Protein AF-A0AA47M9D2-F1 (afdb_monomer_lite)

Foldseek 3Di:
DADDDDQQDFQQRVLVSVCVVVVHDDDFKFKFWQDPVRDTHDTPQDRGDGCVVVVNDHPTDMDIDGGDHAPDQKAKEWEKEKAAQPDPPPPPPPDDDDDDDDDDFPWADQPLHPRIIITTLGIDIGGQQDFLQVVLVRSCVRPVCVVPDDPGSQQKWKFWDDPSYGFATDADRNGGNVNSPNHHVTYMYIYGHPDGDHQDPQWAKEWEWEDDAPQQDTDDTDIDTQRCVVPQALQSVLVVVCVVVVHDSVQKWKWWDPPVQLDTHTSDNDPPPPDPDDDPPDGDGCCDPPNNDHHHIYMYMYGNVRHVDPDNGHPVSVVSNVVVVVVVVCLVVVPDDDDDDDDDDDDDDDDDDDDDDDDDDDDDDDDDDDDDDDDDDDDDDDDDDDDDDDDDDDDDDDDDDDDDDDDDDDDDDDDDDDDDDDDDDDDDDDDPPPPPVPPPVFLVLQVVVAAKWKWDDKFQQLVLCVLVVHDPVVSVCVVVKTWIWGWDQDPQKIWIWTDTPLDTAIDIDGAPDWDWGQDPSRDTWIWHWHDPDSWTKIWTHDPNFIKIWIWDADPQKTWIWIDGPNDIMIIIIHGD

InterPro domains:
  IPR000463 Cytosolic fatty-acid binding [PR00178] (449-471)
  IPR000463 Cytosolic fatty-acid binding [PR00178] (508-524)
  IPR000463 Cytosolic fatty-acid binding [PR00178] (555-575)
  IPR000463 Cytosolic fatty-acid binding [PS00214] (451-468)
  IPR000566 Lipocalin/cytosolic fatty-acid binding domain [PF00061] (452-575)
  IPR012674 Calycin [G3DSA:2.40.128.20] (434-575)
  IPR012674 Calycin [SSF50814] (445-575)
  IPR031259 Intracellular lipid binding protein [PTHR11955] (445-575)
  IPR057763 Ubiquitin carboxyl-terminal hydrolase 40, ubiquitin-like domain [PF25822] (1-71)

Sequence (576 aa):
MDIIVEQTCTVKECLKAMLDAVGLEGDSWHLRILDWCYEVGEPLMDEDASLTELNISCGDSLVITPGQLPPKGYLNLSVWLLLGAGSDFASSTDGDFDHTNGGISEDMNAAGVPGATLRTLGKVEIPDEATLEDLKIQVLTLPALQCVCVPTPAFLRIWQLEGQRPTRILRGQQLTLRKLKVTSGTALCVQRLLSEEDLGLKEVLLRVQMAVPGEGRYFPSEELVWNAARDSSPGSLRSALAARYGLSPDALLLAKHQPDKHVWDAISSWSQQVSKRKKKKKTESLLGAPFHLKDGDTIGLKNLLVDSSRDFCTLDDLQGQQKLREEAEQRRKGAPSCEAAPERKASSSSKARKPEVALSINVGTFRYFFGPLKRLAAAGLHPPPPRVIWAGGRGLRRAVPGRLTQPATPACNNTLHPACNTTQQPAPSPPFILHLQRTNHVAIMVDAFCATWKLVDSQNFDEYMKELGVGFATRQVGNVTKPTIVISHEDERVVVKTQSTFKNTEVSGKLGEEFDETTADDRTVKSTFTMEGDNLVQVQKWDGKETKFVRELKDGKMVMTLTFGGVQAVRTYEKA

Secondary structure (DSSP, 8-state):
------TT-BHHHHHHHHHHHHT--SS-EEEEEE-TT--EEEE---TTSBTTTTT--TT-EEEEEESPPPPTTEEEEEEEEEE-TT-GGGGS--SS--SS-------EE-TTSTT-EEEEEEEEEEETTSBHHHHHHHHHTSHHHHTS---SGGGEEEEEEETTEEEEE---TTSBTTTTT--TT-EEEEEE-SS-----TTEEEEEEEEEETTTTEEPPPEEEEEETTT--SHHHHHHHHHHHHT--GGGEEEEEEEGGGTEEEE---------SS----PPP-TTSTTT---TT-EEEEEETTT--------HHHHHHHHHHHHHHHHHHH-S-----------------------------------------------------------------------------------------PPPPPPP---------HHHHHHHTT-SEEEEEEEESHHHHHHHHT--HHHHHHHHH--PEEEEEEETTEEEEEEE-SS--EEEEEEBT-EEEEE-TT--EEEEEEEEETTEEEEEEEETTEEEEEEEEEETTEEEEEEEETTEEEEEEEEE-

Radius of gyration: 35.92 Å; chains: 1; bounding box: 108×121×76 Å

Organism: Merluccius polli (NCBI:txid89951)

pLDDT: mean 74.04, std 24.34, range [25.39, 97.38]

Structure (mmCIF, N/CA/C/O backbone):
data_AF-A0AA47M9D2-F1
#
_entry.id   AF-A0AA47M9D2-F1
#
loop_
_atom_site.group_PDB
_atom_site.id
_atom_site.type_symbol
_atom_site.label_atom_id
_atom_site.label_alt_id
_atom_site.label_comp_id
_atom_site.label_asym_id
_atom_site.label_entity_id
_atom_site.label_seq_id
_atom_site.pdbx_PDB_ins_code
_atom_site.Cartn_x
_atom_site.Cartn_y
_atom_site.Cartn_z
_atom_site.occupancy
_atom_site.B_iso_or_equiv
_atom_site.auth_seq_id
_atom_site.auth_comp_id
_atom_site.auth_asym_id
_atom_site.auth_atom_id
_atom_site.pdbx_PDB_model_num
ATOM 1 N N . MET A 1 1 ? -27.794 -15.651 19.803 1.00 72.12 1 MET A N 1
ATOM 2 C CA . MET A 1 1 ? -28.254 -15.169 21.119 1.00 72.12 1 MET A CA 1
ATOM 3 C C . MET A 1 1 ? -28.412 -13.684 20.964 1.00 72.12 1 MET A C 1
ATOM 5 O O . MET A 1 1 ? -27.458 -13.024 20.572 1.00 72.12 1 MET A O 1
ATOM 9 N N . ASP A 1 2 ? -29.627 -13.204 21.173 1.00 80.56 2 ASP A N 1
ATOM 10 C CA . ASP A 1 2 ? -30.108 -12.058 20.420 1.00 80.56 2 ASP A CA 1
ATOM 11 C C . ASP A 1 2 ? -30.515 -10.994 21.442 1.00 80.56 2 ASP A C 1
ATOM 13 O O . ASP A 1 2 ? -31.523 -11.142 22.135 1.00 80.56 2 ASP A O 1
ATOM 17 N N . ILE A 1 3 ? -29.679 -9.966 21.596 1.00 83.50 3 ILE A N 1
ATOM 18 C CA . ILE A 1 3 ? -29.930 -8.845 22.506 1.00 83.50 3 ILE A CA 1
ATOM 19 C C . ILE A 1 3 ? -30.593 -7.684 21.762 1.00 83.50 3 ILE A C 1
ATOM 21 O O . ILE A 1 3 ? -30.334 -7.454 20.582 1.00 83.50 3 ILE A O 1
ATOM 25 N N . ILE A 1 4 ? -31.440 -6.934 22.466 1.00 85.19 4 ILE A N 1
ATOM 26 C CA . ILE A 1 4 ? -32.075 -5.719 21.950 1.00 85.19 4 ILE A CA 1
ATOM 27 C C . ILE A 1 4 ? -31.546 -4.542 22.767 1.00 85.19 4 ILE A C 1
ATOM 29 O O . ILE A 1 4 ? -31.777 -4.466 23.971 1.00 85.19 4 ILE A O 1
ATOM 33 N N . VAL A 1 5 ? -30.839 -3.638 22.095 1.00 87.12 5 VAL A N 1
ATOM 34 C CA . VAL A 1 5 ? -30.270 -2.403 22.647 1.00 87.12 5 VAL A CA 1
ATOM 35 C C . VAL A 1 5 ? -30.657 -1.223 21.757 1.00 87.12 5 VAL A C 1
ATOM 37 O O . VAL A 1 5 ? -30.942 -1.398 20.570 1.00 87.12 5 VAL A O 1
ATOM 40 N N . GLU A 1 6 ? -30.690 -0.016 22.317 1.00 86.19 6 GLU A N 1
ATOM 41 C CA . GLU A 1 6 ? -30.921 1.196 21.525 1.00 86.19 6 GLU A CA 1
ATOM 42 C C . GLU A 1 6 ? -29.716 1.497 20.621 1.00 86.19 6 GLU A C 1
ATOM 44 O O . GLU A 1 6 ? -28.574 1.218 20.973 1.00 86.19 6 GLU A O 1
ATOM 49 N N . GLN A 1 7 ? -29.938 2.110 19.456 1.00 80.31 7 GLN A N 1
ATOM 50 C CA . GLN A 1 7 ? -28.849 2.456 18.523 1.00 80.31 7 GLN A CA 1
ATOM 51 C C . GLN A 1 7 ? -27.894 3.528 19.094 1.00 80.31 7 GLN A C 1
ATOM 53 O O . GLN A 1 7 ? -26.732 3.622 18.697 1.00 80.31 7 GLN A O 1
ATOM 58 N N . THR A 1 8 ? -28.388 4.312 20.054 1.00 87.31 8 THR A N 1
ATOM 59 C CA . THR A 1 8 ? -27.668 5.310 20.859 1.00 87.31 8 THR A CA 1
ATOM 60 C C . THR A 1 8 ? -26.902 4.723 22.048 1.00 87.31 8 THR A C 1
ATOM 62 O O . THR A 1 8 ? -26.169 5.460 22.697 1.00 87.31 8 THR A O 1
ATOM 65 N N . CYS A 1 9 ? -27.056 3.426 22.335 1.00 90.69 9 CYS A N 1
ATOM 66 C CA . CYS A 1 9 ? -26.304 2.707 23.365 1.00 90.69 9 CYS A CA 1
ATOM 67 C C . CYS A 1 9 ? -24.794 2.783 23.082 1.00 90.69 9 CYS A C 1
ATOM 69 O O . CYS A 1 9 ? -24.375 2.654 21.926 1.00 90.69 9 CYS A O 1
ATOM 71 N N . THR A 1 10 ? -23.979 2.978 24.119 1.00 92.75 10 THR A N 1
ATOM 72 C CA . THR A 1 10 ? -22.513 2.927 24.002 1.00 92.75 10 THR A CA 1
ATOM 73 C C . THR A 1 10 ? -22.000 1.492 23.869 1.00 92.75 10 THR A C 1
ATOM 75 O O . THR A 1 10 ? -22.669 0.531 24.263 1.00 92.75 10 THR A O 1
ATOM 78 N N . VAL A 1 11 ? -20.775 1.316 23.362 1.00 89.62 11 VAL A N 1
ATOM 79 C CA . VAL A 1 11 ? -20.086 0.010 23.380 1.00 89.62 11 VAL A CA 1
ATOM 80 C C . VAL A 1 11 ? -20.012 -0.553 24.801 1.00 89.62 11 VAL A C 1
ATOM 82 O O . VAL A 1 11 ? -20.237 -1.748 24.986 1.00 89.62 11 VAL A O 1
ATOM 85 N N . LYS A 1 12 ? -19.759 0.293 25.807 1.00 89.56 12 LYS A N 1
ATOM 86 C CA . LYS A 1 12 ? -19.687 -0.091 27.224 1.00 89.56 12 LYS A CA 1
ATOM 87 C C . LYS A 1 12 ? -21.011 -0.643 27.760 1.00 89.56 12 LYS A C 1
ATOM 89 O O . LYS A 1 12 ? -21.033 -1.679 28.423 1.00 89.56 12 LYS A O 1
ATOM 94 N N . GLU A 1 13 ? -22.117 0.034 27.467 1.00 91.25 13 GLU A N 1
ATOM 95 C CA . GLU A 1 13 ? -23.463 -0.390 27.874 1.00 91.25 13 GLU A CA 1
ATOM 96 C C . GLU A 1 13 ? -23.907 -1.651 27.120 1.00 91.25 13 GLU A C 1
ATOM 98 O O . GLU A 1 13 ? -24.487 -2.554 27.724 1.00 91.25 13 GLU A O 1
ATOM 103 N N . CYS A 1 14 ? -23.566 -1.763 25.832 1.00 91.12 14 CYS A N 1
ATOM 104 C CA . CYS A 1 14 ? -23.810 -2.957 25.026 1.00 91.12 14 CYS A CA 1
ATOM 105 C C . CYS A 1 14 ? -23.018 -4.168 25.550 1.00 91.12 14 CYS A C 1
ATOM 107 O O . CYS A 1 14 ? -23.597 -5.232 25.775 1.00 91.12 14 CYS A O 1
ATOM 109 N N . LEU A 1 15 ? -21.721 -3.994 25.836 1.00 90.56 15 LEU A N 1
ATOM 110 C CA . LEU A 1 15 ? -20.869 -5.014 26.455 1.00 90.56 15 LEU A CA 1
ATOM 111 C C . LEU A 1 15 ? -21.468 -5.479 27.778 1.00 90.56 15 LEU A C 1
ATOM 113 O O . LEU A 1 15 ? -21.611 -6.682 27.990 1.00 90.56 15 LEU A O 1
ATOM 117 N N . LYS A 1 16 ? -21.871 -4.541 28.642 1.00 90.88 16 LYS A N 1
ATOM 118 C CA . LYS A 1 16 ? -22.514 -4.881 29.909 1.00 90.88 16 LYS A CA 1
ATOM 119 C C . LYS A 1 16 ? -23.804 -5.678 29.695 1.00 90.88 16 LYS A C 1
ATOM 121 O O . LYS A 1 16 ? -23.965 -6.716 30.323 1.00 90.88 16 LYS A O 1
ATOM 126 N N . ALA A 1 17 ? -24.682 -5.256 28.785 1.00 90.38 17 ALA A N 1
ATOM 127 C CA . ALA A 1 17 ? -25.913 -5.986 28.480 1.00 90.38 17 ALA A CA 1
ATOM 128 C C . ALA A 1 17 ? -25.646 -7.412 27.955 1.00 90.38 17 ALA A C 1
ATOM 130 O O . ALA A 1 17 ? -26.409 -8.330 28.256 1.00 90.38 17 ALA A O 1
ATOM 131 N N . MET A 1 18 ? -24.554 -7.625 27.210 1.00 91.38 18 MET A N 1
ATOM 132 C CA . MET A 1 18 ? -24.120 -8.960 26.783 1.00 91.38 18 MET A CA 1
ATOM 133 C C . MET A 1 18 ? -23.551 -9.793 27.945 1.00 91.38 18 MET A C 1
ATOM 135 O O . MET A 1 18 ? -23.890 -10.969 28.060 1.00 91.38 18 MET A O 1
ATOM 139 N N . LEU A 1 19 ? -22.729 -9.204 28.820 1.00 91.12 19 LEU A N 1
ATOM 140 C CA . LEU A 1 19 ? -22.168 -9.869 30.004 1.00 91.12 19 LEU A CA 1
ATOM 141 C C . LEU A 1 19 ? -23.264 -10.275 31.004 1.00 91.12 19 LEU A C 1
ATOM 143 O O . LEU A 1 19 ? -23.349 -11.451 31.365 1.00 91.12 19 LEU A O 1
ATOM 147 N N . ASP A 1 20 ? -24.152 -9.338 31.360 1.00 90.25 20 ASP A N 1
ATOM 148 C CA . ASP A 1 20 ? -25.303 -9.546 32.251 1.00 90.25 20 ASP A CA 1
ATOM 149 C C . ASP A 1 20 ? -26.220 -10.671 31.723 1.00 90.25 20 ASP A C 1
ATOM 151 O O . ASP A 1 20 ? -26.731 -11.481 32.498 1.00 90.25 20 ASP A O 1
ATOM 155 N N . ALA A 1 21 ? -26.417 -10.759 30.399 1.00 88.31 21 ALA A N 1
ATOM 156 C CA . ALA A 1 21 ? -27.282 -11.764 29.776 1.00 88.31 21 ALA A CA 1
ATOM 157 C C . ALA A 1 21 ? -26.636 -13.157 29.637 1.00 88.31 21 ALA A C 1
ATOM 159 O O . ALA A 1 21 ? -27.358 -14.155 29.603 1.00 88.31 21 ALA A O 1
ATOM 160 N N . VAL A 1 22 ? -25.303 -13.246 29.539 1.00 89.06 22 VAL A N 1
ATOM 161 C CA . VAL A 1 22 ? -24.558 -14.525 29.489 1.00 89.06 22 VAL A CA 1
ATOM 162 C C . VAL A 1 22 ? -24.184 -15.020 30.898 1.00 89.06 22 VAL A C 1
ATOM 164 O O . VAL A 1 22 ? -23.918 -16.207 31.077 1.00 89.06 22 VAL A O 1
ATOM 167 N N . GLY A 1 23 ? -24.210 -14.145 31.909 1.00 87.31 23 GLY A N 1
ATOM 168 C CA . GLY A 1 23 ? -23.803 -14.460 33.281 1.00 87.31 23 GLY A CA 1
ATOM 169 C C . GLY A 1 23 ? -22.285 -14.428 33.477 1.00 87.31 23 GLY A C 1
ATOM 170 O O . GLY A 1 23 ? -21.741 -15.257 34.205 1.00 87.31 23 GLY A O 1
ATOM 171 N N . LEU A 1 24 ? -21.596 -13.508 32.794 1.00 87.31 24 LEU A N 1
ATOM 172 C CA . LEU A 1 24 ? -20.153 -13.290 32.920 1.00 87.31 24 LEU A CA 1
ATOM 173 C C . LEU A 1 24 ? -19.874 -12.049 33.774 1.00 87.31 24 LEU A C 1
ATOM 175 O O . LEU A 1 24 ? -20.440 -10.987 33.535 1.00 87.31 24 LEU A O 1
ATOM 179 N N . GLU A 1 25 ? -18.965 -12.174 34.738 1.00 83.12 25 GLU A N 1
ATOM 180 C CA . GLU A 1 25 ? -18.575 -11.091 35.649 1.00 83.12 25 GLU A CA 1
ATOM 181 C C . GLU A 1 25 ? -17.152 -10.568 35.353 1.00 83.12 25 GLU A C 1
ATOM 183 O O . GLU A 1 25 ? -16.345 -11.232 34.692 1.00 83.12 25 GLU A O 1
ATOM 188 N N . GLY A 1 26 ? -16.834 -9.382 35.883 1.00 78.56 26 GLY A N 1
ATOM 189 C CA . GLY A 1 26 ? -15.488 -8.793 35.902 1.00 78.56 26 GLY A CA 1
ATOM 190 C C . GLY A 1 26 ? -15.169 -7.796 34.779 1.00 78.56 26 GLY A C 1
ATOM 191 O O . GLY A 1 26 ? -15.819 -7.752 33.740 1.00 78.56 26 GLY A O 1
ATOM 192 N N . ASP A 1 27 ? -14.109 -7.010 34.987 1.00 76.12 27 ASP A N 1
ATOM 193 C CA . ASP A 1 27 ? -13.750 -5.836 34.170 1.00 76.12 27 ASP A CA 1
ATOM 194 C C . ASP A 1 27 ? -12.665 -6.148 33.112 1.00 76.12 27 ASP A C 1
ATOM 196 O O . ASP A 1 27 ? -11.746 -5.361 32.876 1.00 76.12 27 ASP A O 1
ATOM 200 N N . SER A 1 28 ? -12.678 -7.358 32.545 1.00 83.69 28 SER A N 1
ATOM 201 C CA . SER A 1 28 ? -11.623 -7.877 31.650 1.00 83.69 28 SER A CA 1
ATOM 202 C C . SER A 1 28 ? -12.193 -8.518 30.385 1.00 83.69 28 SER A C 1
ATOM 204 O O . SER A 1 28 ? -11.782 -9.606 29.979 1.00 83.69 28 SER A O 1
ATOM 206 N N . TRP A 1 29 ? -13.140 -7.819 29.765 1.00 88.50 29 TRP A N 1
ATOM 207 C CA . TRP A 1 29 ? -13.820 -8.220 28.537 1.00 88.50 29 TRP A CA 1
ATOM 208 C C . TRP A 1 29 ? -13.879 -7.047 27.558 1.00 88.50 29 TRP A C 1
ATOM 210 O O . TRP A 1 29 ? -13.972 -5.896 27.976 1.00 88.50 29 TRP A O 1
ATOM 220 N N . HIS A 1 30 ? -13.887 -7.339 26.261 1.00 87.31 30 HIS A N 1
ATOM 221 C CA . HIS A 1 30 ? -14.140 -6.362 25.203 1.00 87.31 30 HIS A CA 1
ATOM 222 C C . HIS A 1 30 ? -15.016 -6.961 24.102 1.00 87.31 30 HIS A C 1
ATOM 224 O O . HIS A 1 30 ? -15.044 -8.177 23.901 1.00 87.31 30 HIS A O 1
ATOM 230 N N . LEU A 1 31 ? -15.721 -6.102 23.366 1.00 87.12 31 LEU A N 1
ATOM 231 C CA . LEU A 1 31 ? -16.478 -6.512 22.186 1.00 87.12 31 LEU A CA 1
ATOM 232 C C . LEU A 1 31 ? -15.608 -6.493 20.931 1.00 87.12 31 LEU A C 1
ATOM 234 O O . LEU A 1 31 ? -14.731 -5.642 20.764 1.00 87.12 31 LEU A O 1
ATOM 238 N N . ARG A 1 32 ? -15.905 -7.423 20.027 1.00 85.06 32 ARG A N 1
ATOM 239 C CA . ARG A 1 32 ? -15.396 -7.484 18.656 1.00 85.06 32 ARG A CA 1
ATOM 240 C C . ARG A 1 32 ? -16.556 -7.671 17.697 1.00 85.06 32 ARG A C 1
ATOM 242 O O . ARG A 1 32 ? -17.499 -8.394 18.021 1.00 85.06 32 ARG A O 1
ATOM 249 N N . ILE A 1 33 ? -16.468 -7.066 16.519 1.00 80.56 33 ILE A N 1
ATOM 250 C CA . ILE A 1 33 ? -17.374 -7.390 15.414 1.00 80.56 33 ILE A CA 1
ATOM 251 C C . ILE A 1 33 ? -16.935 -8.735 14.827 1.00 80.56 33 ILE A C 1
ATOM 253 O O . ILE A 1 33 ? -15.757 -8.925 14.520 1.00 80.56 33 ILE A O 1
ATOM 257 N N . LEU A 1 34 ? -17.876 -9.666 14.685 1.00 69.19 34 LEU A N 1
ATOM 258 C CA . LEU A 1 34 ? -17.718 -10.795 13.774 1.00 69.19 34 LEU A CA 1
ATOM 259 C C . LEU A 1 34 ? -17.965 -10.299 12.356 1.00 69.19 34 LEU A C 1
ATOM 261 O O . LEU A 1 34 ? -18.964 -9.623 12.099 1.00 69.19 34 LEU A O 1
ATOM 265 N N . ASP A 1 35 ? -17.085 -10.662 11.433 1.00 60.72 35 ASP A N 1
ATOM 266 C CA . ASP A 1 35 ? -17.366 -10.447 10.023 1.00 60.72 35 ASP A CA 1
ATOM 267 C C . ASP A 1 35 ? -18.449 -11.428 9.517 1.00 60.72 35 ASP A C 1
ATOM 269 O O . ASP A 1 35 ? -18.925 -12.325 10.219 1.00 60.72 35 ASP A O 1
ATOM 273 N N . TRP A 1 36 ? -18.853 -11.258 8.261 1.00 48.84 36 TRP A N 1
ATOM 274 C CA . TRP A 1 36 ? -19.853 -12.099 7.596 1.00 48.84 36 TRP A CA 1
ATOM 275 C C . TRP A 1 36 ? -19.416 -13.571 7.390 1.00 48.84 36 TRP A C 1
ATOM 277 O O . TRP A 1 36 ? -20.265 -14.404 7.067 1.00 48.84 36 TRP A O 1
ATOM 287 N N . CYS A 1 37 ? -18.131 -13.901 7.576 1.00 50.62 37 CYS A N 1
ATOM 288 C CA . CYS A 1 37 ? -17.592 -15.266 7.611 1.00 50.62 37 CYS A CA 1
ATOM 289 C C . CYS A 1 37 ? -17.595 -15.880 9.024 1.00 50.62 37 CYS A C 1
ATOM 291 O O . CYS A 1 37 ? -17.246 -17.053 9.164 1.00 50.62 37 CYS A O 1
ATOM 293 N N . TYR A 1 38 ? -17.998 -15.125 10.052 1.00 51.62 38 TYR A N 1
ATOM 294 C CA . TYR A 1 38 ? -17.800 -15.434 11.473 1.00 51.62 38 TYR A CA 1
ATOM 295 C C . TYR A 1 38 ? -16.320 -15.456 11.909 1.00 51.62 38 TYR A C 1
ATOM 297 O O . TYR A 1 38 ? -15.985 -16.080 12.920 1.00 51.62 38 TYR A O 1
ATOM 305 N N . GLU A 1 39 ? -15.432 -14.748 11.203 1.00 55.25 39 GLU A N 1
ATOM 306 C CA . GLU A 1 39 ? -14.087 -14.462 11.707 1.00 55.25 39 GLU A CA 1
ATOM 307 C C . GLU A 1 39 ? -14.119 -13.295 12.706 1.00 55.25 39 GLU A C 1
ATOM 309 O O . GLU A 1 39 ? -14.881 -12.332 12.581 1.00 55.25 39 GLU A O 1
ATOM 314 N N . VAL A 1 40 ? -13.297 -13.403 13.752 1.00 68.12 40 VAL A N 1
ATOM 315 C CA . VAL A 1 40 ? -13.263 -12.456 14.873 1.00 68.12 40 VAL A CA 1
ATOM 316 C C . VAL A 1 40 ? -12.431 -11.232 14.490 1.00 68.12 40 VAL A C 1
ATOM 318 O O . VAL A 1 40 ? -11.200 -11.284 14.494 1.00 68.12 40 VAL A O 1
ATOM 321 N N . GLY A 1 41 ? -13.111 -10.127 14.179 1.00 64.88 41 GLY A N 1
ATOM 322 C CA . GLY A 1 41 ? -12.503 -8.872 13.746 1.00 64.88 41 GLY A CA 1
ATOM 323 C C . GLY A 1 41 ? -11.785 -8.085 14.849 1.00 64.88 41 GLY A C 1
ATOM 324 O O . GLY A 1 41 ? -11.411 -8.600 15.912 1.00 64.88 41 GLY A O 1
ATOM 325 N N . GLU A 1 42 ? -11.566 -6.797 14.582 1.00 69.06 42 GLU A N 1
ATOM 326 C CA . GLU A 1 42 ? -10.875 -5.903 15.513 1.00 69.06 42 GLU A CA 1
ATOM 327 C C . GLU A 1 42 ? -11.717 -5.584 16.770 1.00 69.06 42 GLU A C 1
ATOM 329 O O . GLU A 1 42 ? -12.953 -5.612 16.726 1.00 69.06 42 GLU A O 1
ATOM 334 N N . PRO A 1 43 ? -11.068 -5.282 17.914 1.00 80.56 43 PRO A N 1
ATOM 335 C CA . PRO A 1 43 ? -11.747 -4.778 19.105 1.00 80.56 43 PRO A CA 1
ATOM 336 C C . PRO A 1 43 ? -12.452 -3.443 18.870 1.00 80.56 43 PRO A C 1
ATOM 338 O O . PRO A 1 43 ? -11.922 -2.548 18.213 1.00 80.56 43 PRO A O 1
ATOM 341 N N . LEU A 1 44 ? -13.611 -3.270 19.504 1.00 83.62 44 LEU A N 1
ATOM 342 C CA . LEU A 1 44 ? -14.275 -1.974 19.612 1.00 83.62 44 LEU A CA 1
ATOM 343 C C . LEU A 1 44 ? -13.528 -1.107 20.635 1.00 83.62 44 LEU A C 1
ATOM 345 O O . LEU A 1 44 ? -13.836 -1.118 21.822 1.00 83.62 44 LEU A O 1
ATOM 349 N N . MET A 1 45 ? -12.497 -0.405 20.157 1.00 77.88 45 MET A N 1
ATOM 350 C CA . MET A 1 45 ? -11.511 0.307 20.984 1.00 77.88 45 MET A CA 1
ATOM 351 C C . MET A 1 45 ? -12.069 1.493 21.791 1.00 77.88 45 MET A C 1
ATOM 353 O O . MET A 1 45 ? -11.466 1.856 22.798 1.00 77.88 45 MET A O 1
ATOM 357 N N . ASP A 1 46 ? -13.155 2.133 21.342 1.00 80.88 46 ASP A N 1
ATOM 358 C CA . ASP A 1 46 ? -13.764 3.262 22.054 1.00 80.88 46 ASP A CA 1
ATOM 359 C C . ASP A 1 46 ? -15.045 2.820 22.771 1.00 80.88 46 ASP A C 1
ATOM 361 O O . ASP A 1 46 ? -16.112 2.714 22.167 1.00 80.88 46 ASP A O 1
ATOM 365 N N . GLU A 1 47 ? -14.921 2.556 24.073 1.00 84.75 47 GLU A N 1
ATOM 366 C CA . GLU A 1 47 ? -16.032 2.138 24.931 1.00 84.75 47 GLU A CA 1
ATOM 367 C C . GLU A 1 47 ? -17.154 3.185 25.035 1.00 84.75 47 GLU A C 1
ATOM 369 O O . GLU A 1 47 ? -18.313 2.811 25.225 1.00 84.75 47 GLU A O 1
ATOM 374 N N . ASP A 1 48 ? -16.826 4.476 24.907 1.00 86.00 48 ASP A N 1
ATOM 375 C CA . ASP A 1 48 ? -17.780 5.582 25.077 1.00 86.00 48 ASP A CA 1
ATOM 376 C C . ASP A 1 48 ? -18.551 5.905 23.783 1.00 86.00 48 ASP A C 1
ATOM 378 O O . ASP A 1 48 ? -19.517 6.667 23.819 1.00 86.00 48 ASP A O 1
ATOM 382 N N . ALA A 1 49 ? -18.119 5.376 22.633 1.00 86.50 49 ALA A N 1
ATOM 383 C CA . ALA A 1 49 ? -18.767 5.625 21.349 1.00 86.50 49 ALA A CA 1
ATOM 384 C C . ALA A 1 49 ? -20.101 4.871 21.245 1.00 86.50 49 ALA A C 1
ATOM 386 O O . ALA A 1 49 ? -20.229 3.736 21.718 1.00 86.50 49 ALA A O 1
ATOM 387 N N . SER A 1 50 ? -21.096 5.476 20.591 1.00 89.38 50 SER A N 1
ATOM 388 C CA . SER A 1 50 ? -22.361 4.792 20.313 1.00 89.38 50 SER A CA 1
ATOM 389 C C . SER A 1 50 ? -22.205 3.733 19.220 1.00 89.38 50 SER A C 1
ATOM 391 O O . SER A 1 50 ? -21.392 3.867 18.299 1.00 89.38 50 SER A O 1
ATOM 393 N N . LEU A 1 51 ? -23.044 2.695 19.271 1.00 84.62 51 LEU A N 1
ATOM 394 C CA . LEU A 1 51 ? -23.102 1.666 18.225 1.00 84.62 51 LEU A CA 1
ATOM 395 C C . LEU A 1 51 ? -23.318 2.291 16.831 1.00 84.62 51 LEU A C 1
ATOM 397 O O . LEU A 1 51 ? -22.688 1.868 15.862 1.00 84.62 51 LEU A O 1
ATOM 401 N N . THR A 1 52 ? -24.128 3.355 16.742 1.00 84.38 52 THR A N 1
ATOM 402 C CA . THR A 1 52 ? -24.370 4.089 15.485 1.00 84.38 52 THR A CA 1
ATOM 403 C C . THR A 1 52 ? -23.112 4.768 14.934 1.00 84.38 52 THR A C 1
ATOM 405 O O . THR A 1 52 ? -22.868 4.704 13.730 1.00 84.38 52 THR A O 1
ATOM 408 N N . GLU A 1 53 ? -22.293 5.406 15.777 1.00 82.75 53 GLU A N 1
ATOM 409 C CA . GLU A 1 53 ? -21.057 6.086 15.343 1.00 82.75 53 GLU A CA 1
ATOM 410 C C . GLU A 1 53 ? -20.005 5.100 14.819 1.00 82.75 53 GLU A C 1
ATOM 412 O O . GLU A 1 53 ? -19.260 5.413 13.888 1.00 82.75 53 GLU A O 1
ATOM 417 N N . LEU A 1 54 ? -20.000 3.880 15.358 1.00 77.81 54 LEU A N 1
ATOM 418 C CA . LEU A 1 54 ? -19.174 2.768 14.887 1.00 77.81 54 LEU A CA 1
ATOM 419 C C . LEU A 1 54 ? -19.780 2.028 13.679 1.00 77.81 54 LEU A C 1
ATOM 421 O O . LEU A 1 54 ? -19.187 1.071 13.190 1.00 77.81 54 LEU A O 1
ATOM 425 N N . ASN A 1 55 ? -20.913 2.503 13.147 1.00 79.19 55 ASN A N 1
ATOM 426 C CA . ASN A 1 55 ? -21.681 1.912 12.040 1.00 79.19 55 ASN A CA 1
ATOM 427 C C . ASN A 1 55 ? -22.229 0.499 12.327 1.00 79.19 55 ASN A C 1
ATOM 429 O O . ASN A 1 55 ? -22.563 -0.227 11.391 1.00 79.19 55 ASN A O 1
ATOM 433 N N . ILE A 1 56 ? -22.357 0.120 13.601 1.00 80.56 56 ILE A N 1
ATOM 434 C CA . ILE A 1 56 ? -22.928 -1.161 14.028 1.00 80.56 56 ILE A CA 1
ATOM 435 C C . ILE A 1 56 ? -24.452 -1.081 13.914 1.00 80.56 56 ILE A C 1
ATOM 437 O O . ILE A 1 56 ? -25.094 -0.158 14.423 1.00 80.56 56 ILE A O 1
ATOM 441 N N . SER A 1 57 ? -25.034 -2.047 13.213 1.00 78.50 57 SER A N 1
ATOM 442 C CA . SER A 1 57 ? -26.412 -2.028 12.738 1.00 78.50 57 SER A CA 1
ATOM 443 C C . SER A 1 57 ? -27.214 -3.252 13.200 1.00 78.50 57 SER A C 1
ATOM 445 O O . SER A 1 57 ? -26.691 -4.222 13.750 1.00 78.50 57 SER A O 1
ATOM 447 N N . CYS A 1 58 ? -28.536 -3.206 13.012 1.00 74.56 58 CYS A N 1
ATOM 448 C CA . CYS A 1 58 ? -29.414 -4.299 13.423 1.00 74.56 58 CYS A CA 1
ATOM 449 C C . CYS A 1 58 ? -29.201 -5.533 12.528 1.00 74.56 58 CYS A C 1
ATOM 451 O O . CYS A 1 58 ? -29.621 -5.543 11.370 1.00 74.56 58 CYS A O 1
ATOM 453 N N . GLY A 1 59 ? -28.569 -6.565 13.092 1.00 75.75 59 GLY A N 1
ATOM 454 C CA . GLY A 1 59 ? -28.202 -7.808 12.409 1.00 75.75 59 GLY A CA 1
ATOM 455 C C . GLY A 1 59 ? -26.700 -8.106 12.432 1.00 75.75 59 GLY A C 1
ATOM 456 O O . GLY A 1 59 ? -26.320 -9.247 12.169 1.00 75.75 59 GLY A O 1
ATOM 457 N N . ASP A 1 60 ? -25.859 -7.130 12.788 1.00 81.06 60 ASP A N 1
ATOM 458 C CA . ASP A 1 60 ? -24.423 -7.356 12.952 1.00 81.06 60 ASP A CA 1
ATOM 459 C C . ASP A 1 60 ? -24.140 -8.226 14.185 1.00 81.06 60 ASP A C 1
ATOM 461 O O . ASP A 1 60 ? -24.795 -8.115 15.224 1.00 81.06 60 ASP A O 1
ATOM 465 N N . SER A 1 61 ? -23.168 -9.130 14.057 1.00 81.44 61 SER A N 1
ATOM 466 C CA . SER A 1 61 ? -22.830 -10.103 15.098 1.00 81.44 61 SER A CA 1
ATOM 467 C C . SER A 1 61 ? -21.639 -9.623 15.926 1.00 81.44 61 SER A C 1
ATOM 469 O O . SER A 1 61 ? -20.618 -9.212 15.380 1.00 81.44 61 SER A O 1
ATOM 471 N N . LEU A 1 62 ? -21.757 -9.693 17.254 1.00 86.12 62 LEU A N 1
ATOM 472 C CA . LEU A 1 62 ? -20.728 -9.256 18.201 1.00 86.12 62 LEU A CA 1
ATOM 473 C C . LEU A 1 62 ? -20.253 -10.433 19.062 1.00 86.12 62 LEU A C 1
ATOM 475 O O . LEU A 1 62 ? -21.053 -11.282 19.456 1.00 86.12 62 LEU A O 1
ATOM 479 N N . VAL A 1 63 ? -18.959 -10.465 19.386 1.00 87.25 63 VAL A N 1
ATOM 480 C CA . VAL A 1 63 ? -18.342 -11.470 20.268 1.00 87.25 63 VAL A CA 1
ATOM 481 C C . VAL A 1 63 ? -17.681 -10.809 21.469 1.00 87.25 63 VAL A C 1
ATOM 483 O O . VAL A 1 63 ? -16.853 -9.907 21.331 1.00 87.25 63 VAL A O 1
ATOM 486 N N . ILE A 1 64 ? -18.026 -11.315 22.654 1.00 88.12 64 ILE A N 1
ATOM 487 C CA . ILE A 1 64 ? -17.343 -11.013 23.912 1.00 88.12 64 ILE A CA 1
ATOM 488 C C . ILE A 1 64 ? -15.996 -11.745 23.898 1.00 88.12 64 ILE A C 1
ATOM 490 O O . ILE A 1 64 ? -15.952 -12.968 23.770 1.00 88.12 64 ILE A O 1
ATOM 494 N N . THR A 1 65 ? -14.899 -11.006 24.029 1.00 84.69 65 THR A N 1
ATOM 495 C CA . THR A 1 65 ? -13.530 -11.542 24.030 1.00 84.69 65 THR A CA 1
ATOM 496 C C . THR A 1 65 ? -12.842 -11.188 25.350 1.00 84.69 65 THR A C 1
ATOM 498 O O . THR A 1 65 ? -12.965 -10.044 25.791 1.00 84.69 65 THR A O 1
ATOM 501 N N . PRO A 1 66 ? -12.126 -12.118 26.010 1.00 84.38 66 PRO A N 1
ATOM 502 C CA . PRO A 1 66 ? -11.403 -11.813 27.242 1.00 84.38 66 PRO A CA 1
ATOM 503 C C . PRO A 1 66 ? -10.184 -10.913 26.991 1.00 84.38 66 PRO A C 1
ATOM 505 O O . PRO A 1 66 ? -9.555 -10.956 25.930 1.00 84.38 66 PRO A O 1
ATOM 508 N N . GLY A 1 67 ? -9.826 -10.134 28.009 1.00 79.06 67 GLY A N 1
ATOM 509 C CA . GLY A 1 67 ? -8.729 -9.166 28.006 1.00 79.06 67 GLY A CA 1
ATOM 510 C C . GLY A 1 67 ? -9.228 -7.721 28.037 1.00 79.06 67 GLY A C 1
ATOM 511 O O . GLY A 1 67 ? -10.286 -7.408 27.492 1.00 79.06 67 GLY A O 1
ATOM 512 N N . GLN A 1 68 ? -8.458 -6.842 28.677 1.00 78.06 68 GLN A N 1
ATOM 513 C CA . GLN A 1 68 ? -8.729 -5.404 28.717 1.00 78.06 68 GLN A CA 1
ATOM 514 C C . GLN A 1 68 ? -8.303 -4.716 27.413 1.00 78.06 68 GLN A C 1
ATOM 516 O O . GLN A 1 68 ? -7.378 -5.163 26.731 1.00 78.06 68 GLN A O 1
ATOM 521 N N . LEU A 1 69 ? -8.977 -3.614 27.083 1.00 76.50 69 LEU A N 1
ATOM 522 C CA . LEU A 1 69 ? -8.514 -2.663 26.074 1.00 76.50 69 LEU A CA 1
ATOM 523 C C . LEU A 1 69 ? -7.393 -1.787 26.668 1.00 76.50 69 LEU A C 1
ATOM 525 O O . LEU A 1 69 ? -7.413 -1.516 27.872 1.00 76.50 69 LEU A O 1
ATOM 529 N N . PRO A 1 70 ? -6.431 -1.305 25.857 1.00 73.94 70 PRO A N 1
ATOM 530 C CA . PRO A 1 70 ? -5.482 -0.296 26.315 1.00 73.94 70 PRO A CA 1
ATOM 531 C C . PRO A 1 70 ? -6.228 1.007 26.678 1.00 73.94 70 PRO A C 1
ATOM 533 O O . PRO A 1 70 ? -7.295 1.275 26.117 1.00 73.94 70 PRO A O 1
ATOM 536 N N . PRO A 1 71 ? -5.691 1.850 27.583 1.00 79.81 71 PRO A N 1
ATOM 537 C CA . PRO A 1 71 ? -6.380 3.062 28.030 1.00 79.81 71 PRO A CA 1
ATOM 538 C C . PRO A 1 71 ? -6.724 4.022 26.881 1.00 79.81 71 PRO A C 1
ATOM 540 O O . PRO A 1 71 ? -6.013 4.096 25.879 1.00 79.81 71 PRO A O 1
ATOM 543 N N . LYS A 1 72 ? -7.790 4.818 27.030 1.00 77.62 72 LYS A N 1
ATOM 544 C CA . LYS A 1 72 ? -8.235 5.758 25.987 1.00 77.62 72 LYS A CA 1
ATOM 545 C C . LYS A 1 72 ? -7.105 6.722 25.591 1.00 77.62 72 LYS A C 1
ATOM 547 O O . LYS A 1 72 ? -6.572 7.443 26.432 1.00 77.62 72 LYS A O 1
ATOM 552 N N . GLY A 1 73 ? -6.739 6.716 24.306 1.00 80.62 73 GLY A N 1
ATOM 553 C CA . GLY A 1 73 ? -5.565 7.429 23.781 1.00 80.62 73 GLY A CA 1
ATOM 554 C C . GLY A 1 73 ? -4.269 6.605 23.724 1.00 80.62 73 GLY A C 1
ATOM 555 O O . GLY A 1 73 ? -3.219 7.175 23.451 1.00 80.62 73 GLY A O 1
ATOM 556 N N . TYR A 1 74 ? -4.316 5.290 23.957 1.00 88.38 74 TYR A N 1
ATOM 557 C CA . TYR A 1 74 ? -3.203 4.359 23.741 1.00 88.38 74 TYR A CA 1
ATOM 558 C C . TYR A 1 74 ? -3.495 3.408 22.571 1.00 88.38 74 TYR A C 1
ATOM 560 O O . TYR A 1 74 ? -4.639 3.054 22.284 1.00 88.38 74 TYR A O 1
ATOM 568 N N . LEU A 1 75 ? -2.432 2.982 21.893 1.00 89.50 75 LEU A N 1
ATOM 569 C CA . LEU A 1 75 ? -2.431 2.015 20.800 1.00 89.50 75 LEU A CA 1
ATOM 570 C C . LEU A 1 75 ? -1.821 0.705 21.304 1.00 89.50 75 LEU A C 1
ATOM 572 O O . LEU A 1 75 ? -0.755 0.741 21.915 1.00 89.50 75 LEU A O 1
ATOM 576 N N . ASN A 1 76 ? -2.438 -0.440 20.998 1.00 88.44 76 ASN A N 1
ATOM 577 C CA . ASN A 1 76 ? -1.813 -1.753 21.170 1.00 88.44 76 ASN A CA 1
ATOM 578 C C . ASN A 1 76 ? -1.315 -2.236 19.795 1.00 88.44 76 ASN A C 1
ATOM 580 O O . ASN A 1 76 ? -2.102 -2.467 18.872 1.00 88.44 76 ASN A O 1
ATOM 584 N N . LEU A 1 77 ? 0.007 -2.305 19.642 1.00 91.38 77 LEU A N 1
ATOM 585 C CA . LEU A 1 77 ? 0.707 -2.529 18.376 1.00 91.38 77 LEU A CA 1
ATOM 586 C C . LEU A 1 77 ? 1.405 -3.889 18.401 1.00 91.38 77 LEU A C 1
ATOM 588 O O . LEU A 1 77 ? 2.140 -4.188 19.341 1.00 91.38 77 LEU A O 1
ATOM 592 N N . SER A 1 78 ? 1.209 -4.706 17.364 1.00 90.12 78 SER A N 1
ATOM 593 C CA . SER A 1 78 ? 1.873 -6.015 17.254 1.00 90.12 78 SER A CA 1
ATOM 594 C C . SER A 1 78 ? 3.200 -5.863 16.516 1.00 90.12 78 SER A C 1
ATOM 596 O O . SER A 1 78 ? 3.216 -5.395 15.375 1.00 90.12 78 SER A O 1
ATOM 598 N N . VAL A 1 79 ? 4.306 -6.235 17.161 1.00 92.75 79 VAL A N 1
ATOM 599 C CA . VAL A 1 79 ? 5.667 -5.928 16.700 1.00 92.75 79 VAL A CA 1
ATOM 600 C C . VAL A 1 79 ? 6.407 -7.202 16.288 1.00 92.75 79 VAL A C 1
ATOM 602 O O . VAL A 1 79 ? 6.434 -8.191 17.021 1.00 92.75 79 VAL A O 1
ATOM 605 N N . TRP A 1 80 ? 7.043 -7.147 15.120 1.00 92.19 80 TRP A N 1
ATOM 606 C CA . TRP A 1 80 ? 7.795 -8.232 14.487 1.00 92.19 80 TRP A CA 1
ATOM 607 C C . TRP A 1 80 ? 9.234 -7.790 14.177 1.00 92.19 80 TRP A C 1
ATOM 609 O O . TRP A 1 80 ? 9.486 -6.600 14.006 1.00 92.19 80 TRP A O 1
ATOM 619 N N . LEU A 1 81 ? 10.173 -8.726 14.045 1.00 90.25 81 LEU A N 1
ATOM 620 C CA . LEU A 1 81 ? 11.557 -8.505 13.608 1.00 90.25 81 LEU A CA 1
ATOM 621 C C . LEU A 1 81 ? 11.745 -9.026 12.182 1.00 90.25 81 LEU A C 1
ATOM 623 O O . LEU A 1 81 ? 11.461 -10.195 11.927 1.00 90.25 81 LEU A O 1
ATOM 627 N N . LEU A 1 82 ? 12.266 -8.190 11.280 1.00 88.12 82 LEU A N 1
ATOM 628 C CA . LEU A 1 82 ? 12.682 -8.601 9.939 1.00 88.12 82 LEU A CA 1
ATOM 629 C C . LEU A 1 82 ? 14.094 -9.189 9.995 1.00 88.12 82 LEU A C 1
ATOM 631 O O . LEU A 1 82 ? 15.078 -8.456 10.142 1.00 88.12 82 LEU A O 1
ATOM 635 N N . LEU A 1 83 ? 14.190 -10.503 9.834 1.00 82.88 83 LEU A N 1
ATOM 636 C CA . LEU A 1 83 ? 15.445 -11.221 9.639 1.00 82.88 83 LEU A CA 1
ATOM 637 C C . LEU A 1 83 ? 15.712 -11.348 8.135 1.00 82.88 83 LEU A C 1
ATOM 639 O O . LEU A 1 83 ? 14.819 -11.688 7.362 1.00 82.88 83 LEU A O 1
ATOM 643 N N . GLY A 1 84 ? 16.930 -11.022 7.704 1.00 69.38 84 GLY A N 1
ATOM 644 C CA . GLY A 1 84 ? 17.314 -11.041 6.291 1.00 69.38 84 GLY A CA 1
ATOM 645 C C . GLY A 1 84 ? 17.862 -12.397 5.846 1.00 69.38 84 GLY A C 1
ATOM 646 O O . GLY A 1 84 ? 18.427 -13.137 6.651 1.00 69.38 84 GLY A O 1
ATOM 647 N N . ALA A 1 85 ? 17.767 -12.685 4.546 1.00 51.44 85 ALA A N 1
ATOM 648 C CA . ALA A 1 85 ? 18.396 -13.856 3.941 1.00 51.44 85 ALA A CA 1
ATOM 649 C C . ALA A 1 85 ? 19.913 -13.855 4.218 1.00 51.44 85 ALA A C 1
ATOM 651 O O . ALA A 1 85 ? 20.646 -13.039 3.660 1.00 51.44 85 ALA A O 1
ATOM 652 N N . GLY A 1 86 ? 20.373 -14.755 5.091 1.00 48.22 86 GLY A N 1
ATOM 653 C CA . GLY A 1 86 ? 21.778 -14.833 5.503 1.00 48.22 86 GLY A CA 1
ATOM 654 C C . GLY A 1 86 ? 22.174 -13.957 6.698 1.00 48.22 86 GLY A C 1
ATOM 655 O O . GLY A 1 86 ? 23.352 -13.654 6.837 1.00 48.22 86 GLY A O 1
ATOM 656 N N . SER A 1 87 ? 21.251 -13.546 7.578 1.00 45.03 87 SER A N 1
ATOM 657 C CA . SER A 1 87 ? 21.654 -13.043 8.901 1.00 45.03 87 SER A CA 1
ATOM 658 C C . SER A 1 87 ? 22.133 -14.195 9.796 1.00 45.03 87 SER A C 1
ATOM 660 O O . SER A 1 87 ? 21.345 -15.096 10.082 1.00 45.03 87 SER A O 1
ATOM 662 N N . ASP A 1 88 ? 23.369 -14.128 10.303 1.00 38.94 88 ASP A N 1
ATOM 663 C CA . ASP A 1 88 ? 24.069 -15.204 11.045 1.00 38.94 88 ASP A CA 1
ATOM 664 C C . ASP A 1 88 ? 23.427 -15.642 12.383 1.00 38.94 88 ASP A C 1
ATOM 666 O O . ASP A 1 88 ? 23.953 -16.492 13.095 1.00 38.94 88 ASP A O 1
ATOM 670 N N . PHE A 1 89 ? 22.265 -15.091 12.742 1.00 43.25 89 PHE A N 1
ATOM 671 C CA . PHE A 1 89 ? 21.530 -15.408 13.972 1.00 43.25 89 PHE A CA 1
ATOM 672 C C . PHE A 1 89 ? 20.825 -16.780 13.949 1.00 43.25 89 PHE A C 1
ATOM 674 O O . PHE A 1 89 ? 20.212 -17.179 14.936 1.00 43.25 89 PHE A O 1
ATOM 681 N N . ALA A 1 90 ? 20.886 -17.504 12.829 1.00 39.97 90 ALA A N 1
ATOM 682 C CA . ALA A 1 90 ? 20.185 -18.773 12.624 1.00 39.97 90 ALA A CA 1
ATOM 683 C C . ALA A 1 90 ? 20.878 -20.006 13.249 1.00 39.97 90 ALA A C 1
ATOM 685 O O . ALA A 1 90 ? 20.382 -21.116 13.076 1.00 39.97 90 ALA A O 1
ATOM 686 N N . SER A 1 91 ? 22.021 -19.851 13.936 1.00 36.97 91 SER A N 1
ATOM 687 C CA . SER A 1 91 ? 22.829 -21.001 14.387 1.00 36.97 91 SER A CA 1
ATOM 688 C C . SER A 1 91 ? 23.563 -20.839 15.731 1.00 36.97 91 SER A C 1
ATOM 690 O O . SER A 1 91 ? 24.595 -21.483 15.921 1.00 36.97 91 SER A O 1
ATOM 692 N N . SER A 1 92 ? 23.103 -19.989 16.663 1.00 36.53 92 SER A N 1
ATOM 693 C CA . SER A 1 92 ? 23.807 -19.817 17.955 1.00 36.53 92 SER A CA 1
ATOM 694 C C . SER A 1 92 ? 22.963 -19.424 19.185 1.00 36.53 92 SER A C 1
ATOM 696 O O . SER A 1 92 ? 23.484 -18.758 20.077 1.00 36.53 92 SER A O 1
ATOM 698 N N . THR A 1 93 ? 21.697 -19.844 19.279 1.00 38.53 93 THR A N 1
ATOM 699 C CA . THR A 1 93 ? 20.932 -19.836 20.553 1.00 38.53 93 THR A CA 1
ATOM 700 C C . THR A 1 93 ? 20.071 -21.093 20.713 1.00 38.53 93 THR A C 1
ATOM 702 O O . THR A 1 93 ? 18.897 -21.009 21.060 1.00 38.53 93 THR A O 1
ATOM 705 N N . ASP A 1 94 ? 20.656 -22.263 20.455 1.00 37.88 94 ASP A N 1
ATOM 706 C CA . ASP A 1 94 ? 20.125 -23.536 20.956 1.00 37.88 94 ASP A CA 1
ATOM 707 C C . ASP A 1 94 ? 20.795 -23.775 22.321 1.00 37.88 94 ASP A C 1
ATOM 709 O O . ASP A 1 94 ? 21.887 -24.338 22.415 1.00 37.88 94 ASP A O 1
ATOM 713 N N . GLY A 1 95 ? 20.246 -23.133 23.360 1.00 36.16 95 GLY A N 1
ATOM 714 C CA . GLY A 1 95 ? 20.973 -22.879 24.606 1.00 36.16 95 GLY A CA 1
ATOM 715 C C . GLY A 1 95 ? 20.142 -22.223 25.709 1.00 36.16 95 GLY A C 1
ATOM 716 O O . GLY A 1 95 ? 20.222 -21.016 25.914 1.00 36.16 95 GLY A O 1
ATOM 717 N N . ASP A 1 96 ? 19.417 -23.066 26.444 1.00 36.34 96 ASP A N 1
ATOM 718 C CA . ASP A 1 96 ? 19.048 -22.876 27.856 1.00 36.34 96 ASP A CA 1
ATOM 719 C C . ASP A 1 96 ? 18.195 -21.634 28.209 1.00 36.34 96 ASP A C 1
ATOM 721 O O . ASP A 1 96 ? 18.548 -20.819 29.059 1.00 36.34 96 ASP A O 1
ATOM 725 N N . PHE A 1 97 ? 17.018 -21.521 27.577 1.00 33.84 97 PHE A N 1
ATOM 726 C CA . PHE A 1 97 ? 15.941 -20.612 28.009 1.00 33.84 97 PHE A CA 1
ATOM 727 C C . PHE A 1 97 ? 14.540 -21.260 27.984 1.00 33.84 97 PHE A C 1
ATOM 729 O O . PHE A 1 97 ? 13.543 -20.615 27.663 1.00 33.84 97 PHE A O 1
ATOM 736 N N . ASP A 1 98 ? 14.442 -22.533 28.378 1.00 35.03 98 ASP A N 1
ATOM 737 C CA . ASP A 1 98 ? 13.165 -23.115 28.812 1.00 35.03 98 ASP A CA 1
ATOM 738 C C . ASP A 1 98 ? 13.105 -23.139 30.342 1.00 35.03 98 ASP A C 1
ATOM 740 O O . ASP A 1 98 ? 13.732 -23.982 30.974 1.00 35.03 98 ASP A O 1
ATOM 744 N N . HIS A 1 99 ? 12.326 -22.219 30.917 1.00 36.12 99 HIS A N 1
ATOM 745 C CA . HIS A 1 99 ? 11.308 -22.561 31.913 1.00 36.12 99 HIS A CA 1
ATOM 746 C C . HIS A 1 99 ? 10.289 -21.417 32.053 1.00 36.12 99 HIS A C 1
ATOM 748 O O . HIS A 1 99 ? 10.634 -20.252 32.235 1.00 36.12 99 HIS A O 1
ATOM 754 N N . THR A 1 100 ? 9.000 -21.769 32.042 1.00 34.72 100 THR A N 1
ATOM 755 C CA . THR A 1 100 ? 7.851 -20.893 32.367 1.00 34.72 100 THR A CA 1
ATOM 756 C C . THR A 1 100 ? 7.574 -19.690 31.443 1.00 34.72 100 THR A C 1
ATOM 758 O O . THR A 1 100 ? 7.376 -18.577 31.918 1.00 34.72 100 THR A O 1
ATOM 761 N N . ASN A 1 101 ? 7.374 -19.925 30.141 1.00 31.55 101 ASN A N 1
ATOM 762 C CA . ASN A 1 101 ? 6.000 -19.931 29.597 1.00 31.55 101 ASN A CA 1
ATOM 763 C C . ASN A 1 101 ? 5.953 -20.551 28.186 1.00 31.55 101 ASN A C 1
ATOM 765 O O . ASN A 1 101 ? 6.804 -20.262 27.349 1.00 31.55 101 ASN A O 1
ATOM 769 N N . GLY A 1 102 ? 4.953 -21.389 27.905 1.00 32.12 102 GLY A N 1
ATOM 770 C CA . GLY A 1 102 ? 4.869 -22.140 26.648 1.00 32.12 102 GLY A CA 1
ATOM 771 C C . GLY A 1 102 ? 4.355 -21.302 25.476 1.00 32.12 102 GLY A C 1
ATOM 772 O O . GLY A 1 102 ? 3.147 -21.234 25.262 1.00 32.12 102 GLY A O 1
ATOM 773 N N . GLY A 1 103 ? 5.260 -20.706 24.698 1.00 29.45 103 GLY A N 1
ATOM 774 C CA . GLY A 1 103 ? 4.947 -20.026 23.438 1.00 29.45 103 GLY A CA 1
ATOM 775 C C . GLY A 1 103 ? 5.849 -20.514 22.307 1.00 29.45 103 GLY A C 1
ATOM 776 O O . GLY A 1 103 ? 7.054 -20.282 22.339 1.00 29.45 103 GLY A O 1
ATOM 777 N N . ILE A 1 104 ? 5.272 -21.175 21.300 1.00 36.19 104 ILE A N 1
ATOM 778 C CA . ILE A 1 104 ? 5.996 -21.545 20.077 1.00 36.19 104 ILE A CA 1
ATOM 779 C C . ILE A 1 104 ? 6.315 -20.251 19.319 1.00 36.19 104 ILE A C 1
ATOM 781 O O . ILE A 1 104 ? 5.414 -19.462 19.037 1.00 36.19 104 ILE A O 1
ATOM 785 N N . SER A 1 105 ? 7.584 -20.019 18.981 1.00 51.12 105 SER A N 1
ATOM 786 C CA . SER A 1 105 ? 7.978 -18.878 18.154 1.00 51.12 105 SER A CA 1
ATOM 787 C C . SER A 1 105 ? 7.555 -19.115 16.701 1.00 51.12 105 SER A C 1
ATOM 789 O O . SER A 1 105 ? 8.244 -19.811 15.953 1.00 51.12 105 SER A O 1
ATOM 791 N N . GLU A 1 106 ? 6.418 -18.546 16.307 1.00 55.47 106 GLU A N 1
ATOM 792 C CA . GLU A 1 106 ? 5.920 -18.572 14.928 1.00 55.47 106 GLU A CA 1
ATOM 793 C C . GLU A 1 106 ? 6.760 -17.665 14.007 1.00 55.47 106 GLU A C 1
ATOM 795 O O . GLU A 1 106 ? 6.355 -16.564 13.636 1.00 55.47 106 GLU A O 1
ATOM 800 N N . ASP A 1 107 ? 7.953 -18.135 13.634 1.00 65.94 107 ASP A N 1
ATOM 801 C CA . ASP A 1 107 ? 8.752 -17.536 12.563 1.00 65.94 107 ASP A CA 1
ATOM 802 C C . ASP A 1 107 ? 8.025 -17.722 11.216 1.00 65.94 107 ASP A C 1
ATOM 804 O O . ASP A 1 107 ? 7.903 -18.834 10.696 1.00 65.94 107 ASP A O 1
ATOM 808 N N . MET A 1 108 ? 7.543 -16.623 10.635 1.00 71.94 108 MET A N 1
ATOM 809 C CA . MET A 1 108 ? 6.832 -16.600 9.351 1.00 71.94 108 MET A CA 1
ATOM 810 C C . MET A 1 108 ? 7.738 -16.141 8.200 1.00 71.94 108 MET A C 1
ATOM 812 O O . MET A 1 108 ? 8.725 -15.441 8.407 1.00 71.94 108 MET A O 1
ATOM 816 N N . ASN A 1 109 ? 7.392 -16.471 6.952 1.00 75.38 109 ASN A N 1
ATOM 817 C CA . ASN A 1 109 ? 8.066 -15.900 5.778 1.00 75.38 109 ASN A CA 1
ATOM 818 C C . ASN A 1 109 ? 7.598 -14.455 5.529 1.00 75.38 109 ASN A C 1
ATOM 820 O O . ASN A 1 109 ? 6.395 -14.194 5.490 1.00 75.38 109 ASN A O 1
ATOM 824 N N . ALA A 1 110 ? 8.531 -13.529 5.296 1.00 71.62 110 ALA A N 1
ATOM 825 C CA . ALA A 1 110 ? 8.213 -12.144 4.953 1.00 71.62 110 ALA A CA 1
ATOM 826 C C . ALA A 1 110 ? 7.715 -12.057 3.500 1.00 71.62 110 ALA A C 1
ATOM 828 O O . ALA A 1 110 ? 8.483 -12.219 2.545 1.00 71.62 110 ALA A O 1
ATOM 829 N N . ALA A 1 111 ? 6.424 -11.788 3.305 1.00 64.44 111 ALA A N 1
ATOM 830 C CA . ALA A 1 111 ? 5.839 -11.748 1.971 1.00 64.44 111 ALA A CA 1
ATOM 831 C C . ALA A 1 111 ? 6.470 -10.619 1.133 1.00 64.44 111 ALA A C 1
ATOM 833 O O . ALA A 1 111 ? 6.587 -9.476 1.571 1.00 64.44 111 ALA A O 1
ATOM 834 N N . GLY A 1 112 ? 6.895 -10.934 -0.094 1.00 60.41 112 GLY A N 1
ATOM 835 C CA . GLY A 1 112 ? 7.505 -9.965 -1.012 1.00 60.41 112 GLY A CA 1
ATOM 836 C C . GLY A 1 112 ? 8.947 -9.536 -0.692 1.00 60.41 112 GLY A C 1
ATOM 837 O O . GLY A 1 112 ? 9.455 -8.657 -1.387 1.00 60.41 112 GLY A O 1
ATOM 838 N N . VAL A 1 113 ? 9.625 -10.136 0.297 1.00 66.12 113 VAL A N 1
ATOM 839 C CA . VAL A 1 113 ? 11.059 -9.909 0.566 1.00 66.12 113 VAL A CA 1
ATOM 840 C C . VAL A 1 113 ? 11.814 -11.246 0.454 1.00 66.12 113 VAL A C 1
ATOM 842 O O . VAL A 1 113 ? 11.680 -12.087 1.341 1.00 66.12 113 VAL A O 1
ATOM 845 N N . PRO A 1 114 ? 12.591 -11.487 -0.624 1.00 64.12 114 PRO A N 1
ATOM 846 C CA . PRO A 1 114 ? 13.202 -12.793 -0.882 1.00 64.12 114 PRO A CA 1
ATOM 847 C C . PRO A 1 114 ? 14.072 -13.315 0.270 1.00 64.12 114 PRO A C 1
ATOM 849 O O . PRO A 1 114 ? 15.046 -12.675 0.664 1.00 64.12 114 PRO A O 1
ATOM 852 N N . GLY A 1 115 ? 13.722 -14.497 0.786 1.00 66.88 115 GLY A N 1
ATOM 853 C CA . GLY A 1 115 ? 14.473 -15.209 1.827 1.00 66.88 115 GLY A CA 1
ATOM 854 C C . GLY A 1 115 ? 14.487 -14.549 3.212 1.00 66.88 115 GLY A C 1
ATOM 855 O O . GLY A 1 115 ? 15.289 -14.954 4.048 1.00 66.88 115 GLY A O 1
ATOM 856 N N . ALA A 1 116 ? 13.646 -13.542 3.457 1.00 78.38 116 ALA A N 1
ATOM 857 C CA . ALA A 1 116 ? 13.511 -12.910 4.766 1.00 78.38 116 ALA A CA 1
ATOM 858 C C . ALA A 1 116 ? 12.394 -13.559 5.601 1.00 78.38 116 ALA A C 1
ATOM 860 O O . ALA A 1 116 ? 11.381 -14.011 5.059 1.00 78.38 116 ALA A O 1
ATOM 861 N N . THR A 1 117 ? 12.551 -13.555 6.924 1.00 84.56 117 THR A N 1
ATOM 862 C CA . THR A 1 117 ? 11.552 -14.059 7.879 1.00 84.56 117 THR A CA 1
ATOM 863 C C . THR A 1 117 ? 11.116 -12.980 8.870 1.00 84.56 117 THR A C 1
ATOM 865 O O . THR A 1 117 ? 11.813 -11.990 9.102 1.00 84.56 117 THR A O 1
ATOM 868 N N . LEU A 1 118 ? 9.918 -13.162 9.421 1.00 85.31 118 LEU A N 1
ATOM 869 C CA . LEU A 1 118 ? 9.288 -12.328 10.435 1.00 85.31 118 LEU A CA 1
ATOM 870 C C . LEU A 1 118 ? 9.186 -13.128 11.730 1.00 85.31 118 LEU A C 1
ATOM 872 O O . LEU A 1 118 ? 8.459 -14.117 11.784 1.00 85.31 118 LEU A O 1
ATOM 876 N N . ARG A 1 119 ? 9.881 -12.675 12.774 1.00 87.00 119 ARG A N 1
ATOM 877 C CA . ARG A 1 119 ? 9.782 -13.235 14.130 1.00 87.00 119 ARG A CA 1
ATOM 878 C C . ARG A 1 119 ? 8.945 -12.323 15.016 1.00 87.00 119 ARG A C 1
ATOM 880 O O . ARG A 1 119 ? 9.202 -11.121 15.050 1.00 87.00 119 ARG A O 1
ATOM 887 N N . THR A 1 120 ? 7.983 -12.858 15.761 1.00 86.81 120 THR A N 1
ATOM 888 C CA . THR A 1 120 ? 7.217 -12.074 16.745 1.00 86.81 120 THR A CA 1
ATOM 889 C C . THR A 1 120 ? 8.143 -11.523 17.836 1.00 86.81 120 THR A C 1
ATOM 891 O O . THR A 1 120 ? 8.849 -12.287 18.490 1.00 86.81 120 THR A O 1
ATOM 894 N N . LEU A 1 121 ? 8.129 -10.205 18.060 1.00 85.31 121 LEU A N 1
ATOM 895 C CA . LEU A 1 121 ? 8.815 -9.551 19.187 1.00 85.31 121 LEU A CA 1
ATOM 896 C C . LEU A 1 121 ? 7.882 -9.301 20.379 1.00 85.31 121 LEU A C 1
ATOM 898 O O . LEU A 1 121 ? 8.353 -9.153 21.505 1.00 85.31 121 LEU A O 1
ATOM 902 N N . GLY A 1 122 ? 6.570 -9.251 20.135 1.00 86.19 122 GLY A N 1
ATOM 903 C CA . GLY A 1 122 ? 5.537 -9.102 21.157 1.00 86.19 122 GLY A CA 1
ATOM 904 C C . GLY A 1 122 ? 4.526 -8.013 20.808 1.00 86.19 122 GLY A C 1
ATOM 905 O O . GLY A 1 122 ? 4.245 -7.753 19.636 1.00 86.19 122 GLY A O 1
ATOM 906 N N . LYS A 1 123 ? 3.978 -7.373 21.842 1.00 87.88 123 LYS A N 1
ATOM 907 C CA . LYS A 1 123 ? 3.064 -6.232 21.726 1.00 87.88 123 LYS A CA 1
ATOM 908 C C . LYS A 1 123 ? 3.631 -5.022 22.459 1.00 87.88 123 LYS A C 1
ATOM 910 O O . LYS A 1 123 ? 4.309 -5.176 23.471 1.00 87.88 123 LYS A O 1
ATOM 915 N N . VAL A 1 124 ? 3.334 -3.834 21.947 1.00 91.00 124 VAL A N 1
ATOM 916 C CA . VAL A 1 124 ? 3.721 -2.542 22.526 1.00 91.00 124 VAL A CA 1
ATOM 917 C C . VAL A 1 124 ? 2.461 -1.721 22.775 1.00 91.00 124 VAL A C 1
ATOM 919 O O . VAL A 1 124 ? 1.664 -1.530 21.859 1.00 91.00 124 VAL A O 1
ATOM 922 N N . GLU A 1 125 ? 2.295 -1.236 24.006 1.00 91.56 125 GLU A N 1
ATOM 923 C CA . GLU A 1 125 ? 1.204 -0.339 24.399 1.00 91.56 125 GLU A CA 1
ATOM 924 C C . GLU A 1 125 ? 1.745 1.070 24.632 1.00 91.56 125 GLU A C 1
ATOM 926 O O . GLU A 1 125 ? 2.543 1.290 25.543 1.00 91.56 125 GLU A O 1
ATOM 931 N N . ILE A 1 126 ? 1.343 2.017 23.784 1.00 94.06 126 ILE A N 1
ATOM 932 C CA . ILE A 1 126 ? 1.962 3.347 23.687 1.00 94.06 126 ILE A CA 1
ATOM 933 C C . ILE A 1 126 ? 0.901 4.437 23.454 1.00 94.06 126 ILE A C 1
ATOM 935 O O . ILE A 1 126 ? -0.063 4.167 22.737 1.00 94.06 126 ILE A O 1
ATOM 939 N N . PRO A 1 127 ? 1.033 5.662 24.003 1.00 93.94 127 PRO A N 1
ATOM 940 C CA . PRO A 1 127 ? 0.122 6.762 23.680 1.00 93.94 127 PRO A CA 1
ATOM 941 C C . PRO A 1 127 ? 0.085 7.071 22.175 1.00 93.94 127 PRO A C 1
ATOM 943 O O . PRO A 1 127 ? 1.115 7.047 21.503 1.00 93.94 127 PRO A O 1
ATOM 946 N N . ASP A 1 128 ? -1.075 7.431 21.630 1.00 90.94 128 ASP A N 1
ATOM 947 C CA . ASP A 1 128 ? -1.221 7.726 20.198 1.00 90.94 128 ASP A CA 1
ATOM 948 C C . ASP A 1 128 ? -0.622 9.086 19.787 1.00 90.94 128 ASP A C 1
ATOM 950 O O . ASP A 1 128 ? -0.229 9.282 18.633 1.00 90.94 128 ASP A O 1
ATOM 954 N N . GLU A 1 129 ? -0.467 9.996 20.750 1.00 93.50 129 GLU A N 1
ATOM 955 C CA . GLU A 1 129 ? 0.316 11.230 20.614 1.00 93.50 129 GLU A CA 1
ATOM 956 C C . GLU A 1 129 ? 1.803 11.071 20.997 1.00 93.50 129 GLU A C 1
ATOM 958 O O . GLU A 1 129 ? 2.542 12.055 20.952 1.00 93.50 129 GLU A O 1
ATOM 963 N N . ALA A 1 130 ? 2.280 9.861 21.323 1.00 96.38 130 ALA A N 1
ATOM 964 C CA . ALA A 1 130 ? 3.719 9.593 21.411 1.00 96.38 130 ALA A CA 1
ATOM 965 C C . ALA A 1 130 ? 4.377 9.700 20.026 1.00 96.38 130 ALA A C 1
ATOM 967 O O . ALA A 1 130 ? 3.712 9.569 18.992 1.00 96.38 130 ALA A O 1
ATOM 968 N N . THR A 1 131 ? 5.683 9.947 19.987 1.00 97.19 131 THR A N 1
ATOM 969 C CA . THR A 1 131 ? 6.448 10.103 18.745 1.00 97.19 131 THR A CA 1
ATOM 970 C C . THR A 1 131 ? 6.926 8.767 18.165 1.00 97.19 131 THR A C 1
ATOM 972 O O . THR A 1 131 ? 6.889 7.717 18.809 1.00 97.19 131 THR A O 1
ATOM 975 N N . LEU A 1 132 ? 7.412 8.793 16.922 1.00 96.12 132 LEU A N 1
ATOM 976 C CA . LEU A 1 132 ? 8.108 7.651 16.326 1.00 96.12 132 LEU A CA 1
ATOM 977 C C . LEU A 1 132 ? 9.431 7.332 17.047 1.00 96.12 132 LEU A C 1
ATOM 979 O O . LEU A 1 132 ? 9.855 6.177 17.044 1.00 96.12 132 LEU A O 1
ATOM 983 N N . GLU A 1 133 ? 10.078 8.323 17.664 1.00 95.69 133 GLU A N 1
ATOM 984 C CA . GLU A 1 133 ? 11.246 8.102 18.522 1.00 95.69 133 GLU A CA 1
ATOM 985 C C . GLU A 1 133 ? 10.861 7.351 19.803 1.00 95.69 133 GLU A C 1
ATOM 987 O O . GLU A 1 133 ? 11.466 6.321 20.096 1.00 95.69 133 GLU A O 1
ATOM 992 N N . ASP A 1 134 ? 9.791 7.772 20.487 1.00 96.62 134 ASP A N 1
ATOM 993 C CA . ASP A 1 134 ? 9.253 7.075 21.667 1.00 96.62 134 ASP A CA 1
ATOM 994 C C . ASP A 1 134 ? 8.893 5.618 21.339 1.00 96.62 134 ASP A C 1
ATOM 996 O O . ASP A 1 134 ? 9.251 4.702 22.081 1.00 96.62 134 ASP A O 1
ATOM 1000 N N . LEU A 1 135 ? 8.258 5.377 20.183 1.00 95.94 135 LEU A N 1
ATOM 1001 C CA . LEU A 1 135 ? 7.952 4.024 19.713 1.00 95.94 135 LEU A CA 1
ATOM 1002 C C . LEU A 1 135 ? 9.217 3.190 19.485 1.00 95.94 135 LEU A C 1
ATOM 1004 O O . LEU A 1 135 ? 9.258 2.031 19.891 1.00 95.94 135 LEU A O 1
ATOM 1008 N N . LYS A 1 136 ? 10.262 3.751 18.866 1.00 94.50 136 LYS A N 1
ATOM 1009 C CA . LYS A 1 136 ? 11.550 3.056 18.702 1.00 94.50 136 LYS A CA 1
ATOM 1010 C C . LYS A 1 136 ? 12.200 2.745 20.056 1.00 94.50 136 LYS A C 1
ATOM 1012 O O . LYS A 1 136 ? 12.731 1.650 20.224 1.00 94.50 136 LYS A O 1
ATOM 1017 N N . ILE A 1 137 ? 12.143 3.672 21.014 1.00 93.25 137 ILE A N 1
ATOM 1018 C CA . ILE A 1 137 ? 12.668 3.485 22.376 1.00 93.25 137 ILE A CA 1
ATOM 1019 C C . ILE A 1 137 ? 11.902 2.371 23.102 1.00 93.25 137 ILE A C 1
ATOM 1021 O O . ILE A 1 137 ? 12.525 1.485 23.680 1.00 93.25 137 ILE A O 1
ATOM 1025 N N . GLN A 1 138 ? 10.569 2.357 23.033 1.00 92.94 138 GLN A N 1
ATOM 1026 C CA . GLN A 1 138 ? 9.756 1.321 23.677 1.00 92.94 138 GLN A CA 1
ATOM 1027 C C . GLN A 1 138 ? 9.871 -0.042 22.978 1.00 92.94 138 GLN A C 1
ATOM 1029 O O . GLN A 1 138 ? 9.841 -1.076 23.635 1.00 92.94 138 GLN A O 1
ATOM 1034 N N . VAL A 1 139 ? 10.078 -0.070 21.660 1.00 92.44 139 VAL A N 1
ATOM 1035 C CA . VAL A 1 139 ? 10.441 -1.296 20.934 1.00 92.44 139 VAL A CA 1
ATOM 1036 C C . VAL A 1 139 ? 11.766 -1.865 21.458 1.00 92.44 139 VAL A C 1
ATOM 1038 O O . VAL A 1 139 ? 11.849 -3.068 21.689 1.00 92.44 139 VAL A O 1
ATOM 1041 N N . LEU A 1 140 ? 12.778 -1.029 21.723 1.00 89.69 140 LEU A N 1
ATOM 1042 C CA . LEU A 1 140 ? 14.077 -1.472 22.256 1.00 89.69 140 LEU A CA 1
ATOM 1043 C C . LEU A 1 140 ? 14.018 -2.075 23.673 1.00 89.69 140 LEU A C 1
ATOM 1045 O O . LEU A 1 140 ? 14.969 -2.751 24.061 1.00 89.69 140 LEU A O 1
ATOM 1049 N N . THR A 1 141 ? 12.943 -1.880 24.447 1.00 88.56 141 THR A N 1
ATOM 1050 C CA . THR A 1 141 ? 12.807 -2.522 25.771 1.00 88.56 141 THR A CA 1
ATOM 1051 C C . THR A 1 141 ? 12.240 -3.945 25.706 1.00 88.56 141 THR A C 1
ATOM 1053 O O . THR A 1 141 ? 12.359 -4.685 26.688 1.00 88.56 141 THR A O 1
ATOM 1056 N N . LEU A 1 142 ? 11.675 -4.365 24.562 1.00 87.81 142 LEU A N 1
ATOM 1057 C CA . LEU A 1 142 ? 11.118 -5.708 24.372 1.00 87.81 142 LEU A CA 1
ATOM 1058 C C . LEU A 1 142 ? 12.192 -6.792 24.613 1.00 87.81 142 LEU A C 1
ATOM 1060 O O . LEU A 1 142 ? 13.244 -6.741 23.971 1.00 87.81 142 LEU A O 1
ATOM 1064 N N . PRO A 1 143 ? 11.940 -7.816 25.458 1.00 80.50 143 PRO A N 1
ATOM 1065 C CA . PRO A 1 143 ? 12.931 -8.849 25.781 1.00 80.50 143 PRO A CA 1
ATOM 1066 C C . PRO A 1 143 ? 13.558 -9.528 24.558 1.00 80.50 143 PRO A C 1
ATOM 1068 O O . PRO A 1 143 ? 14.771 -9.714 24.508 1.00 80.50 143 PRO A O 1
ATOM 1071 N N . ALA A 1 144 ? 12.761 -9.805 23.522 1.00 75.56 144 ALA A N 1
ATOM 1072 C CA . ALA A 1 144 ? 13.224 -10.434 22.285 1.00 75.56 144 ALA A CA 1
ATOM 1073 C C . ALA A 1 144 ? 14.193 -9.566 21.445 1.00 75.56 144 ALA A C 1
ATOM 1075 O O . ALA A 1 144 ? 14.857 -10.094 20.553 1.00 75.56 144 ALA A O 1
ATOM 1076 N N . LEU A 1 145 ? 14.317 -8.260 21.727 1.00 74.56 145 LEU A N 1
ATOM 1077 C CA . LEU A 1 145 ? 15.346 -7.390 21.142 1.00 74.56 145 LEU A CA 1
ATOM 1078 C C . LEU A 1 145 ? 16.590 -7.218 22.024 1.00 74.56 145 LEU A C 1
ATOM 1080 O O . LEU A 1 145 ? 17.600 -6.741 21.519 1.00 74.56 145 LEU A O 1
ATOM 1084 N N . GLN A 1 146 ? 16.590 -7.656 23.287 1.00 67.62 146 GLN A N 1
ATOM 1085 C CA . GLN A 1 146 ? 17.762 -7.516 24.170 1.00 67.62 146 GLN A CA 1
ATOM 1086 C C . GLN A 1 146 ? 18.957 -8.366 23.697 1.00 67.62 146 GLN A C 1
ATOM 1088 O O . GLN A 1 146 ? 20.110 -7.989 23.897 1.00 67.62 146 GLN A O 1
ATOM 1093 N N . CYS A 1 147 ? 18.695 -9.474 22.995 1.00 59.12 147 CYS A N 1
ATOM 1094 C CA . CYS A 1 147 ? 19.716 -10.284 22.320 1.00 59.12 147 CYS A CA 1
ATOM 1095 C C . CYS A 1 147 ? 20.257 -9.641 21.027 1.00 59.12 147 CYS A C 1
ATOM 1097 O O . CYS A 1 147 ? 21.237 -10.122 20.458 1.00 59.12 147 CYS A O 1
ATOM 1099 N N . VAL A 1 148 ? 19.620 -8.579 20.526 1.00 66.50 148 VAL A N 1
ATOM 1100 C CA . VAL A 1 148 ? 19.956 -7.935 19.256 1.00 66.50 148 VAL A CA 1
ATOM 1101 C C . VAL A 1 148 ? 20.734 -6.655 19.549 1.00 66.50 148 VAL A C 1
ATOM 1103 O O . VAL A 1 148 ? 20.181 -5.674 20.033 1.00 66.50 148 VAL A O 1
ATOM 1106 N N . CYS A 1 149 ? 22.031 -6.629 19.229 1.00 66.44 149 CYS A N 1
ATOM 1107 C CA . CYS A 1 149 ? 22.861 -5.445 19.458 1.00 66.44 149 CYS A CA 1
ATOM 1108 C C . CYS A 1 149 ? 22.399 -4.261 18.584 1.00 66.44 149 CYS A C 1
ATOM 1110 O O . CYS A 1 149 ? 22.749 -4.176 17.401 1.00 66.44 149 CYS A O 1
ATOM 1112 N N . VAL A 1 150 ? 21.627 -3.355 19.189 1.00 77.88 150 VAL A N 1
ATOM 1113 C CA . VAL A 1 150 ? 21.128 -2.101 18.611 1.00 77.88 150 VAL A CA 1
ATOM 1114 C C . VAL A 1 150 ? 21.403 -0.972 19.616 1.00 77.88 150 VAL A C 1
ATOM 1116 O O . VAL A 1 150 ? 20.738 -0.914 20.647 1.00 77.88 150 VAL A O 1
ATOM 1119 N N . PRO A 1 151 ? 22.396 -0.093 19.380 1.00 77.31 151 PRO A N 1
ATOM 1120 C CA . PRO A 1 151 ? 22.859 0.839 20.412 1.00 77.31 151 PRO A CA 1
ATOM 1121 C C . PRO A 1 151 ? 22.012 2.116 20.534 1.00 77.31 151 PRO A C 1
ATOM 1123 O O . PRO A 1 151 ? 22.026 2.741 21.590 1.00 77.31 151 PRO A O 1
ATOM 1126 N N . THR A 1 152 ? 21.285 2.519 19.483 1.00 88.25 152 THR A N 1
ATOM 1127 C CA . THR A 1 152 ? 20.405 3.704 19.492 1.00 88.25 152 THR A CA 1
ATOM 1128 C C . THR A 1 152 ? 19.128 3.454 18.670 1.00 88.25 152 THR A C 1
ATOM 1130 O O . THR A 1 152 ? 19.142 2.626 17.749 1.00 88.25 152 THR A O 1
ATOM 1133 N N . PRO A 1 153 ? 18.032 4.202 18.917 1.00 90.25 153 PRO A N 1
ATOM 1134 C CA . PRO A 1 153 ? 16.833 4.211 18.069 1.00 90.25 153 PRO A CA 1
ATOM 1135 C C . PRO A 1 153 ? 17.096 4.465 16.574 1.00 90.25 153 PRO A C 1
ATOM 1137 O O . PRO A 1 153 ? 16.293 4.061 15.728 1.00 90.25 153 PRO A O 1
ATOM 1140 N N . ALA A 1 154 ? 18.204 5.117 16.213 1.00 91.06 154 ALA A N 1
ATOM 1141 C CA . ALA A 1 154 ? 18.541 5.423 14.824 1.00 91.06 154 ALA A CA 1
ATOM 1142 C C . ALA A 1 154 ? 19.027 4.194 14.027 1.00 91.06 154 ALA A C 1
ATOM 1144 O O . ALA A 1 154 ? 18.944 4.207 12.802 1.00 91.06 154 ALA A O 1
ATOM 1145 N N . PHE A 1 155 ? 19.437 3.105 14.690 1.00 91.88 155 PHE A N 1
ATOM 1146 C CA . PHE A 1 155 ? 19.726 1.810 14.049 1.00 91.88 155 PHE A CA 1
ATOM 1147 C C . PHE A 1 155 ? 18.466 0.952 13.793 1.00 91.88 155 PHE A C 1
ATOM 1149 O O . PHE A 1 155 ? 18.581 -0.164 13.278 1.00 91.88 155 PHE A O 1
ATOM 1156 N N . LEU A 1 156 ? 17.264 1.436 14.141 1.00 92.00 156 LEU A N 1
ATOM 1157 C CA . LEU A 1 156 ? 15.991 0.782 13.817 1.00 92.00 156 LEU A CA 1
ATOM 1158 C C . LEU A 1 156 ? 15.244 1.505 12.695 1.00 92.00 156 LEU A C 1
ATOM 1160 O O . LEU A 1 156 ? 14.936 2.695 12.799 1.00 92.00 156 LEU A O 1
ATOM 1164 N N . ARG A 1 157 ? 14.826 0.749 11.679 1.00 93.88 157 ARG A N 1
ATOM 1165 C CA . ARG A 1 157 ? 13.827 1.169 10.688 1.00 93.88 157 ARG A CA 1
ATOM 1166 C C . ARG A 1 157 ? 12.513 0.444 10.975 1.00 93.88 157 ARG A C 1
ATOM 1168 O O . ARG A 1 157 ? 12.491 -0.784 11.002 1.00 93.88 157 ARG A O 1
ATOM 1175 N N . ILE A 1 158 ? 11.424 1.186 11.190 1.00 95.31 158 ILE A N 1
ATOM 1176 C CA . ILE A 1 158 ? 10.094 0.600 11.426 1.00 95.31 158 ILE A CA 1
ATOM 1177 C C . ILE A 1 158 ? 9.273 0.653 10.136 1.00 95.31 158 ILE A C 1
ATOM 1179 O O . ILE A 1 158 ? 9.041 1.721 9.567 1.00 95.31 158 ILE A O 1
ATOM 1183 N N . TRP A 1 159 ? 8.817 -0.515 9.704 1.00 95.50 159 TRP A N 1
ATOM 1184 C CA . TRP A 1 159 ? 7.880 -0.727 8.612 1.00 95.50 159 TRP A CA 1
ATOM 1185 C C . TRP A 1 159 ? 6.468 -0.964 9.150 1.00 95.50 159 TRP A C 1
ATOM 1187 O O . TRP A 1 159 ? 6.285 -1.590 10.192 1.00 95.50 159 TRP A O 1
ATOM 1197 N N . GLN A 1 160 ? 5.468 -0.536 8.391 1.00 94.56 160 GLN A N 1
ATOM 1198 C CA . GLN A 1 160 ? 4.100 -1.033 8.494 1.00 94.56 160 GLN A CA 1
ATOM 1199 C C . GLN A 1 160 ? 3.967 -2.314 7.651 1.00 94.56 160 GLN A C 1
ATOM 1201 O O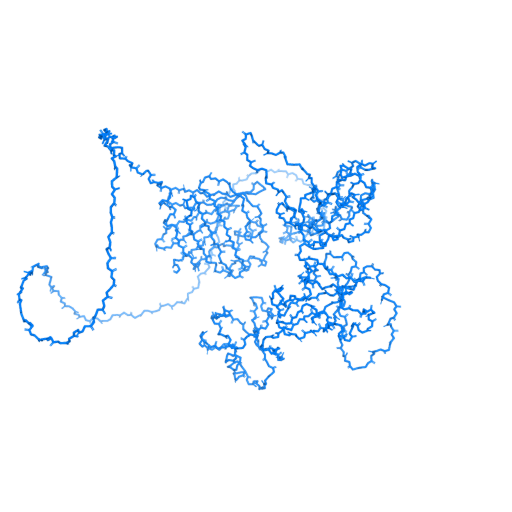 . GLN A 1 160 ? 4.514 -2.382 6.543 1.00 94.56 160 GLN A O 1
ATOM 1206 N N . LEU A 1 161 ? 3.277 -3.323 8.191 1.00 90.06 161 LEU A N 1
ATOM 1207 C CA . LEU A 1 161 ? 2.953 -4.569 7.495 1.00 90.06 161 LEU A CA 1
ATOM 1208 C C . LEU A 1 161 ? 1.517 -4.535 6.955 1.00 90.06 161 LEU A C 1
ATOM 1210 O O . LEU A 1 161 ? 0.588 -4.156 7.666 1.00 90.06 161 LEU A O 1
ATOM 1214 N N . GLU A 1 162 ? 1.329 -5.029 5.735 1.00 85.38 162 GLU A N 1
ATOM 1215 C CA . GLU A 1 162 ? 0.027 -5.390 5.161 1.00 85.38 162 GLU A CA 1
ATOM 1216 C C . GLU A 1 162 ? 0.128 -6.853 4.704 1.00 85.38 162 GLU A C 1
ATOM 1218 O O . GLU A 1 162 ? 0.977 -7.173 3.875 1.00 85.38 162 GLU A O 1
ATOM 1223 N N . GLY A 1 163 ? -0.669 -7.772 5.265 1.00 76.81 163 GLY A N 1
ATOM 1224 C CA . GLY A 1 163 ? -0.638 -9.194 4.871 1.00 76.81 163 GLY A CA 1
ATOM 1225 C C . GLY A 1 163 ? 0.749 -9.855 4.973 1.00 76.81 163 GLY A C 1
ATOM 1226 O O . GLY A 1 163 ? 1.182 -10.521 4.037 1.00 76.81 163 GLY A O 1
ATOM 1227 N N . GLN A 1 164 ? 1.473 -9.615 6.075 1.00 80.50 164 GLN A N 1
ATOM 1228 C CA . GLN A 1 164 ? 2.870 -10.039 6.298 1.00 80.50 164 GLN A CA 1
ATOM 1229 C C . GLN A 1 164 ? 3.905 -9.516 5.276 1.00 80.50 164 GLN A C 1
ATOM 1231 O O . GLN A 1 164 ? 5.036 -10.005 5.221 1.00 80.50 164 GLN A O 1
ATOM 1236 N N . ARG A 1 165 ? 3.569 -8.478 4.496 1.00 83.81 165 ARG A N 1
ATOM 1237 C CA . ARG A 1 165 ? 4.491 -7.760 3.602 1.00 83.81 165 ARG A CA 1
ATOM 1238 C C . ARG A 1 165 ? 4.827 -6.373 4.155 1.00 83.81 165 ARG A C 1
ATOM 1240 O O . ARG A 1 165 ? 3.904 -5.610 4.431 1.00 83.81 165 ARG A O 1
ATOM 1247 N N . PRO A 1 166 ? 6.111 -5.988 4.263 1.00 90.31 166 PRO A N 1
ATOM 1248 C CA . PRO A 1 166 ? 6.495 -4.599 4.514 1.00 90.31 166 PRO A CA 1
ATOM 1249 C C . PRO A 1 166 ? 6.095 -3.703 3.331 1.00 90.31 166 PRO A C 1
ATOM 1251 O O . PRO A 1 166 ? 6.520 -3.949 2.200 1.00 90.31 166 PRO A O 1
ATOM 1254 N N . THR A 1 167 ? 5.281 -2.669 3.567 1.00 88.50 167 THR A N 1
ATOM 1255 C CA . THR A 1 167 ? 4.732 -1.809 2.490 1.00 88.50 167 THR A CA 1
ATOM 1256 C C . THR A 1 167 ? 5.107 -0.335 2.580 1.00 88.50 167 THR A C 1
ATOM 1258 O O . THR A 1 167 ? 5.055 0.368 1.566 1.00 88.50 167 THR A O 1
ATOM 1261 N N . ARG A 1 168 ? 5.447 0.149 3.778 1.00 92.12 168 ARG A N 1
ATOM 1262 C CA . ARG A 1 168 ? 5.644 1.572 4.078 1.00 92.12 168 ARG A CA 1
ATOM 1263 C C . ARG A 1 168 ? 6.600 1.741 5.253 1.00 92.12 168 ARG A C 1
ATOM 1265 O O . ARG A 1 168 ? 6.384 1.131 6.295 1.00 92.12 168 ARG A O 1
ATOM 1272 N N . ILE A 1 169 ? 7.596 2.616 5.129 1.00 95.25 169 ILE A N 1
ATOM 1273 C CA . ILE A 1 169 ? 8.488 2.969 6.247 1.00 95.25 169 ILE A CA 1
ATOM 1274 C C . ILE A 1 169 ? 7.904 4.158 7.025 1.00 95.25 169 ILE A C 1
ATOM 1276 O O . ILE A 1 169 ? 7.530 5.179 6.431 1.00 95.25 169 ILE A O 1
ATOM 1280 N N . LEU A 1 170 ? 7.852 4.052 8.354 1.00 95.25 170 LEU A N 1
ATOM 1281 C CA . LEU A 1 170 ? 7.518 5.165 9.245 1.00 95.25 170 LEU A CA 1
ATOM 1282 C C . LEU A 1 170 ? 8.713 6.130 9.337 1.00 95.25 170 LEU A C 1
ATOM 1284 O O . LEU A 1 170 ? 9.854 5.701 9.491 1.00 95.25 170 LEU A O 1
ATOM 1288 N N . ARG A 1 171 ? 8.462 7.440 9.215 1.00 93.88 171 ARG A N 1
ATOM 1289 C CA . ARG A 1 171 ? 9.498 8.481 9.069 1.00 93.88 171 ARG A CA 1
ATOM 1290 C C . ARG A 1 171 ? 9.184 9.736 9.867 1.00 93.88 171 ARG A C 1
ATOM 1292 O O . ARG A 1 171 ? 8.018 10.028 10.109 1.00 93.88 171 ARG A O 1
ATOM 1299 N N . GLY A 1 172 ? 10.219 10.529 10.141 1.00 92.75 172 GLY A N 1
ATOM 1300 C CA . GLY A 1 172 ? 10.119 11.764 10.912 1.00 92.75 172 GLY A CA 1
ATOM 1301 C C . GLY A 1 172 ? 9.990 11.442 12.392 1.00 92.75 172 GLY A C 1
ATOM 1302 O O . GLY A 1 172 ? 8.886 11.291 12.899 1.00 92.75 172 GLY A O 1
ATOM 1303 N N . GLN A 1 173 ? 11.131 11.335 13.070 1.00 92.44 173 GLN A N 1
ATOM 1304 C CA . GLN A 1 173 ? 11.225 10.842 14.449 1.00 92.44 173 GLN A CA 1
ATOM 1305 C C . GLN A 1 173 ? 10.314 11.615 15.422 1.00 92.44 173 GLN A C 1
ATOM 1307 O O . GLN A 1 173 ? 9.636 11.002 16.234 1.00 92.44 173 GLN A O 1
ATOM 1312 N N . GLN A 1 174 ? 10.185 12.933 15.227 1.00 94.56 174 GLN A N 1
ATOM 1313 C CA . GLN A 1 174 ? 9.353 13.850 16.024 1.00 94.56 174 GLN A CA 1
ATOM 1314 C C . GLN A 1 174 ? 7.866 13.925 15.596 1.00 94.56 174 GLN A C 1
ATOM 1316 O O . GLN A 1 174 ? 7.134 14.817 16.033 1.00 94.56 174 GLN A O 1
ATOM 1321 N N . LEU A 1 175 ? 7.392 13.056 14.694 1.00 95.56 175 LEU A N 1
ATOM 1322 C CA . LEU A 1 175 ? 5.970 12.978 14.334 1.00 95.56 175 LEU A CA 1
ATOM 1323 C C . LEU A 1 175 ? 5.237 12.001 15.255 1.00 95.56 175 LEU A C 1
ATOM 1325 O O . LEU A 1 175 ? 5.728 10.907 15.519 1.00 95.56 175 LEU A O 1
ATOM 1329 N N . THR A 1 176 ? 4.041 12.393 15.706 1.00 96.75 176 THR A N 1
ATOM 1330 C CA . THR A 1 176 ? 3.213 11.544 16.571 1.00 96.75 176 THR A CA 1
ATOM 1331 C C . THR A 1 176 ? 2.601 10.378 15.797 1.00 96.75 176 THR A C 1
ATOM 1333 O O . THR A 1 176 ? 2.330 10.501 14.597 1.00 96.75 176 THR A O 1
ATOM 1336 N N . LEU A 1 177 ? 2.369 9.241 16.456 1.00 95.44 177 LEU A N 1
ATOM 1337 C CA . LEU A 1 177 ? 1.830 8.032 15.819 1.00 95.44 177 LEU A CA 1
ATOM 1338 C C . LEU A 1 177 ? 0.473 8.295 15.142 1.00 95.44 177 LEU A C 1
ATOM 1340 O O . LEU A 1 177 ? 0.265 7.885 13.994 1.00 95.44 177 LEU A O 1
ATOM 1344 N N . ARG A 1 178 ? -0.376 9.118 15.770 1.00 91.94 178 ARG A N 1
ATOM 1345 C CA . ARG A 1 178 ? -1.606 9.681 15.194 1.00 91.94 178 ARG A CA 1
ATOM 1346 C C . ARG A 1 178 ? -1.356 10.430 13.875 1.00 91.94 178 ARG A C 1
ATOM 1348 O O . ARG A 1 178 ? -2.038 10.170 12.883 1.00 91.94 178 ARG A O 1
ATOM 1355 N N . LYS A 1 179 ? -0.347 11.312 13.799 1.00 93.94 179 LYS A N 1
ATOM 1356 C CA . LYS A 1 179 ? 0.038 12.016 12.548 1.00 93.94 179 LYS A CA 1
ATOM 1357 C C . LYS A 1 179 ? 0.588 11.062 11.485 1.00 93.94 179 LYS A C 1
ATOM 1359 O O . LYS A 1 179 ? 0.403 11.303 10.292 1.00 93.94 179 LYS A O 1
ATOM 1364 N N . LEU A 1 180 ? 1.231 9.974 11.904 1.00 93.25 180 LEU A N 1
ATOM 1365 C CA . LEU A 1 180 ? 1.704 8.905 11.024 1.00 93.25 180 LEU A CA 1
ATOM 1366 C C . LEU A 1 180 ? 0.595 7.933 10.591 1.00 93.25 180 LEU A C 1
ATOM 1368 O O . LEU A 1 180 ? 0.861 7.080 9.740 1.00 93.25 180 LEU A O 1
ATOM 1372 N N . LYS A 1 181 ? -0.638 8.089 11.091 1.00 92.88 181 LYS A N 1
ATOM 1373 C CA . LYS A 1 181 ? -1.775 7.183 10.856 1.00 92.88 181 LYS A CA 1
ATOM 1374 C C . LYS A 1 181 ? -1.482 5.737 11.276 1.00 92.88 181 LYS A C 1
ATOM 1376 O O . LYS A 1 181 ? -1.864 4.803 10.577 1.00 92.88 181 LYS A O 1
ATOM 1381 N N . VAL A 1 182 ? -0.764 5.565 12.382 1.00 92.44 182 VAL A N 1
ATOM 1382 C CA . VAL A 1 182 ? -0.645 4.272 13.065 1.00 92.44 182 VAL A CA 1
ATOM 1383 C C . VAL A 1 182 ? -1.837 4.147 14.014 1.00 92.44 182 VAL A C 1
ATOM 1385 O O . VAL A 1 182 ? -2.138 5.088 14.747 1.00 92.44 182 VAL A O 1
ATOM 1388 N N . THR A 1 183 ? -2.525 3.009 13.985 1.00 87.19 183 THR A N 1
ATOM 1389 C CA . THR A 1 183 ? -3.700 2.713 14.822 1.00 87.19 183 THR A CA 1
ATOM 1390 C C . THR A 1 183 ? -3.460 1.464 15.665 1.00 87.19 183 THR A C 1
ATOM 1392 O O . THR A 1 183 ? -2.591 0.653 15.342 1.00 87.19 183 THR A O 1
ATOM 1395 N N . SER A 1 184 ? -4.250 1.271 16.725 1.00 82.19 184 SER A N 1
ATOM 1396 C CA . SER A 1 184 ? -4.299 -0.015 17.434 1.00 82.19 184 SER A CA 1
ATOM 1397 C C . SER A 1 184 ? -4.606 -1.140 16.436 1.00 82.19 184 SER A C 1
ATOM 1399 O O . SER A 1 184 ? -5.273 -0.891 15.432 1.00 82.19 184 SER A O 1
ATOM 1401 N N . GLY A 1 185 ? -4.059 -2.335 16.653 1.00 77.62 185 GLY A N 1
ATOM 1402 C CA . GLY A 1 185 ? -4.146 -3.444 15.691 1.00 77.62 185 GLY A CA 1
ATOM 1403 C C . GLY A 1 185 ? -3.126 -3.387 14.543 1.00 77.62 185 GLY A C 1
ATOM 1404 O O . GLY A 1 185 ? -2.820 -4.428 13.965 1.00 77.62 185 GLY A O 1
ATOM 1405 N N . THR A 1 186 ? -2.504 -2.229 14.258 1.00 86.62 186 THR A N 1
ATOM 1406 C CA . THR A 1 186 ? -1.472 -2.128 13.208 1.00 86.62 186 THR A CA 1
ATOM 1407 C C . THR A 1 186 ? -0.306 -3.080 13.497 1.00 86.62 186 THR A C 1
ATOM 1409 O O . THR A 1 186 ? 0.372 -2.967 14.523 1.00 86.62 186 THR A O 1
ATOM 1412 N N . ALA A 1 187 ? -0.034 -3.986 12.556 1.00 90.62 187 ALA A N 1
ATOM 1413 C CA . ALA A 1 187 ? 1.161 -4.818 12.566 1.00 90.62 187 ALA A CA 1
ATOM 1414 C C . ALA A 1 187 ? 2.375 -4.009 12.077 1.00 90.62 187 ALA A C 1
ATOM 1416 O O . ALA A 1 187 ? 2.366 -3.423 10.989 1.00 90.62 187 ALA A O 1
ATOM 1417 N N . LEU A 1 188 ? 3.430 -3.977 12.889 1.00 95.06 188 LEU A N 1
ATOM 1418 C CA . LEU A 1 188 ? 4.669 -3.251 12.625 1.00 95.06 188 LEU A CA 1
ATOM 1419 C C . LEU A 1 188 ? 5.856 -4.208 12.586 1.00 95.06 188 LEU A C 1
ATOM 1421 O O . LEU A 1 188 ? 5.942 -5.141 13.381 1.00 95.06 188 LEU A O 1
ATOM 1425 N N . CYS A 1 189 ? 6.806 -3.947 11.695 1.00 93.12 189 CYS A N 1
ATOM 1426 C CA . CYS A 1 189 ? 8.021 -4.736 11.575 1.00 93.12 189 CYS A CA 1
ATOM 1427 C C . CYS A 1 189 ? 9.275 -3.877 11.737 1.00 93.12 189 CYS A C 1
ATOM 1429 O O . CYS A 1 189 ? 9.420 -2.822 11.124 1.00 93.12 189 CYS A O 1
ATOM 1431 N N . VAL A 1 190 ? 10.194 -4.351 12.564 1.00 92.88 190 VAL A N 1
ATOM 1432 C CA . VAL A 1 190 ? 11.450 -3.707 12.918 1.00 92.88 190 VAL A CA 1
ATOM 1433 C C . VAL A 1 190 ? 12.558 -4.320 12.070 1.00 92.88 190 VAL A C 1
ATOM 1435 O O . VAL A 1 190 ? 12.797 -5.522 12.130 1.00 92.88 190 VAL A O 1
ATOM 1438 N N . GLN A 1 191 ? 13.263 -3.503 11.295 1.00 91.62 191 GLN A N 1
ATOM 1439 C CA . GLN A 1 191 ? 14.480 -3.893 10.587 1.00 91.62 191 GLN A CA 1
ATOM 1440 C C . GLN A 1 191 ? 15.682 -3.272 11.307 1.00 91.62 191 GLN A C 1
ATOM 1442 O O . GLN A 1 191 ? 15.759 -2.048 11.446 1.00 91.62 191 GLN A O 1
ATOM 1447 N N . ARG A 1 192 ? 16.633 -4.108 11.742 1.00 89.31 192 ARG A N 1
ATOM 1448 C CA . ARG A 1 192 ? 17.936 -3.637 12.233 1.00 89.31 192 ARG A CA 1
ATOM 1449 C C . ARG A 1 192 ? 18.783 -3.146 11.061 1.00 89.31 192 ARG A C 1
ATOM 1451 O O . ARG A 1 192 ? 18.901 -3.838 10.050 1.00 89.31 192 ARG A O 1
ATOM 1458 N N . LEU A 1 193 ? 19.411 -1.990 11.230 1.00 88.88 193 LEU A N 1
ATOM 1459 C CA . LEU A 1 193 ? 20.348 -1.402 10.279 1.00 88.88 193 LEU A CA 1
ATOM 1460 C C . LEU A 1 193 ? 21.806 -1.621 10.714 1.00 88.88 193 LEU A C 1
ATOM 1462 O O . LEU A 1 193 ? 22.091 -1.910 11.875 1.00 88.88 193 LEU A O 1
ATOM 1466 N N . LEU A 1 194 ? 22.737 -1.471 9.768 1.00 86.88 194 LEU A N 1
ATOM 1467 C CA . LEU A 1 194 ? 24.186 -1.527 10.021 1.00 86.88 194 LEU A CA 1
ATOM 1468 C C . LEU A 1 194 ? 24.784 -0.155 10.390 1.00 86.88 194 LEU A C 1
ATOM 1470 O O . LEU A 1 194 ? 25.923 -0.075 10.841 1.00 86.88 194 LEU A O 1
ATOM 1474 N N . SER A 1 195 ? 24.015 0.917 10.203 1.00 89.06 195 SER A N 1
ATOM 1475 C CA . SER A 1 195 ? 24.353 2.308 10.510 1.00 89.06 195 SER A CA 1
ATOM 1476 C C . SER A 1 195 ? 23.098 3.051 10.969 1.00 89.06 195 SER A C 1
ATOM 1478 O O . SER A 1 195 ? 21.984 2.582 10.740 1.00 89.06 195 SER A O 1
ATOM 1480 N N . GLU A 1 196 ? 23.271 4.228 11.566 1.00 91.56 196 GLU A N 1
ATOM 1481 C CA . GLU A 1 196 ? 22.155 5.128 11.871 1.00 91.56 196 GLU A CA 1
ATOM 1482 C C . GLU A 1 196 ? 21.475 5.650 10.592 1.00 91.56 196 GLU A C 1
ATOM 1484 O O . GLU A 1 196 ? 22.135 5.877 9.574 1.00 91.56 196 GLU A O 1
ATOM 1489 N N . GLU A 1 197 ? 20.154 5.841 10.644 1.00 91.75 197 GLU A N 1
ATOM 1490 C CA . GLU A 1 197 ? 19.334 6.331 9.531 1.00 91.75 197 GLU A CA 1
ATOM 1491 C C . GLU A 1 197 ? 18.217 7.273 10.018 1.00 91.75 197 GLU A C 1
ATOM 1493 O O . GLU A 1 197 ? 17.455 6.946 10.931 1.00 91.75 197 GLU A O 1
ATOM 1498 N N . ASP A 1 198 ? 18.067 8.416 9.341 1.00 89.44 198 ASP A N 1
ATOM 1499 C CA . ASP A 1 198 ? 16.900 9.302 9.439 1.00 89.44 198 ASP A CA 1
ATOM 1500 C C . ASP A 1 198 ? 16.395 9.633 8.025 1.00 89.44 198 ASP A C 1
ATOM 1502 O O . ASP A 1 198 ? 16.897 10.540 7.361 1.00 89.44 198 ASP A O 1
ATOM 1506 N N . LEU A 1 199 ? 15.436 8.848 7.518 1.00 91.12 199 LEU A N 1
ATOM 1507 C CA . LEU A 1 199 ? 14.885 9.050 6.174 1.00 91.12 199 LEU A CA 1
ATOM 1508 C C . LEU A 1 199 ? 13.956 10.267 6.130 1.00 91.12 199 LEU A C 1
ATOM 1510 O O . LEU A 1 199 ? 12.926 10.311 6.816 1.00 91.12 199 LEU A O 1
ATOM 1514 N N . GLY A 1 200 ? 14.244 11.211 5.233 1.00 89.00 200 GLY A N 1
ATOM 1515 C CA . GLY A 1 200 ? 13.392 12.372 5.014 1.00 89.00 200 GLY A CA 1
ATOM 1516 C C . GLY A 1 200 ? 11.991 11.987 4.523 1.00 89.00 200 GLY A C 1
ATOM 1517 O O . GLY A 1 200 ? 11.816 11.061 3.732 1.00 89.00 200 GLY A O 1
ATOM 1518 N N . LEU A 1 201 ? 10.971 12.758 4.922 1.00 87.12 201 LEU A N 1
ATOM 1519 C CA . LEU A 1 201 ? 9.534 12.516 4.651 1.00 87.12 201 LEU A CA 1
ATOM 1520 C C . LEU A 1 201 ? 9.123 12.392 3.163 1.00 87.12 201 LEU A C 1
ATOM 1522 O O . LEU A 1 201 ? 7.949 12.187 2.862 1.00 87.12 201 LEU A O 1
ATOM 1526 N N . LYS A 1 202 ? 10.057 12.580 2.227 1.00 86.94 202 LYS A N 1
ATOM 1527 C CA . LYS A 1 202 ? 9.865 12.522 0.768 1.00 86.94 202 LYS A CA 1
ATOM 1528 C C . LYS A 1 202 ? 10.966 11.715 0.057 1.00 86.94 202 LYS A C 1
ATOM 1530 O O . LYS A 1 202 ? 11.149 11.849 -1.153 1.00 86.94 202 LYS A O 1
ATOM 1535 N N . GLU A 1 203 ? 11.732 10.929 0.806 1.00 92.25 203 GLU A N 1
ATOM 1536 C CA . GLU A 1 203 ? 12.781 10.053 0.286 1.00 92.25 203 GLU A CA 1
ATOM 1537 C C . GLU A 1 203 ? 12.268 8.618 0.272 1.00 92.25 203 GLU A C 1
ATOM 1539 O O . GLU A 1 203 ? 11.844 8.112 1.307 1.00 92.25 203 GLU A O 1
ATOM 1544 N N . VAL A 1 204 ? 12.275 7.975 -0.894 1.00 93.81 204 VAL A N 1
ATOM 1545 C CA . VAL A 1 204 ? 11.723 6.628 -1.098 1.00 93.81 204 VAL A CA 1
ATOM 1546 C C . VAL A 1 204 ? 12.850 5.608 -1.013 1.00 93.81 204 VAL A C 1
ATOM 1548 O O . VAL A 1 204 ? 13.895 5.812 -1.636 1.00 93.81 204 VAL A O 1
ATOM 1551 N N . LEU A 1 205 ? 12.648 4.521 -0.266 1.00 95.00 205 LEU A N 1
ATOM 1552 C CA . LEU A 1 205 ? 13.617 3.428 -0.200 1.00 95.00 205 LEU A CA 1
ATOM 1553 C C . LEU A 1 205 ? 13.284 2.376 -1.263 1.00 95.00 205 LEU A C 1
ATOM 1555 O O . LEU A 1 205 ? 12.330 1.615 -1.116 1.00 95.00 205 LEU A O 1
ATOM 1559 N N . LEU A 1 206 ? 14.087 2.315 -2.318 1.00 95.38 206 LEU A N 1
ATOM 1560 C CA . LEU A 1 206 ? 13.952 1.343 -3.402 1.00 95.38 206 LEU A CA 1
ATOM 1561 C C . LEU A 1 206 ? 14.947 0.194 -3.208 1.00 95.38 206 LEU A C 1
ATOM 1563 O O . LEU A 1 206 ? 16.079 0.413 -2.769 1.00 95.38 206 LEU A O 1
ATOM 1567 N N . ARG A 1 207 ? 14.554 -1.026 -3.581 1.00 94.38 207 ARG A N 1
ATOM 1568 C CA . ARG A 1 207 ? 15.496 -2.135 -3.789 1.00 94.38 207 ARG A CA 1
ATOM 1569 C C . ARG A 1 207 ? 15.999 -2.072 -5.226 1.00 94.38 207 ARG A C 1
ATOM 1571 O O . ARG A 1 207 ? 15.233 -1.768 -6.135 1.00 94.38 207 ARG A O 1
ATOM 1578 N N . VAL A 1 208 ? 17.281 -2.321 -5.447 1.00 96.12 208 VAL A N 1
ATOM 1579 C CA . VAL A 1 208 ? 17.933 -2.140 -6.749 1.00 96.12 208 VAL A CA 1
ATOM 1580 C C . VAL A 1 208 ? 18.709 -3.395 -7.110 1.00 96.12 208 VAL A C 1
ATOM 1582 O O . VAL A 1 208 ? 19.456 -3.920 -6.290 1.00 96.12 208 VAL A O 1
ATOM 1585 N N . GLN A 1 209 ? 18.529 -3.878 -8.336 1.00 95.00 209 GLN A N 1
ATOM 1586 C CA . GLN A 1 209 ? 19.150 -5.103 -8.831 1.00 95.00 209 GLN A CA 1
ATOM 1587 C C . GLN A 1 209 ? 19.773 -4.872 -10.208 1.00 95.00 209 GLN A C 1
ATOM 1589 O O . GLN A 1 209 ? 19.081 -4.529 -11.165 1.00 95.00 209 GLN A O 1
ATOM 1594 N N . MET A 1 210 ? 21.080 -5.100 -10.334 1.00 94.38 210 MET A N 1
ATOM 1595 C CA . MET A 1 210 ? 21.758 -5.108 -11.633 1.00 94.38 210 MET A CA 1
ATOM 1596 C C . MET A 1 210 ? 21.582 -6.477 -12.303 1.00 94.38 210 MET A C 1
ATOM 1598 O O . MET A 1 210 ? 21.775 -7.507 -11.655 1.00 94.38 210 MET A O 1
ATOM 1602 N N . ALA A 1 211 ? 21.207 -6.508 -13.581 1.00 94.06 211 ALA A N 1
ATOM 1603 C CA . ALA A 1 211 ? 21.135 -7.751 -14.346 1.00 94.06 211 ALA A CA 1
ATOM 1604 C C . ALA A 1 211 ? 22.537 -8.319 -14.608 1.00 94.06 211 ALA A C 1
ATOM 1606 O O . ALA A 1 211 ? 23.478 -7.571 -14.889 1.00 94.06 211 ALA A O 1
ATOM 1607 N N . VAL A 1 212 ? 22.663 -9.644 -14.584 1.00 91.69 212 VAL A N 1
ATOM 1608 C CA . VAL A 1 212 ? 23.866 -10.345 -15.042 1.00 91.69 212 VAL A CA 1
ATOM 1609 C C . VAL A 1 212 ? 23.813 -10.423 -16.580 1.00 91.69 212 VAL A C 1
ATOM 1611 O O . VAL A 1 212 ? 22.850 -10.990 -17.110 1.00 91.69 212 VAL A O 1
ATOM 1614 N N . PRO A 1 213 ? 24.781 -9.840 -17.321 1.00 89.50 213 PRO A N 1
ATOM 1615 C CA . PRO A 1 213 ? 24.700 -9.719 -18.780 1.00 89.50 213 PRO A CA 1
ATOM 1616 C C . PRO A 1 213 ? 24.496 -11.063 -19.489 1.00 89.50 213 PRO A C 1
ATOM 1618 O O . PRO A 1 213 ? 25.303 -11.975 -19.347 1.00 89.50 213 PRO A O 1
ATOM 1621 N N . GLY A 1 214 ? 23.414 -11.180 -20.263 1.00 84.12 214 GLY A N 1
ATOM 1622 C CA . GLY A 1 214 ? 23.100 -12.377 -21.054 1.00 84.12 214 GLY A CA 1
ATOM 1623 C C . GLY A 1 214 ? 22.581 -13.600 -20.279 1.00 84.12 214 GLY A C 1
ATOM 1624 O O . GLY A 1 214 ? 22.159 -14.558 -20.918 1.00 84.12 214 GLY A O 1
ATOM 1625 N N . GLU A 1 215 ? 22.556 -13.586 -18.941 1.00 85.88 215 GLU A N 1
ATOM 1626 C CA . GLU A 1 215 ? 22.226 -14.776 -18.130 1.00 85.88 215 GLU A CA 1
ATOM 1627 C C . GLU A 1 215 ? 20.766 -14.849 -17.636 1.00 85.88 215 GLU A C 1
ATOM 1629 O O . GLU A 1 215 ? 20.383 -15.837 -17.015 1.00 85.88 215 GLU A O 1
ATOM 1634 N N . GLY A 1 216 ? 19.936 -13.825 -17.875 1.00 86.44 216 GLY A N 1
ATOM 1635 C CA . GLY A 1 216 ? 18.515 -13.848 -17.477 1.00 86.44 216 GLY A CA 1
ATOM 1636 C C . GLY A 1 216 ? 18.279 -13.900 -15.959 1.00 86.44 216 GLY A C 1
ATOM 1637 O O . GLY A 1 216 ? 17.268 -14.430 -15.501 1.00 86.44 216 GLY A O 1
ATOM 1638 N N . ARG A 1 217 ? 19.224 -13.374 -15.171 1.00 91.44 217 ARG A N 1
ATOM 1639 C CA . ARG A 1 217 ? 19.167 -13.286 -13.703 1.00 91.44 217 ARG A CA 1
ATOM 1640 C C . ARG A 1 217 ? 19.767 -11.972 -13.203 1.00 91.44 217 ARG A C 1
ATOM 1642 O O . ARG A 1 217 ? 20.389 -11.235 -13.968 1.00 91.44 217 ARG A O 1
ATOM 1649 N N . TYR A 1 218 ? 19.617 -11.707 -11.910 1.00 92.88 218 TYR A N 1
ATOM 1650 C CA . TYR A 1 218 ? 20.092 -10.491 -11.251 1.00 92.88 218 TYR A CA 1
ATOM 1651 C C . TYR A 1 218 ? 21.140 -10.785 -10.173 1.00 92.88 218 TYR A C 1
ATOM 1653 O O . TYR A 1 218 ? 21.174 -11.873 -9.596 1.00 92.88 218 TYR A O 1
ATOM 1661 N N . PHE A 1 219 ? 21.984 -9.793 -9.892 1.00 91.50 219 PHE A N 1
ATOM 1662 C CA . PHE A 1 219 ? 22.790 -9.744 -8.672 1.00 91.50 219 PHE A CA 1
ATOM 1663 C C . PHE A 1 219 ? 21.893 -9.514 -7.428 1.00 91.50 219 PHE A C 1
ATOM 1665 O O . PHE A 1 219 ? 20.740 -9.086 -7.576 1.00 91.50 219 PHE A O 1
ATOM 1672 N N . PRO A 1 220 ? 22.387 -9.787 -6.201 1.00 88.81 220 PRO A N 1
ATOM 1673 C CA . PRO A 1 220 ? 21.661 -9.498 -4.961 1.00 88.81 220 PRO A CA 1
ATOM 1674 C C . PRO A 1 220 ? 21.166 -8.046 -4.880 1.00 88.81 220 PRO A C 1
ATOM 1676 O O . PRO A 1 220 ? 21.789 -7.137 -5.425 1.00 88.81 220 PRO A O 1
ATOM 1679 N N . SER A 1 221 ? 20.033 -7.823 -4.208 1.00 90.00 221 SER A N 1
ATOM 1680 C CA . SER A 1 221 ? 19.403 -6.501 -4.152 1.00 90.00 221 SER A CA 1
ATOM 1681 C C . SER A 1 221 ? 20.099 -5.552 -3.175 1.00 90.00 221 SER A C 1
ATOM 1683 O O . SER A 1 221 ? 20.181 -5.844 -1.982 1.00 90.00 221 SER A O 1
ATOM 1685 N N . GLU A 1 222 ? 20.489 -4.376 -3.654 1.00 90.75 222 GLU A N 1
ATOM 1686 C CA . GLU A 1 222 ? 21.007 -3.269 -2.847 1.00 90.75 222 GLU A CA 1
ATOM 1687 C C . GLU A 1 222 ? 19.882 -2.297 -2.455 1.00 90.75 222 GLU A C 1
ATOM 1689 O O . GLU A 1 222 ? 18.897 -2.153 -3.179 1.00 90.75 222 GLU A O 1
ATOM 1694 N N . GLU A 1 223 ? 20.020 -1.573 -1.340 1.00 92.19 223 GLU A N 1
ATOM 1695 C CA . GLU A 1 223 ? 19.063 -0.522 -0.961 1.00 92.19 223 GLU A CA 1
ATOM 1696 C C . GLU A 1 223 ? 19.493 0.863 -1.495 1.00 92.19 223 GLU A C 1
ATOM 1698 O O . GLU A 1 223 ? 20.668 1.253 -1.445 1.00 92.19 223 GLU A O 1
ATOM 1703 N N . LEU A 1 224 ? 18.536 1.624 -2.032 1.00 93.94 224 LEU A N 1
ATOM 1704 C CA . LEU A 1 224 ? 18.702 2.988 -2.536 1.00 93.94 224 LEU A CA 1
ATOM 1705 C C . LEU A 1 224 ? 17.690 3.921 -1.872 1.00 93.94 224 LEU A C 1
ATOM 1707 O O . LEU A 1 224 ? 16.493 3.828 -2.129 1.00 93.94 224 LEU A O 1
ATOM 1711 N N . VAL A 1 225 ? 18.185 4.896 -1.113 1.00 94.00 225 VAL A N 1
ATOM 1712 C CA . VAL A 1 225 ? 17.398 6.072 -0.727 1.00 94.00 225 VAL A CA 1
ATOM 1713 C C . VAL A 1 225 ? 17.379 7.045 -1.909 1.00 94.00 225 VAL A C 1
ATOM 1715 O O . VAL A 1 225 ? 18.419 7.583 -2.295 1.00 94.00 225 VAL A O 1
ATOM 1718 N N . TRP A 1 226 ? 16.208 7.269 -2.508 1.00 94.25 226 TRP A N 1
ATOM 1719 C CA . TRP A 1 226 ? 16.022 8.213 -3.613 1.00 94.25 226 TRP A CA 1
ATOM 1720 C C . TRP A 1 226 ? 15.178 9.416 -3.177 1.00 94.25 226 TRP A C 1
ATOM 1722 O O . TRP A 1 226 ? 14.001 9.298 -2.829 1.00 94.25 226 TRP A O 1
ATOM 1732 N N . ASN A 1 227 ? 15.779 10.609 -3.220 1.00 90.38 227 ASN A N 1
ATOM 1733 C CA . ASN A 1 227 ? 15.129 11.858 -2.827 1.00 90.38 227 ASN A CA 1
ATOM 1734 C C . ASN A 1 227 ? 14.224 12.404 -3.950 1.00 90.38 227 ASN A C 1
ATOM 1736 O O . ASN A 1 227 ? 14.564 13.347 -4.672 1.00 90.38 227 ASN A O 1
ATOM 1740 N N . ALA A 1 228 ? 13.032 11.816 -4.060 1.00 87.00 228 ALA A N 1
ATOM 1741 C CA . ALA A 1 228 ? 11.992 12.205 -5.010 1.00 87.00 228 ALA A CA 1
ATOM 1742 C C . ALA A 1 228 ? 11.412 13.619 -4.759 1.00 87.00 228 ALA A C 1
ATOM 1744 O O . ALA A 1 228 ? 10.652 14.130 -5.584 1.00 87.00 228 ALA A O 1
ATOM 1745 N N . ALA A 1 229 ? 11.778 14.279 -3.650 1.00 84.94 229 ALA A N 1
ATOM 1746 C CA . ALA A 1 229 ? 11.408 15.667 -3.365 1.00 84.94 229 ALA A CA 1
ATOM 1747 C C . ALA A 1 229 ? 12.105 16.682 -4.282 1.00 84.94 229 ALA A C 1
ATOM 1749 O O . ALA A 1 229 ? 11.538 17.742 -4.544 1.00 84.94 229 ALA A O 1
ATOM 1750 N N . ARG A 1 230 ? 13.337 16.379 -4.721 1.00 83.19 230 ARG A N 1
ATOM 1751 C CA . ARG A 1 230 ? 14.141 17.249 -5.597 1.00 83.19 230 ARG A CA 1
ATOM 1752 C C . ARG A 1 230 ? 13.648 17.175 -7.038 1.00 83.19 230 ARG A C 1
ATOM 1754 O O . ARG A 1 230 ? 13.328 18.194 -7.639 1.00 83.19 230 ARG A O 1
ATOM 1761 N N . ASP A 1 231 ? 13.564 15.957 -7.558 1.00 87.62 231 ASP A N 1
ATOM 1762 C CA . ASP A 1 231 ? 12.878 15.623 -8.801 1.00 87.62 231 ASP A CA 1
ATOM 1763 C C . ASP A 1 231 ? 12.434 14.156 -8.732 1.00 87.62 231 ASP A C 1
ATOM 1765 O O . ASP A 1 231 ? 13.225 13.277 -8.387 1.00 87.62 231 ASP A O 1
ATOM 1769 N N . SER A 1 232 ? 11.173 13.902 -9.077 1.00 90.75 232 SER A N 1
ATOM 1770 C CA . SER A 1 232 ? 10.554 12.571 -9.104 1.00 90.75 232 SER A CA 1
ATOM 1771 C C . SER A 1 232 ? 10.472 11.977 -10.519 1.00 90.75 232 SER A C 1
ATOM 1773 O O . SER A 1 232 ? 9.756 10.997 -10.737 1.00 90.75 232 SER A O 1
ATOM 1775 N N . SER A 1 233 ? 11.173 12.562 -11.495 1.00 91.50 233 SER A N 1
ATOM 1776 C CA . SER A 1 233 ? 11.171 12.096 -12.882 1.00 91.50 233 SER A CA 1
ATOM 1777 C C . SER A 1 233 ? 11.939 10.780 -13.108 1.00 91.50 233 SER A C 1
ATOM 1779 O O . SER A 1 233 ? 12.868 10.459 -12.357 1.00 91.50 233 SER A O 1
ATOM 1781 N N . PRO A 1 234 ? 11.643 10.053 -14.210 1.00 92.56 234 PRO A N 1
ATOM 1782 C CA . PRO A 1 234 ? 12.484 8.959 -14.708 1.00 92.56 234 PRO A CA 1
ATOM 1783 C C . PRO A 1 234 ? 13.966 9.335 -14.869 1.00 92.56 234 PRO A C 1
ATOM 1785 O O . PRO A 1 234 ? 14.842 8.498 -14.665 1.00 92.56 234 PRO A O 1
ATOM 1788 N N . GLY A 1 235 ? 14.250 10.593 -15.233 1.00 92.12 235 GLY A N 1
ATOM 1789 C CA . GLY A 1 235 ? 15.608 11.105 -15.425 1.00 92.12 235 GLY A CA 1
ATOM 1790 C C . GLY A 1 235 ? 16.376 11.270 -14.114 1.00 92.12 235 GLY A C 1
ATOM 1791 O O . GLY A 1 235 ? 17.551 10.916 -14.058 1.00 92.12 235 GLY A O 1
ATOM 1792 N N . SER A 1 236 ? 15.712 11.739 -13.055 1.00 93.19 236 SER A N 1
ATOM 1793 C CA . SER A 1 236 ? 16.282 11.853 -11.703 1.00 93.19 236 SER A CA 1
ATOM 1794 C C . SER A 1 236 ? 16.721 10.495 -11.155 1.00 93.19 236 SER A C 1
ATOM 1796 O O . SER A 1 236 ? 17.896 10.321 -10.824 1.00 93.19 236 SER A O 1
ATOM 1798 N N . LEU A 1 237 ? 15.816 9.507 -11.144 1.00 94.75 237 LEU A N 1
ATOM 1799 C CA . LEU A 1 237 ? 16.132 8.158 -10.663 1.00 94.75 237 LEU A CA 1
ATOM 1800 C C . LEU A 1 237 ? 17.269 7.530 -11.483 1.00 94.75 237 LEU A C 1
ATOM 1802 O O . LEU A 1 237 ? 18.244 7.039 -10.913 1.00 94.75 237 LEU A O 1
ATOM 1806 N N . ARG A 1 238 ? 17.201 7.614 -12.820 1.00 94.62 238 ARG A N 1
ATOM 1807 C CA . ARG A 1 238 ? 18.249 7.076 -13.700 1.00 94.62 238 ARG A CA 1
ATOM 1808 C C . ARG A 1 238 ? 19.600 7.763 -13.499 1.00 94.62 238 ARG A C 1
ATOM 1810 O O . ARG A 1 238 ? 20.617 7.083 -13.545 1.00 94.62 238 ARG A O 1
ATOM 1817 N N . SER A 1 239 ? 19.625 9.069 -13.232 1.00 93.62 239 SER A N 1
ATOM 1818 C CA . SER A 1 239 ? 20.869 9.816 -12.983 1.00 93.62 239 SER A CA 1
ATOM 1819 C C . SER A 1 239 ? 21.499 9.459 -11.634 1.00 93.62 239 SER A C 1
ATOM 1821 O O . SER A 1 239 ? 22.714 9.297 -11.557 1.00 93.62 239 SER A O 1
ATOM 1823 N N . ALA A 1 240 ? 20.689 9.276 -10.585 1.00 94.44 240 ALA A N 1
ATOM 1824 C CA . ALA A 1 240 ? 21.162 8.815 -9.277 1.00 94.44 240 ALA A CA 1
ATOM 1825 C C . ALA A 1 240 ? 21.759 7.396 -9.348 1.00 94.44 240 ALA A C 1
ATOM 1827 O O . ALA A 1 240 ? 22.821 7.132 -8.785 1.00 94.44 240 ALA A O 1
ATOM 1828 N N . LEU A 1 241 ? 21.110 6.498 -10.095 1.00 95.50 241 LEU A N 1
ATOM 1829 C CA . LEU A 1 241 ? 21.586 5.134 -10.343 1.00 95.50 241 LEU A CA 1
ATOM 1830 C C . LEU A 1 241 ? 22.848 5.102 -11.217 1.00 95.50 241 LEU A C 1
ATOM 1832 O O . LEU A 1 241 ? 23.797 4.393 -10.896 1.00 95.50 241 LEU A O 1
ATOM 1836 N N . ALA A 1 242 ? 22.891 5.903 -12.283 1.00 94.62 242 ALA A N 1
ATOM 1837 C CA . ALA A 1 242 ? 24.065 6.050 -13.139 1.00 94.62 242 ALA A CA 1
ATOM 1838 C C . ALA A 1 242 ? 25.291 6.511 -12.337 1.00 94.62 242 ALA A C 1
ATOM 1840 O O . ALA A 1 242 ? 26.352 5.897 -12.431 1.00 94.62 242 ALA A O 1
ATOM 1841 N N . ALA A 1 243 ? 25.118 7.517 -11.471 1.00 94.88 243 ALA A N 1
ATOM 1842 C CA . ALA A 1 243 ? 26.164 7.986 -10.569 1.00 94.88 243 ALA A CA 1
ATOM 1843 C C . ALA A 1 243 ? 26.614 6.908 -9.563 1.00 94.88 243 ALA A C 1
ATOM 1845 O O . ALA A 1 243 ? 27.813 6.775 -9.334 1.00 94.88 243 ALA A O 1
ATOM 1846 N N . ARG A 1 244 ? 25.688 6.107 -9.003 1.00 94.56 244 ARG A N 1
ATOM 1847 C CA . ARG A 1 244 ? 26.023 4.997 -8.086 1.00 94.56 244 ARG A CA 1
ATOM 1848 C C . ARG A 1 244 ? 26.888 3.923 -8.756 1.00 94.56 244 ARG A C 1
ATOM 1850 O O . ARG A 1 244 ? 27.857 3.484 -8.149 1.00 94.56 244 ARG A O 1
ATOM 1857 N N . TYR A 1 245 ? 26.553 3.505 -9.978 1.00 93.25 245 TYR A N 1
ATOM 1858 C CA . TYR A 1 245 ? 27.259 2.416 -10.676 1.00 93.25 245 TYR A CA 1
ATOM 1859 C C . TYR A 1 245 ? 28.383 2.888 -11.618 1.00 93.25 245 TYR A C 1
ATOM 1861 O O . TYR A 1 245 ? 28.955 2.070 -12.334 1.00 93.25 245 TYR A O 1
ATOM 1869 N N . GLY A 1 246 ? 28.712 4.186 -11.641 1.00 93.31 246 GLY A N 1
ATOM 1870 C CA . GLY A 1 246 ? 29.776 4.736 -12.494 1.00 93.31 246 GLY A CA 1
ATOM 1871 C C . GLY A 1 246 ? 29.466 4.705 -13.998 1.00 93.31 246 GLY A C 1
ATOM 1872 O O . GLY A 1 246 ? 30.380 4.612 -14.816 1.00 93.31 246 GLY A O 1
ATOM 1873 N N . LEU A 1 247 ? 28.185 4.755 -14.372 1.00 93.94 247 LEU A N 1
ATOM 1874 C CA . LEU A 1 247 ? 27.698 4.640 -15.751 1.00 93.94 247 LEU A CA 1
ATOM 1875 C C . LEU A 1 247 ? 27.169 5.978 -16.292 1.00 93.94 247 LEU A C 1
ATOM 1877 O O . LEU A 1 247 ? 26.897 6.916 -15.546 1.00 93.94 247 LEU A O 1
ATOM 1881 N N . SER A 1 248 ? 26.964 6.054 -17.610 1.00 91.56 248 SER A N 1
ATOM 1882 C CA . SER A 1 248 ? 26.166 7.128 -18.216 1.00 91.56 248 SER A CA 1
ATOM 1883 C C . SER A 1 248 ? 24.667 6.882 -17.975 1.00 91.56 248 SER A C 1
ATOM 1885 O O . SER A 1 248 ? 24.229 5.736 -18.108 1.00 91.56 248 SER A O 1
ATOM 1887 N N . PRO A 1 249 ? 23.841 7.916 -17.712 1.00 92.38 249 PRO A N 1
ATOM 1888 C CA . PRO A 1 249 ? 22.386 7.768 -17.664 1.00 92.38 249 PRO A CA 1
ATOM 1889 C C . PRO A 1 249 ? 21.796 7.163 -18.944 1.00 92.38 249 PRO A C 1
ATOM 1891 O O . PRO A 1 249 ? 20.861 6.376 -18.862 1.00 92.38 249 PRO A O 1
ATOM 1894 N N . ASP A 1 250 ? 22.360 7.460 -20.117 1.00 90.25 250 ASP A N 1
ATOM 1895 C CA . ASP A 1 250 ? 21.878 6.911 -21.395 1.00 90.25 250 ASP A CA 1
ATOM 1896 C C . ASP A 1 250 ? 22.307 5.450 -21.631 1.00 90.25 250 ASP A C 1
ATOM 1898 O O . ASP A 1 250 ? 21.769 4.780 -22.511 1.00 90.25 250 ASP A O 1
ATOM 1902 N N . ALA A 1 251 ? 23.238 4.932 -20.822 1.00 90.31 251 ALA A N 1
ATOM 1903 C CA . ALA A 1 251 ? 23.652 3.531 -20.835 1.00 90.31 251 ALA A CA 1
ATOM 1904 C C . ALA A 1 251 ? 22.782 2.627 -19.939 1.00 90.31 251 ALA A C 1
ATOM 1906 O O . ALA A 1 251 ? 23.004 1.419 -19.913 1.00 90.31 251 ALA A O 1
ATOM 1907 N N . LEU A 1 252 ? 21.803 3.175 -19.206 1.00 92.56 252 LEU A N 1
ATOM 1908 C CA . LEU A 1 252 ? 20.960 2.412 -18.282 1.00 92.56 252 LEU A CA 1
ATOM 1909 C C . LEU A 1 252 ? 19.511 2.275 -18.763 1.00 92.56 252 LEU A C 1
ATOM 1911 O O . LEU A 1 252 ? 18.785 3.261 -18.903 1.00 92.56 252 LEU A O 1
ATOM 1915 N N . LEU A 1 253 ? 19.046 1.031 -18.899 1.00 93.62 253 LEU A N 1
ATOM 1916 C CA . LEU A 1 253 ? 17.614 0.725 -18.853 1.00 93.62 253 LEU A CA 1
ATOM 1917 C C . LEU A 1 253 ? 17.203 0.395 -17.416 1.00 93.62 253 LEU A C 1
ATOM 1919 O O . LEU A 1 253 ? 17.934 -0.278 -16.693 1.00 93.62 253 LEU A O 1
ATOM 1923 N N . LEU A 1 254 ? 16.014 0.858 -17.034 1.00 95.44 254 LEU A N 1
ATOM 1924 C CA . LEU A 1 254 ? 15.375 0.628 -15.737 1.00 95.44 254 LEU A CA 1
ATOM 1925 C C . LEU A 1 254 ? 14.039 -0.089 -15.966 1.00 95.44 254 LEU A C 1
ATOM 1927 O O . LEU A 1 254 ? 13.340 0.238 -16.929 1.00 95.44 254 LEU A O 1
ATOM 1931 N N . ALA A 1 255 ? 13.632 -0.962 -15.049 1.00 96.00 255 ALA A N 1
ATOM 1932 C CA . ALA A 1 255 ? 12.262 -1.467 -14.958 1.00 96.00 255 ALA A CA 1
ATOM 1933 C C . ALA A 1 255 ? 11.820 -1.636 -13.496 1.00 96.00 255 ALA A C 1
ATOM 1935 O O . ALA A 1 255 ? 12.650 -1.939 -12.642 1.00 96.00 255 ALA A O 1
ATOM 1936 N N . LYS A 1 256 ? 10.525 -1.466 -13.203 1.00 96.00 256 LYS A N 1
ATOM 1937 C CA . LYS A 1 256 ? 9.924 -1.825 -11.905 1.00 96.00 256 LYS A CA 1
ATOM 1938 C C . LYS A 1 256 ? 9.473 -3.286 -11.939 1.00 96.00 256 LYS A C 1
ATOM 1940 O O . LYS A 1 256 ? 8.804 -3.676 -12.890 1.00 96.00 256 LYS A O 1
ATOM 1945 N N . HIS A 1 257 ? 9.771 -4.068 -10.905 1.00 95.06 257 HIS A N 1
ATOM 1946 C CA . HIS A 1 257 ? 9.192 -5.407 -10.736 1.00 95.06 257 HIS A CA 1
ATOM 1947 C C . HIS A 1 257 ? 7.783 -5.331 -10.138 1.00 95.06 257 HIS A C 1
ATOM 1949 O O . HIS A 1 257 ? 7.551 -4.613 -9.163 1.00 95.06 257 HIS A O 1
ATOM 1955 N N . GLN A 1 258 ? 6.855 -6.115 -10.681 1.00 92.00 258 GLN A N 1
ATOM 1956 C CA . GLN A 1 258 ? 5.592 -6.477 -10.040 1.00 92.00 258 GLN A CA 1
ATOM 1957 C C . GLN A 1 258 ? 5.687 -7.954 -9.617 1.00 92.00 258 GLN A C 1
ATOM 1959 O O . GLN A 1 258 ? 5.285 -8.820 -10.401 1.00 92.00 258 GLN A O 1
ATOM 1964 N N . PRO A 1 259 ? 6.219 -8.274 -8.417 1.00 87.62 259 PRO A N 1
ATOM 1965 C CA . PRO A 1 259 ? 6.472 -9.661 -8.011 1.00 87.62 259 PRO A CA 1
ATOM 1966 C C . PRO A 1 259 ? 5.190 -10.496 -7.995 1.00 87.62 259 PRO A C 1
ATOM 1968 O O . PRO A 1 259 ? 5.184 -11.622 -8.472 1.00 87.62 259 PRO A O 1
ATOM 1971 N N . ASP A 1 260 ? 4.075 -9.892 -7.582 1.00 87.12 260 ASP A N 1
ATOM 1972 C CA . ASP A 1 260 ? 2.737 -10.496 -7.521 1.00 87.12 260 ASP A CA 1
ATOM 1973 C C . ASP A 1 260 ? 2.169 -10.919 -8.894 1.00 87.12 260 ASP A C 1
ATOM 1975 O O . ASP A 1 260 ? 1.145 -11.596 -8.970 1.00 87.12 260 ASP A O 1
ATOM 1979 N N . LYS A 1 261 ? 2.811 -10.495 -9.993 1.00 89.94 261 LYS A N 1
ATOM 1980 C CA . LYS A 1 261 ? 2.459 -10.856 -11.377 1.00 89.94 261 LYS A CA 1
ATOM 1981 C C . LYS A 1 261 ? 3.624 -11.453 -12.165 1.00 89.94 261 LYS A C 1
ATOM 1983 O O . LYS A 1 261 ? 3.408 -11.871 -13.300 1.00 89.94 261 LYS A O 1
ATOM 1988 N N . HIS A 1 262 ? 4.835 -11.463 -11.603 1.00 91.31 262 HIS A N 1
ATOM 1989 C CA . HIS A 1 262 ? 6.073 -11.842 -12.289 1.00 91.31 262 HIS A CA 1
ATOM 1990 C C . HIS A 1 262 ? 6.325 -11.056 -13.597 1.00 91.31 262 HIS A C 1
ATOM 1992 O O . HIS A 1 262 ? 6.631 -11.626 -14.647 1.00 91.31 262 HIS A O 1
ATOM 1998 N N . VAL A 1 263 ? 6.137 -9.730 -13.555 1.00 93.69 263 VAL A N 1
ATOM 1999 C CA . VAL A 1 263 ? 6.251 -8.818 -14.715 1.00 93.69 263 VAL A CA 1
ATOM 2000 C C . VAL A 1 263 ? 7.161 -7.630 -14.392 1.00 93.69 263 VAL A C 1
ATOM 2002 O O . VAL A 1 263 ? 7.226 -7.182 -13.249 1.00 93.69 263 VAL A O 1
ATOM 2005 N N . TRP A 1 264 ? 7.837 -7.098 -15.414 1.00 94.88 264 TRP A N 1
ATOM 2006 C CA . TRP A 1 264 ? 8.728 -5.940 -15.321 1.00 94.88 264 TRP A CA 1
ATOM 2007 C C . TRP A 1 264 ? 8.231 -4.761 -16.178 1.00 94.88 264 TRP A C 1
ATOM 2009 O O . TRP A 1 264 ? 8.209 -4.843 -17.407 1.00 94.88 264 TRP A O 1
ATOM 2019 N N . ASP A 1 265 ? 7.880 -3.636 -15.549 1.00 93.69 265 ASP A N 1
ATOM 2020 C CA . ASP A 1 265 ? 7.445 -2.413 -16.236 1.00 93.69 265 ASP A CA 1
ATOM 2021 C C . ASP A 1 265 ? 8.648 -1.540 -16.620 1.00 93.69 265 ASP A C 1
ATOM 2023 O O . ASP A 1 265 ? 9.269 -0.909 -15.762 1.00 93.69 265 ASP A O 1
ATOM 2027 N N . ALA A 1 266 ? 8.975 -1.452 -17.911 1.00 93.69 266 ALA A N 1
ATOM 2028 C CA . ALA A 1 266 ? 10.123 -0.677 -18.385 1.00 93.69 266 ALA A CA 1
ATOM 2029 C C . ALA A 1 266 ? 9.964 0.844 -18.148 1.00 93.69 266 ALA A C 1
ATOM 2031 O O . ALA A 1 266 ? 9.138 1.518 -18.775 1.00 93.69 266 ALA A O 1
ATOM 2032 N N . ILE A 1 267 ? 10.831 1.419 -17.309 1.00 91.31 267 ILE A N 1
ATOM 2033 C CA . ILE A 1 267 ? 10.888 2.853 -16.979 1.00 91.31 267 ILE A CA 1
ATOM 2034 C C . ILE A 1 267 ? 11.653 3.598 -18.088 1.00 91.31 267 ILE A C 1
ATOM 2036 O O . ILE A 1 267 ? 12.786 4.078 -17.936 1.00 91.31 267 ILE A O 1
ATOM 2040 N N . SER A 1 268 ? 11.016 3.678 -19.257 1.00 79.31 268 SER A N 1
ATOM 2041 C CA . SER A 1 268 ? 11.485 4.499 -20.373 1.00 79.31 268 SER A CA 1
ATOM 2042 C C . SER A 1 268 ? 11.338 5.997 -20.063 1.00 79.31 268 SER A C 1
ATOM 2044 O O . SER A 1 268 ? 10.517 6.408 -19.249 1.00 79.31 268 SER A O 1
ATOM 2046 N N . SER A 1 269 ? 12.130 6.838 -20.730 1.00 61.00 269 SER A N 1
ATOM 2047 C CA . SER A 1 269 ? 12.041 8.309 -20.641 1.00 61.00 269 SER A CA 1
ATOM 2048 C C . SER A 1 269 ? 11.316 8.928 -21.850 1.00 61.00 269 SER A C 1
ATOM 2050 O O . SER A 1 269 ? 11.593 10.065 -22.239 1.00 61.00 269 SER A O 1
ATOM 2052 N N . TRP A 1 270 ? 10.440 8.162 -22.511 1.00 41.59 270 TRP A N 1
ATOM 2053 C CA . TRP A 1 270 ? 9.952 8.466 -23.859 1.00 41.59 270 TRP A CA 1
ATOM 2054 C C . TRP A 1 270 ? 8.618 9.232 -23.890 1.00 41.59 270 TRP A C 1
ATOM 2056 O O . TRP A 1 270 ? 7.562 8.704 -24.237 1.00 41.59 270 TRP A O 1
ATOM 2066 N N . SER A 1 271 ? 8.682 10.534 -23.613 1.00 42.47 271 SER A N 1
ATOM 2067 C CA . SER A 1 271 ? 7.542 11.453 -23.757 1.00 42.47 271 SER A CA 1
ATOM 2068 C C . SER A 1 271 ? 7.320 11.914 -25.215 1.00 42.47 271 SER A C 1
ATOM 2070 O O . SER A 1 271 ? 7.451 13.102 -25.524 1.00 42.47 271 SER A O 1
ATOM 2072 N N . GLN A 1 272 ? 6.947 10.996 -26.123 1.00 39.38 272 GLN A N 1
ATOM 2073 C CA . GLN A 1 272 ? 6.464 11.332 -27.481 1.00 39.38 272 GLN A CA 1
ATOM 2074 C C . GLN A 1 272 ? 5.111 10.696 -27.862 1.00 39.38 272 GLN A C 1
ATOM 2076 O O . GLN A 1 272 ? 5.017 9.875 -28.770 1.00 39.38 272 GLN A O 1
ATOM 2081 N N . GLN A 1 273 ? 4.029 11.206 -27.271 1.00 33.72 273 GLN A N 1
ATOM 2082 C CA . GLN A 1 273 ? 2.749 11.364 -27.982 1.00 33.72 273 GLN A CA 1
ATOM 2083 C C . GLN A 1 273 ? 2.214 12.798 -27.836 1.00 33.72 273 GLN A C 1
ATOM 2085 O O . GLN A 1 273 ? 1.076 13.050 -27.443 1.00 33.72 273 GLN A O 1
ATOM 2090 N N . VAL A 1 274 ? 3.050 13.779 -28.194 1.00 33.47 274 VAL A N 1
ATOM 2091 C CA . VAL A 1 274 ? 2.573 15.147 -28.440 1.00 33.47 274 VAL A CA 1
ATOM 2092 C C . VAL A 1 274 ? 1.917 15.184 -29.822 1.00 33.47 274 VAL A C 1
ATOM 2094 O O . VAL A 1 274 ? 2.547 15.508 -30.830 1.00 33.47 274 VAL A O 1
ATOM 2097 N N . SER A 1 275 ? 0.624 14.858 -29.865 1.00 34.88 275 SER A N 1
ATOM 2098 C CA . SER A 1 275 ? -0.246 15.256 -30.976 1.00 34.88 275 SER A CA 1
ATOM 2099 C C . SER A 1 275 ? -0.111 16.769 -31.212 1.00 34.88 275 SER A C 1
ATOM 2101 O O . SER A 1 275 ? 0.115 17.526 -30.268 1.00 34.88 275 SER A O 1
ATOM 2103 N N . LYS A 1 276 ? -0.188 17.229 -32.472 1.00 37.34 276 LYS A N 1
ATOM 2104 C CA . LYS A 1 276 ? 0.211 18.594 -32.891 1.00 37.34 276 LYS A CA 1
ATOM 2105 C C . LYS A 1 276 ? -0.718 19.719 -32.379 1.00 37.34 276 LYS A C 1
ATOM 2107 O O . LYS A 1 276 ? -1.371 20.410 -33.156 1.00 37.34 276 LYS A O 1
ATOM 2112 N N . ARG A 1 277 ? -0.733 19.952 -31.066 1.00 37.22 277 ARG A N 1
ATOM 2113 C CA . ARG A 1 277 ? -1.280 21.120 -30.357 1.00 37.22 277 ARG A CA 1
ATOM 2114 C C . ARG A 1 277 ? -0.415 21.381 -29.119 1.00 37.22 277 ARG A C 1
ATOM 2116 O O . ARG A 1 277 ? -0.014 20.443 -28.439 1.00 37.22 277 ARG A O 1
ATOM 2123 N N . LYS A 1 278 ? -0.134 22.654 -28.808 1.00 41.00 278 LYS A N 1
ATOM 2124 C CA . LYS A 1 278 ? 0.642 23.068 -27.619 1.00 41.00 278 LYS A CA 1
ATOM 2125 C C . LYS A 1 278 ? -0.081 22.667 -26.319 1.00 41.00 278 LYS A C 1
ATOM 2127 O O . LYS A 1 278 ? -0.819 23.467 -25.752 1.00 41.00 278 LYS A O 1
ATOM 2132 N N . LYS A 1 279 ? 0.148 21.447 -25.829 1.00 41.75 279 LYS A N 1
ATOM 2133 C CA . LYS A 1 279 ? -0.255 20.997 -24.487 1.00 41.75 279 LYS A CA 1
ATOM 2134 C C . LYS A 1 279 ? 0.974 21.050 -23.575 1.00 41.75 279 LYS A C 1
ATOM 2136 O O . LYS A 1 279 ? 2.036 20.554 -23.938 1.00 41.75 279 LYS A O 1
ATOM 2141 N N . LYS A 1 280 ? 0.846 21.717 -22.423 1.00 40.44 280 LYS A N 1
ATOM 2142 C CA . LYS A 1 280 ? 1.933 21.932 -21.448 1.00 40.44 280 LYS A CA 1
ATOM 2143 C C . LYS A 1 280 ? 2.536 20.574 -21.058 1.00 40.44 280 LYS A C 1
ATOM 2145 O O . LYS A 1 280 ? 1.788 19.710 -20.607 1.00 40.44 280 LYS A O 1
ATOM 2150 N N . LYS A 1 281 ? 3.849 20.373 -21.259 1.00 42.88 281 LYS A N 1
ATOM 2151 C CA . LYS A 1 281 ? 4.526 19.099 -20.951 1.00 42.88 281 LYS A CA 1
ATOM 2152 C C . LYS A 1 281 ? 4.354 18.813 -19.456 1.00 42.88 281 LYS A C 1
ATOM 2154 O O . LYS A 1 281 ? 4.913 19.531 -18.631 1.00 42.88 281 LYS A O 1
ATOM 2159 N N . LYS A 1 282 ? 3.521 17.825 -19.114 1.00 49.75 282 LYS A N 1
ATOM 2160 C CA . LYS A 1 282 ? 3.314 17.388 -17.729 1.00 49.75 282 LYS A CA 1
ATOM 2161 C C . LYS A 1 282 ? 4.592 16.678 -17.288 1.00 49.75 282 LYS A C 1
ATOM 2163 O O . LYS A 1 282 ? 5.063 15.802 -18.006 1.00 49.75 282 LYS A O 1
ATOM 2168 N N . THR A 1 283 ? 5.154 17.063 -16.146 1.00 56.31 283 THR A N 1
ATOM 2169 C CA . THR A 1 283 ? 6.280 16.333 -15.558 1.00 56.31 283 THR A CA 1
ATOM 2170 C C . THR A 1 283 ? 5.795 14.937 -15.179 1.00 56.31 283 THR A C 1
ATOM 2172 O O . THR A 1 283 ? 4.886 14.795 -14.361 1.00 56.31 283 THR A O 1
ATOM 2175 N N . GLU A 1 284 ? 6.357 13.918 -15.820 1.00 74.12 284 GLU A N 1
ATOM 2176 C CA . GLU A 1 284 ? 6.119 12.515 -15.488 1.00 74.12 284 GLU A CA 1
ATOM 2177 C C . GLU A 1 284 ? 6.796 12.236 -14.143 1.00 74.12 284 GLU A C 1
ATOM 2179 O O . GLU A 1 284 ? 8.004 12.415 -14.016 1.00 74.12 284 GLU A O 1
ATOM 2184 N N . SER A 1 285 ? 6.011 11.860 -13.132 1.00 89.25 285 SER A N 1
ATOM 2185 C CA . SER A 1 285 ? 6.488 11.565 -11.779 1.00 89.25 285 SER A CA 1
ATOM 2186 C C . SER A 1 285 ? 6.319 10.078 -11.508 1.00 89.25 285 SER A C 1
ATOM 2188 O O . SER A 1 285 ? 5.206 9.561 -11.612 1.00 89.25 285 SER A O 1
ATOM 2190 N N . LEU A 1 286 ? 7.406 9.397 -11.144 1.00 91.44 286 LEU A N 1
ATOM 2191 C CA . LEU A 1 286 ? 7.399 7.956 -10.880 1.00 91.44 286 LEU A CA 1
ATOM 2192 C C . LEU A 1 286 ? 6.550 7.567 -9.662 1.00 91.44 286 LEU A C 1
ATOM 2194 O O . LEU A 1 286 ? 6.141 6.416 -9.563 1.00 91.44 286 LEU A O 1
ATOM 2198 N N . LEU A 1 287 ? 6.272 8.509 -8.753 1.00 90.31 287 LEU A N 1
ATOM 2199 C CA . LEU A 1 287 ? 5.428 8.286 -7.571 1.00 90.31 287 LEU A CA 1
ATOM 2200 C C . LEU A 1 287 ? 3.936 8.140 -7.923 1.00 90.31 287 LEU A C 1
ATOM 2202 O O . LEU A 1 287 ? 3.148 7.683 -7.101 1.00 90.31 287 LEU A O 1
ATOM 2206 N N . GLY A 1 288 ? 3.534 8.550 -9.130 1.00 86.94 288 GLY A N 1
ATOM 2207 C CA . GLY A 1 288 ? 2.170 8.416 -9.635 1.00 86.94 288 GLY A CA 1
ATOM 2208 C C . GLY A 1 288 ? 2.069 7.442 -10.807 1.00 86.94 288 GLY A C 1
ATOM 2209 O O . GLY A 1 288 ? 3.010 6.716 -11.135 1.00 86.94 288 GLY A O 1
ATOM 2210 N N . ALA A 1 289 ? 0.913 7.452 -11.469 1.00 82.31 289 ALA A N 1
ATOM 2211 C CA . ALA A 1 289 ? 0.665 6.614 -12.633 1.00 82.31 289 ALA A CA 1
ATOM 2212 C C . ALA A 1 289 ? 1.674 6.883 -13.778 1.00 82.31 289 ALA A C 1
ATOM 2214 O O . ALA A 1 289 ? 1.941 8.049 -14.088 1.00 82.31 289 ALA A O 1
ATOM 2215 N N . PRO A 1 290 ? 2.191 5.829 -14.445 1.00 87.25 290 PRO A N 1
ATOM 2216 C CA . PRO A 1 290 ? 1.785 4.427 -14.288 1.00 87.25 290 PRO A CA 1
ATOM 2217 C C . PRO A 1 290 ? 2.485 3.672 -13.140 1.00 87.25 290 PRO A C 1
ATOM 2219 O O . PRO A 1 290 ? 1.897 2.744 -12.593 1.00 87.25 290 PRO A O 1
ATOM 2222 N N . PHE A 1 291 ? 3.708 4.056 -12.759 1.00 89.69 291 PHE A N 1
ATOM 2223 C CA . PHE A 1 291 ? 4.609 3.194 -11.976 1.00 89.69 291 PHE A CA 1
ATOM 2224 C C . PHE A 1 291 ? 4.316 3.126 -10.471 1.00 89.69 291 PHE A C 1
ATOM 2226 O O . PHE A 1 291 ? 4.583 2.090 -9.858 1.00 89.69 291 PHE A O 1
ATOM 2233 N N . HIS A 1 292 ? 3.779 4.197 -9.877 1.00 91.94 292 HIS A N 1
ATOM 2234 C CA . HIS A 1 292 ? 3.443 4.288 -8.450 1.00 91.94 292 HIS A CA 1
ATOM 2235 C C . HIS A 1 292 ? 4.575 3.785 -7.529 1.00 91.94 292 HIS A C 1
ATOM 2237 O O . HIS A 1 292 ? 4.392 2.820 -6.783 1.00 91.94 292 HIS A O 1
ATOM 2243 N N . LEU A 1 293 ? 5.769 4.381 -7.637 1.00 93.31 293 LEU A N 1
ATOM 2244 C CA . LEU A 1 293 ? 6.919 3.995 -6.815 1.00 93.31 293 LEU A CA 1
ATOM 2245 C C . LEU A 1 293 ? 6.704 4.311 -5.332 1.00 93.31 293 LEU A C 1
ATOM 2247 O O . LEU A 1 293 ? 6.418 5.454 -4.965 1.00 93.31 293 LEU A O 1
ATOM 2251 N N . LYS A 1 294 ? 6.901 3.288 -4.500 1.00 93.06 294 LYS A N 1
ATOM 2252 C CA . LYS A 1 294 ? 6.804 3.302 -3.038 1.00 93.06 294 LYS A CA 1
ATOM 2253 C C . LYS A 1 294 ? 7.975 2.547 -2.396 1.00 93.06 294 LYS A C 1
ATOM 2255 O O . LYS A 1 294 ? 8.846 2.018 -3.084 1.00 93.06 294 LYS A O 1
ATOM 2260 N N . ASP A 1 295 ? 7.995 2.508 -1.067 1.00 94.31 295 ASP A N 1
ATOM 2261 C CA . ASP A 1 295 ? 9.039 1.815 -0.312 1.00 94.31 295 ASP A CA 1
ATOM 2262 C C . ASP A 1 295 ? 9.048 0.306 -0.579 1.00 94.31 295 ASP A C 1
ATOM 2264 O O . ASP A 1 295 ? 7.999 -0.331 -0.675 1.00 94.31 295 ASP A O 1
ATOM 2268 N N . GLY A 1 296 ? 10.247 -0.265 -0.681 1.00 91.31 296 GLY A N 1
ATOM 2269 C CA . GLY A 1 296 ? 10.460 -1.689 -0.933 1.00 91.31 296 GLY A CA 1
ATOM 2270 C C . GLY A 1 296 ? 10.264 -2.124 -2.390 1.00 91.31 296 GLY A C 1
ATOM 2271 O O . GLY A 1 296 ? 10.600 -3.265 -2.710 1.00 91.31 296 GLY A O 1
ATOM 2272 N N . ASP A 1 297 ? 9.784 -1.247 -3.283 1.00 94.00 297 ASP A N 1
ATOM 2273 C CA . ASP A 1 297 ? 9.691 -1.546 -4.718 1.00 94.00 297 ASP A CA 1
ATOM 2274 C C . ASP A 1 297 ? 11.071 -1.892 -5.297 1.00 94.00 297 ASP A C 1
ATOM 2276 O O . ASP A 1 297 ? 12.071 -1.227 -5.012 1.00 94.00 297 ASP A O 1
ATOM 2280 N N . THR A 1 298 ? 11.113 -2.918 -6.150 1.00 95.19 298 THR A N 1
ATOM 2281 C CA . THR A 1 298 ? 12.349 -3.391 -6.786 1.00 95.19 298 THR A CA 1
ATOM 2282 C C . THR A 1 298 ? 12.525 -2.784 -8.177 1.00 95.19 298 THR A C 1
ATOM 2284 O O . THR A 1 298 ? 11.636 -2.877 -9.026 1.00 95.19 298 THR A O 1
ATOM 2287 N N . ILE A 1 299 ? 13.690 -2.177 -8.409 1.00 97.00 299 ILE A N 1
ATOM 2288 C CA . ILE A 1 299 ? 14.132 -1.608 -9.683 1.00 97.00 299 ILE A CA 1
ATOM 2289 C C . ILE A 1 299 ? 15.233 -2.487 -10.278 1.00 97.00 299 ILE A C 1
ATOM 2291 O O . ILE A 1 299 ? 16.344 -2.564 -9.751 1.00 97.00 299 ILE A O 1
ATOM 2295 N N . GLY A 1 300 ? 14.935 -3.107 -11.414 1.00 96.19 300 GLY A N 1
ATOM 2296 C CA . GLY A 1 300 ? 15.898 -3.840 -12.224 1.00 96.19 300 GLY A CA 1
ATOM 2297 C C . GLY A 1 300 ? 16.654 -2.878 -13.132 1.00 96.19 300 GLY A C 1
ATOM 2298 O O . GLY A 1 300 ? 16.056 -1.962 -13.704 1.00 96.19 300 GLY A O 1
ATOM 2299 N N . LEU A 1 301 ? 17.959 -3.091 -13.287 1.00 95.94 301 LEU A N 1
ATOM 2300 C CA . LEU A 1 301 ? 18.844 -2.302 -14.144 1.00 95.94 301 LEU A CA 1
ATOM 2301 C C . LEU A 1 301 ? 19.501 -3.170 -15.211 1.00 95.94 301 LEU A C 1
ATOM 2303 O O . LEU A 1 301 ? 19.890 -4.308 -14.944 1.00 95.94 301 LEU A O 1
ATOM 2307 N N . LYS A 1 302 ? 19.715 -2.589 -16.392 1.00 94.44 302 LYS A N 1
ATOM 2308 C CA . LYS A 1 302 ? 20.578 -3.152 -17.433 1.00 94.44 302 LYS A CA 1
ATOM 2309 C C . LYS A 1 302 ? 21.552 -2.121 -17.975 1.00 94.44 302 LYS A C 1
ATOM 2311 O O . LYS A 1 302 ? 21.146 -1.014 -18.326 1.00 94.44 302 LYS A O 1
ATOM 2316 N N . ASN A 1 303 ? 22.815 -2.524 -18.087 1.00 93.19 303 ASN A N 1
ATOM 2317 C CA . ASN A 1 303 ? 23.884 -1.738 -18.689 1.00 93.19 303 ASN A CA 1
ATOM 2318 C C . ASN A 1 303 ? 24.000 -2.046 -20.194 1.00 93.19 303 ASN A C 1
ATOM 2320 O O . ASN A 1 303 ? 24.539 -3.080 -20.590 1.00 93.19 303 ASN A O 1
ATOM 2324 N N . LEU A 1 304 ? 23.543 -1.108 -21.023 1.00 90.31 304 LEU A N 1
ATOM 2325 C CA . LEU A 1 304 ? 23.534 -1.187 -22.489 1.00 90.31 304 LEU A CA 1
ATOM 2326 C C . LEU A 1 304 ? 24.927 -1.266 -23.132 1.00 90.31 304 LEU A C 1
ATOM 2328 O O . LEU A 1 304 ? 25.025 -1.562 -24.321 1.00 90.31 304 LEU A O 1
ATOM 2332 N N . LEU A 1 305 ? 25.999 -1.011 -22.374 1.00 88.94 305 LEU A N 1
ATOM 2333 C CA . LEU A 1 305 ? 27.378 -1.178 -22.846 1.00 88.94 305 LEU A CA 1
ATOM 2334 C C . LEU A 1 305 ? 27.816 -2.653 -22.893 1.00 88.94 305 LEU A C 1
ATOM 2336 O O . LEU A 1 305 ? 28.827 -2.953 -23.522 1.00 88.94 305 LEU A O 1
ATOM 2340 N N . VAL A 1 306 ? 27.086 -3.557 -22.222 1.00 89.25 306 VAL A N 1
ATOM 2341 C CA . VAL A 1 306 ? 27.423 -4.992 -22.117 1.00 89.25 306 VAL A CA 1
ATOM 2342 C C . VAL A 1 306 ? 26.253 -5.936 -22.418 1.00 89.25 306 VAL A C 1
ATOM 2344 O O . VAL A 1 306 ? 26.496 -7.047 -22.875 1.00 89.25 306 VAL A O 1
ATOM 2347 N N . ASP A 1 307 ? 25.000 -5.511 -22.222 1.00 84.62 307 ASP A N 1
ATOM 2348 C CA . ASP A 1 307 ? 23.804 -6.261 -22.628 1.00 84.62 307 ASP A CA 1
ATOM 2349 C C . ASP A 1 307 ? 22.829 -5.354 -23.393 1.00 84.62 307 ASP A C 1
ATOM 2351 O O . ASP A 1 307 ? 22.311 -4.376 -22.855 1.00 84.62 307 ASP A O 1
ATOM 2355 N N . SER A 1 308 ? 22.556 -5.690 -24.656 1.00 84.50 308 SER A N 1
ATOM 2356 C CA . SER A 1 308 ? 21.586 -4.981 -25.502 1.00 84.50 308 SER A CA 1
ATOM 2357 C C . SER A 1 308 ? 20.152 -5.517 -25.372 1.00 84.50 308 SER A C 1
ATOM 2359 O O . SER A 1 308 ? 19.220 -4.908 -25.914 1.00 84.50 308 SER A O 1
ATOM 2361 N N . SER A 1 309 ? 19.946 -6.625 -24.649 1.00 87.25 309 SER A N 1
ATOM 2362 C CA . SER A 1 309 ? 18.629 -7.211 -24.406 1.00 87.25 309 SER A CA 1
ATOM 2363 C C . SER A 1 309 ? 17.760 -6.291 -23.556 1.00 87.25 309 SER A C 1
ATOM 2365 O O . SER A 1 309 ? 18.102 -5.930 -22.431 1.00 87.25 309 SER A O 1
ATOM 2367 N N . ARG A 1 310 ? 16.572 -5.970 -24.073 1.00 88.81 310 ARG A N 1
ATOM 2368 C CA . ARG A 1 310 ? 15.566 -5.149 -23.382 1.00 88.81 310 ARG A CA 1
ATOM 2369 C C . ARG A 1 310 ? 14.615 -5.953 -22.496 1.00 88.81 310 ARG A C 1
ATOM 2371 O O . ARG A 1 310 ? 13.743 -5.347 -21.883 1.00 88.81 310 ARG A O 1
ATOM 2378 N N . ASP A 1 311 ? 14.753 -7.276 -22.457 1.00 89.88 311 ASP A N 1
ATOM 2379 C CA . ASP A 1 311 ? 13.923 -8.137 -21.616 1.00 89.88 311 ASP A CA 1
ATOM 2380 C C . ASP A 1 311 ? 14.507 -8.234 -20.201 1.00 89.88 311 ASP A C 1
ATOM 2382 O O . ASP A 1 311 ? 15.698 -8.500 -20.035 1.00 89.88 311 ASP A O 1
ATOM 2386 N N . PHE A 1 312 ? 13.667 -7.986 -19.200 1.00 93.69 312 PHE A N 1
ATOM 2387 C CA . PHE A 1 312 ? 14.001 -8.029 -17.775 1.00 93.69 312 PHE A CA 1
ATOM 2388 C C . PHE A 1 312 ? 13.526 -9.332 -17.106 1.00 93.69 312 PHE A C 1
ATOM 2390 O O . PHE A 1 312 ? 13.877 -9.581 -15.958 1.00 93.69 312 PHE A O 1
ATOM 2397 N N . CYS A 1 313 ? 12.741 -10.168 -17.795 1.00 92.12 313 CYS A N 1
ATOM 2398 C CA . CYS A 1 313 ? 12.182 -11.385 -17.210 1.00 92.12 313 CYS A CA 1
ATOM 2399 C C . CYS A 1 313 ? 13.276 -12.393 -16.831 1.00 92.12 313 CYS A C 1
ATOM 2401 O O . CYS A 1 313 ? 14.173 -12.691 -17.623 1.00 92.12 313 CYS A O 1
ATOM 2403 N N . THR A 1 314 ? 13.160 -12.964 -15.633 1.00 91.88 314 THR A N 1
ATOM 2404 C CA . THR A 1 314 ? 13.989 -14.087 -15.181 1.00 91.88 314 THR A CA 1
ATOM 2405 C C . THR A 1 314 ? 13.339 -15.440 -15.483 1.00 91.88 314 THR A C 1
ATOM 2407 O O . THR A 1 314 ? 12.151 -15.522 -15.801 1.00 91.88 314 THR A O 1
ATOM 2410 N N . LEU A 1 315 ? 14.094 -16.536 -15.339 1.00 90.06 315 LEU A N 1
ATOM 2411 C CA . LEU A 1 315 ? 13.520 -17.891 -15.384 1.00 90.06 315 LEU A CA 1
ATOM 2412 C C . LEU A 1 315 ? 12.452 -18.105 -14.296 1.00 90.06 315 LEU A C 1
ATOM 2414 O O . LEU A 1 315 ? 11.450 -18.771 -14.554 1.00 90.06 315 LEU A O 1
ATOM 2418 N N . ASP A 1 316 ? 12.636 -17.512 -13.116 1.00 88.81 316 ASP A N 1
ATOM 2419 C CA . ASP A 1 316 ? 11.676 -17.598 -12.014 1.00 88.81 316 ASP A CA 1
ATOM 2420 C C . ASP A 1 316 ? 10.414 -16.773 -12.306 1.00 88.81 316 ASP A C 1
ATOM 2422 O O . ASP A 1 316 ? 9.305 -17.218 -12.005 1.00 88.81 316 ASP A O 1
ATOM 2426 N N . ASP A 1 317 ? 10.550 -15.623 -12.980 1.00 92.62 317 ASP A N 1
ATOM 2427 C CA . ASP A 1 317 ? 9.400 -14.864 -13.482 1.00 92.62 317 ASP A CA 1
ATOM 2428 C C . ASP A 1 317 ? 8.608 -15.666 -14.521 1.00 92.62 317 ASP A C 1
ATOM 2430 O O . ASP A 1 317 ? 7.382 -15.727 -14.455 1.00 92.62 317 ASP A O 1
ATOM 2434 N N . LEU A 1 318 ? 9.286 -16.323 -15.467 1.00 92.00 318 LEU A N 1
ATOM 2435 C CA . LEU A 1 318 ? 8.626 -17.148 -16.484 1.00 92.00 318 LEU A CA 1
ATOM 2436 C C . LEU A 1 318 ? 7.890 -18.343 -15.857 1.00 92.00 318 LEU A C 1
ATOM 2438 O O . LEU A 1 318 ? 6.753 -18.624 -16.239 1.00 92.00 318 LEU A O 1
ATOM 2442 N N . GLN A 1 319 ? 8.484 -18.998 -14.853 1.00 91.56 319 GLN A N 1
ATOM 2443 C CA . GLN A 1 319 ? 7.812 -20.043 -14.071 1.00 91.56 319 GLN A CA 1
ATOM 2444 C C . GLN A 1 319 ? 6.621 -19.500 -13.273 1.00 91.56 319 GLN A C 1
ATOM 2446 O O . GLN A 1 319 ? 5.577 -20.150 -13.218 1.00 91.56 319 GLN A O 1
ATOM 2451 N N . GLY A 1 320 ? 6.746 -18.320 -12.665 1.00 90.19 320 GLY A N 1
ATOM 2452 C CA . GLY A 1 320 ? 5.661 -17.663 -11.937 1.00 90.19 320 GLY A CA 1
ATOM 2453 C C . GLY A 1 320 ? 4.495 -17.280 -12.849 1.00 90.19 320 GLY A C 1
ATOM 2454 O O . GLY A 1 320 ? 3.346 -17.617 -12.567 1.00 90.19 320 GLY A O 1
ATOM 2455 N N . GLN A 1 321 ? 4.780 -16.685 -14.011 1.00 91.94 321 GLN A N 1
ATOM 2456 C CA . GLN A 1 321 ? 3.781 -16.436 -15.053 1.00 91.94 321 GLN A CA 1
ATOM 2457 C C . GLN A 1 321 ? 3.127 -17.732 -15.549 1.00 91.94 321 GLN A C 1
ATOM 2459 O O . GLN A 1 321 ? 1.925 -17.733 -15.815 1.00 91.94 321 GLN A O 1
ATOM 2464 N N . GLN A 1 322 ? 3.884 -18.825 -15.695 1.00 90.81 322 GLN A N 1
ATOM 2465 C CA . GLN A 1 322 ? 3.325 -20.120 -16.082 1.00 90.81 322 GLN A CA 1
ATOM 2466 C C . GLN A 1 322 ? 2.391 -20.666 -14.996 1.00 90.81 322 GLN A C 1
ATOM 2468 O O . GLN A 1 322 ? 1.254 -20.998 -15.318 1.00 90.81 322 GLN A O 1
ATOM 2473 N N . LYS A 1 323 ? 2.800 -20.664 -13.721 1.00 91.19 323 LYS A N 1
ATOM 2474 C CA . LYS A 1 323 ? 1.950 -21.070 -12.586 1.00 91.19 323 LYS A CA 1
ATOM 2475 C C . LYS A 1 323 ? 0.665 -20.247 -12.514 1.00 91.19 323 LYS A C 1
ATOM 2477 O O . LYS A 1 323 ? -0.410 -20.826 -12.444 1.00 91.19 323 LYS A O 1
ATOM 2482 N N . LEU A 1 324 ? 0.740 -18.921 -12.649 1.00 89.62 324 LEU A N 1
ATOM 2483 C CA . LEU A 1 324 ? -0.448 -18.055 -12.675 1.00 89.62 324 LEU A CA 1
ATOM 2484 C C . LEU A 1 324 ? -1.388 -18.365 -13.857 1.00 89.62 324 LEU A C 1
ATOM 2486 O O . LEU A 1 324 ? -2.608 -18.281 -13.710 1.00 89.62 324 LEU A O 1
ATOM 2490 N N . ARG A 1 325 ? -0.853 -18.756 -15.025 1.00 90.00 325 ARG A N 1
ATOM 2491 C CA . ARG A 1 325 ? -1.660 -19.216 -16.173 1.00 90.00 325 ARG A CA 1
ATOM 2492 C C . ARG A 1 325 ? -2.275 -20.593 -15.922 1.00 90.00 325 ARG A C 1
ATOM 2494 O O . ARG A 1 325 ? -3.451 -20.775 -16.219 1.00 90.00 325 ARG A O 1
ATOM 2501 N N . GLU A 1 326 ? -1.514 -21.530 -15.364 1.00 89.31 326 GLU A N 1
ATOM 2502 C CA . GLU A 1 326 ? -1.978 -22.878 -15.023 1.00 89.31 326 GLU A CA 1
ATOM 2503 C C . GLU A 1 326 ? -3.038 -22.844 -13.923 1.00 89.31 326 GLU A C 1
ATOM 2505 O O . GLU A 1 326 ? -4.069 -23.487 -14.073 1.00 89.31 326 GLU A O 1
ATOM 2510 N N . GLU A 1 327 ? -2.874 -22.033 -12.878 1.00 85.94 327 GLU A N 1
ATOM 2511 C CA . GLU A 1 327 ? -3.904 -21.781 -11.868 1.00 85.94 327 GLU A CA 1
ATOM 2512 C C . GLU A 1 327 ? -5.151 -21.135 -12.475 1.00 85.94 327 GLU A C 1
ATOM 2514 O O . GLU A 1 327 ? -6.268 -21.548 -12.168 1.00 85.94 327 GLU A O 1
ATOM 2519 N N . ALA A 1 328 ? -4.999 -20.144 -13.359 1.00 84.88 328 ALA A N 1
ATOM 2520 C CA . ALA A 1 328 ? -6.134 -19.544 -14.057 1.00 84.88 328 ALA A CA 1
ATOM 2521 C C . ALA A 1 328 ? -6.846 -20.548 -14.984 1.00 84.88 328 ALA A C 1
ATOM 2523 O O . ALA A 1 328 ? -8.059 -20.451 -15.174 1.00 84.88 328 ALA A O 1
ATOM 2524 N N . GLU A 1 329 ? -6.131 -21.527 -15.542 1.00 84.81 329 GLU A N 1
ATOM 2525 C CA . GLU A 1 329 ? -6.710 -22.607 -16.341 1.00 84.81 329 GLU A CA 1
ATOM 2526 C C . GLU A 1 329 ? -7.326 -23.715 -15.469 1.00 84.81 329 GLU A C 1
ATOM 2528 O O . GLU A 1 329 ? -8.407 -24.206 -15.785 1.00 84.81 329 GLU A O 1
ATOM 2533 N N . GLN A 1 330 ? -6.728 -24.058 -14.328 1.00 76.56 330 GLN A N 1
ATOM 2534 C CA . GLN A 1 330 ? -7.296 -24.974 -13.333 1.00 76.56 330 GLN A CA 1
ATOM 2535 C C . GLN A 1 330 ? -8.569 -24.390 -12.712 1.00 76.56 330 GLN A C 1
ATOM 2537 O O . GLN A 1 330 ? -9.570 -25.091 -12.619 1.00 76.56 330 GLN A O 1
ATOM 2542 N N . ARG A 1 331 ? -8.609 -23.086 -12.413 1.00 75.00 331 ARG A N 1
ATOM 2543 C CA . ARG A 1 331 ? -9.831 -22.372 -11.989 1.00 75.00 331 ARG A CA 1
ATOM 2544 C C . ARG A 1 331 ? -10.921 -22.354 -13.076 1.00 75.00 331 ARG A C 1
ATOM 2546 O O . ARG A 1 331 ? -12.089 -22.186 -12.740 1.00 75.00 331 ARG A O 1
ATOM 2553 N N . ARG A 1 332 ? -10.577 -22.574 -14.356 1.00 72.62 332 ARG A N 1
ATOM 2554 C CA . ARG A 1 332 ? -11.537 -22.800 -15.463 1.00 72.62 332 ARG A CA 1
ATOM 2555 C C . ARG A 1 332 ? -11.923 -24.277 -15.636 1.00 72.62 332 ARG A C 1
ATOM 2557 O O . ARG A 1 332 ? -13.052 -24.556 -16.022 1.00 72.62 332 ARG A O 1
ATOM 2564 N N . LYS A 1 333 ? -11.010 -25.215 -15.357 1.00 66.94 333 LYS A N 1
ATOM 2565 C CA . LYS A 1 333 ? -11.217 -26.677 -15.452 1.00 66.94 333 LYS A CA 1
ATOM 2566 C C . LYS A 1 333 ? -11.856 -27.297 -14.202 1.00 66.94 333 LYS A C 1
ATOM 2568 O O . LYS A 1 333 ? -12.383 -28.394 -14.293 1.00 66.94 333 LYS A O 1
ATOM 2573 N N . GLY A 1 334 ? -11.831 -26.604 -13.062 1.00 42.12 334 GLY A N 1
ATOM 2574 C CA . GLY A 1 334 ? -12.326 -27.067 -11.759 1.00 42.12 334 GLY A CA 1
ATOM 2575 C C . GLY A 1 334 ? -13.850 -27.078 -11.589 1.00 42.12 334 GLY A C 1
ATOM 2576 O O . GLY A 1 334 ? -14.336 -27.356 -10.496 1.00 42.12 334 GLY A O 1
ATOM 2577 N N . ALA A 1 335 ? -14.618 -26.791 -12.644 1.00 39.53 335 ALA A N 1
ATOM 2578 C CA . ALA A 1 335 ? -16.015 -27.209 -12.705 1.00 39.53 335 ALA A CA 1
ATOM 2579 C C . ALA A 1 335 ? -16.066 -28.746 -12.862 1.00 39.53 335 ALA A C 1
ATOM 2581 O O . ALA A 1 335 ? -15.242 -29.305 -13.588 1.00 39.53 335 ALA A O 1
ATOM 2582 N N . PRO A 1 336 ? -16.990 -29.459 -12.195 1.00 35.62 336 PRO A N 1
ATOM 2583 C CA . PRO A 1 336 ? -16.876 -30.905 -12.036 1.00 35.62 336 PRO A CA 1
ATOM 2584 C C . PRO A 1 336 ? -16.992 -31.662 -13.365 1.00 35.62 336 PRO A C 1
ATOM 2586 O O . PRO A 1 336 ? -18.059 -31.729 -13.975 1.00 35.62 336 PRO A O 1
ATOM 2589 N N . SER A 1 337 ? -15.896 -32.314 -13.755 1.00 32.41 337 SER A N 1
ATOM 2590 C CA . SER A 1 337 ? -15.903 -33.453 -14.672 1.00 32.41 337 SER A CA 1
ATOM 2591 C C . SER A 1 337 ? -15.432 -34.682 -13.896 1.00 32.41 337 SER A C 1
ATOM 2593 O O . SER A 1 337 ? -14.301 -34.731 -13.422 1.00 32.41 337 SER A O 1
ATOM 2595 N N . CYS A 1 338 ? -16.330 -35.647 -13.685 1.00 28.47 338 CYS A N 1
ATOM 2596 C CA . CYS A 1 338 ? -15.989 -36.879 -12.975 1.00 28.47 338 CYS A CA 1
ATOM 2597 C C . CYS A 1 338 ? -15.060 -37.754 -13.825 1.00 28.47 338 CYS A C 1
ATOM 2599 O O . CYS A 1 338 ? -15.177 -37.797 -15.051 1.00 28.47 338 CYS A O 1
ATOM 2601 N N . GLU A 1 339 ? -14.150 -38.459 -13.158 1.00 28.08 339 GLU A N 1
ATOM 2602 C CA . GLU A 1 339 ? -13.146 -39.305 -13.800 1.00 28.08 339 GLU A CA 1
ATOM 2603 C C . GLU A 1 339 ? -13.761 -40.494 -14.555 1.00 28.08 339 GLU A C 1
ATOM 2605 O O . GLU A 1 339 ? -14.793 -41.046 -14.168 1.00 28.08 339 GLU A O 1
ATOM 2610 N N . ALA A 1 340 ? -13.061 -40.951 -15.595 1.00 27.88 340 ALA A N 1
ATOM 2611 C CA . ALA A 1 340 ? -13.286 -42.254 -16.206 1.00 27.88 340 ALA A CA 1
ATOM 2612 C C . ALA A 1 340 ? -11.949 -42.870 -16.644 1.00 27.88 340 ALA A C 1
ATOM 2614 O O . ALA A 1 340 ? -11.172 -42.253 -17.372 1.00 27.88 340 ALA A O 1
ATOM 2615 N N . ALA A 1 341 ? -11.706 -44.111 -16.229 1.00 27.25 341 ALA A N 1
ATOM 2616 C CA . ALA A 1 341 ? -10.531 -44.905 -16.574 1.00 27.25 341 ALA A CA 1
ATOM 2617 C C . ALA A 1 341 ? -10.938 -46.381 -16.770 1.00 27.25 341 ALA A C 1
ATOM 2619 O O . ALA A 1 341 ? -11.962 -46.797 -16.229 1.00 27.25 341 ALA A O 1
ATOM 2620 N N . PRO A 1 342 ? -10.110 -47.217 -17.419 1.00 40.06 342 PRO A N 1
ATOM 2621 C CA . PRO A 1 342 ? -9.349 -46.952 -18.644 1.00 40.06 342 PRO A CA 1
ATOM 2622 C C . PRO A 1 342 ? -9.652 -47.998 -19.755 1.00 40.06 342 PRO A C 1
ATOM 2624 O O . PRO A 1 342 ? -10.384 -48.947 -19.522 1.00 40.06 342 PRO A O 1
ATOM 2627 N N . GLU A 1 343 ? -9.086 -47.794 -20.958 1.00 30.31 343 GLU A N 1
ATOM 2628 C CA . GLU A 1 343 ? -8.984 -48.675 -22.158 1.00 30.31 343 GLU A CA 1
ATOM 2629 C C . GLU A 1 343 ? -9.833 -49.994 -22.271 1.00 30.31 343 GLU A C 1
ATOM 2631 O O . GLU A 1 343 ? -9.818 -50.845 -21.392 1.00 30.31 343 GLU A O 1
ATOM 2636 N N . ARG A 1 344 ? -10.420 -50.387 -23.423 1.00 26.88 344 ARG A N 1
ATOM 2637 C CA . ARG A 1 344 ? -9.743 -50.671 -24.719 1.00 26.88 344 ARG A CA 1
ATOM 2638 C C . ARG A 1 344 ? -10.680 -50.709 -25.950 1.00 26.88 344 ARG A C 1
ATOM 2640 O O . ARG A 1 344 ? -11.863 -50.999 -25.865 1.00 26.88 344 ARG A O 1
ATOM 2647 N N . LYS A 1 345 ? -10.051 -50.468 -27.110 1.00 28.06 345 LYS A N 1
ATOM 2648 C CA . LYS A 1 345 ? -10.493 -50.542 -28.526 1.00 28.06 345 LYS A CA 1
ATOM 2649 C C . LYS A 1 345 ? -11.669 -51.487 -28.882 1.00 28.06 345 LYS A C 1
ATOM 2651 O O . LYS A 1 345 ? -11.536 -52.689 -28.688 1.00 28.06 345 LYS A O 1
ATOM 2656 N N . ALA A 1 346 ? -12.626 -50.985 -29.683 1.00 25.41 346 ALA A N 1
ATOM 2657 C CA . ALA A 1 346 ? -12.875 -51.474 -31.059 1.00 25.41 346 ALA A CA 1
ATOM 2658 C C . ALA A 1 346 ? -13.766 -50.525 -31.908 1.00 25.41 346 ALA A C 1
ATOM 2660 O O . ALA A 1 346 ? -14.721 -49.929 -31.429 1.00 25.41 346 ALA A O 1
ATOM 2661 N N . SER A 1 347 ? -13.434 -50.409 -33.196 1.00 25.66 347 SER A N 1
ATOM 2662 C CA . SER A 1 347 ? -14.072 -49.625 -34.277 1.00 25.66 347 SER A CA 1
ATOM 2663 C C . SER A 1 347 ? -15.530 -50.034 -34.613 1.00 25.66 347 SER A C 1
ATOM 2665 O O . SER A 1 347 ? -15.811 -51.226 -34.659 1.00 25.66 347 SER A O 1
ATOM 2667 N N . SER A 1 348 ? -16.470 -49.170 -35.035 1.00 26.09 348 SER A N 1
ATOM 2668 C CA . SER A 1 348 ? -16.497 -48.530 -36.373 1.00 26.09 348 SER A CA 1
ATOM 2669 C C . SER A 1 348 ? -17.890 -47.949 -36.745 1.00 26.09 348 SER A C 1
ATOM 2671 O O . SER A 1 348 ? -18.912 -48.361 -36.208 1.00 26.09 348 SER A O 1
ATOM 2673 N N . SER A 1 349 ? -17.917 -47.119 -37.800 1.00 26.52 349 SER A N 1
ATOM 2674 C CA . SER A 1 349 ? -19.055 -46.807 -38.699 1.00 26.52 349 SER A CA 1
ATOM 2675 C C . SER A 1 349 ? -20.178 -45.838 -38.260 1.00 26.52 349 SER A C 1
ATOM 2677 O O . SER A 1 349 ? -20.782 -45.902 -37.200 1.00 26.52 349 SER A O 1
ATOM 2679 N N . SER A 1 350 ? -20.439 -44.908 -39.175 1.00 27.05 350 SER A N 1
ATOM 2680 C CA . SER A 1 350 ? -21.329 -43.748 -39.139 1.00 27.05 350 SER A CA 1
ATOM 2681 C C . SER A 1 350 ? -22.789 -44.034 -39.534 1.00 27.05 350 SER A C 1
ATOM 2683 O O . SER A 1 350 ? -23.025 -44.883 -40.392 1.00 27.05 350 SER A O 1
ATOM 2685 N N . LYS A 1 351 ? -23.742 -43.185 -39.082 1.00 27.66 351 LYS A N 1
ATOM 2686 C CA . LYS A 1 351 ? -24.515 -42.266 -39.970 1.00 27.66 351 LYS A CA 1
ATOM 2687 C C . LYS A 1 351 ? -25.576 -41.369 -39.280 1.00 27.66 351 LYS A C 1
ATOM 2689 O O . LYS A 1 351 ? -26.337 -41.808 -38.439 1.00 27.66 351 LYS A O 1
ATOM 2694 N N . ALA A 1 352 ? -25.641 -40.125 -39.777 1.00 27.41 352 ALA A N 1
ATOM 2695 C CA . ALA A 1 352 ? -26.814 -39.264 -40.044 1.00 27.41 352 ALA A CA 1
ATOM 2696 C C . ALA A 1 352 ? -27.945 -38.990 -39.001 1.00 27.41 352 ALA A C 1
ATOM 2698 O O . ALA A 1 352 ? -28.878 -39.764 -38.857 1.00 27.41 352 ALA A O 1
ATOM 2699 N N . ARG A 1 353 ? -27.940 -37.738 -38.496 1.00 30.86 353 ARG A N 1
ATOM 2700 C CA . ARG A 1 353 ? -29.056 -36.748 -38.376 1.00 30.86 353 ARG A CA 1
ATOM 2701 C C . ARG A 1 353 ? -30.452 -37.141 -37.817 1.00 30.86 353 ARG A C 1
ATOM 2703 O O . ARG A 1 353 ? -31.226 -37.769 -38.521 1.00 30.86 353 ARG A O 1
ATOM 2710 N N . LYS A 1 354 ? -30.797 -36.488 -36.684 1.00 34.75 354 LYS A N 1
ATOM 2711 C CA . LYS A 1 354 ? -32.012 -35.672 -36.353 1.00 34.75 354 LYS A CA 1
ATOM 2712 C C . LYS A 1 354 ? -33.419 -36.189 -36.763 1.00 34.75 354 LYS A C 1
ATOM 2714 O O . LYS A 1 354 ? -33.636 -36.505 -37.927 1.00 34.75 354 LYS A O 1
ATOM 2719 N N . PRO A 1 355 ? -34.418 -36.114 -35.854 1.00 32.50 355 PRO A N 1
ATOM 2720 C CA . PRO A 1 355 ? -34.978 -34.808 -35.452 1.00 32.50 355 PRO A CA 1
ATOM 2721 C C . PRO A 1 355 ? -34.957 -34.508 -33.942 1.00 32.50 355 PRO A C 1
ATOM 2723 O O . PRO A 1 355 ? -34.642 -35.360 -33.118 1.00 32.50 355 PRO A O 1
ATOM 2726 N N . GLU A 1 356 ? -35.290 -33.262 -33.600 1.00 41.16 356 GLU A N 1
ATOM 2727 C CA . GLU A 1 356 ? -35.533 -32.794 -32.229 1.00 41.16 356 GLU A CA 1
ATOM 2728 C C . GLU A 1 356 ? -36.975 -33.084 -31.795 1.00 41.16 356 GLU A C 1
ATOM 2730 O O . GLU A 1 356 ? -37.909 -32.888 -32.572 1.00 41.16 356 GLU A O 1
ATOM 2735 N N . VAL A 1 357 ? -37.158 -33.477 -30.532 1.00 25.39 357 VAL A N 1
ATOM 2736 C CA . VAL A 1 357 ? -38.449 -33.466 -29.829 1.00 25.39 357 VAL A CA 1
ATOM 2737 C C . VAL A 1 357 ? -38.187 -32.968 -28.410 1.00 25.39 357 VAL A C 1
ATOM 2739 O O . VAL A 1 357 ? -37.326 -33.508 -27.717 1.00 25.39 357 VAL A O 1
ATOM 2742 N N . ALA A 1 358 ? -38.901 -31.929 -27.979 1.00 38.12 358 ALA A N 1
ATOM 2743 C CA . ALA A 1 358 ? -38.795 -31.401 -26.622 1.00 38.12 358 ALA A CA 1
ATOM 2744 C C . ALA A 1 358 ? -39.689 -32.192 -25.654 1.00 38.12 358 ALA A C 1
ATOM 2746 O O . ALA A 1 358 ? -40.825 -32.521 -25.993 1.00 38.12 358 ALA A O 1
ATOM 2747 N N . LEU A 1 359 ? -39.206 -32.437 -24.433 1.00 26.89 359 LEU A N 1
ATOM 2748 C CA . LEU A 1 359 ? -40.014 -32.956 -23.327 1.00 26.89 359 LEU A CA 1
ATOM 2749 C C . LEU A 1 359 ? -39.740 -32.162 -22.047 1.00 26.89 359 LEU A C 1
ATOM 2751 O O . LEU A 1 359 ? -38.596 -31.956 -21.650 1.00 26.89 359 LEU A O 1
ATOM 2755 N N . SER A 1 360 ? -40.821 -31.712 -21.416 1.00 35.12 360 SER A N 1
ATOM 2756 C CA . SER A 1 360 ? -40.837 -30.965 -20.159 1.00 35.12 360 SER A CA 1
ATOM 2757 C C . SER A 1 360 ? -40.806 -31.893 -18.944 1.00 35.12 360 SER A C 1
ATOM 2759 O O . SER A 1 360 ? -41.487 -32.919 -18.942 1.00 35.12 360 SER A O 1
ATOM 2761 N N . ILE A 1 361 ? -40.129 -31.483 -17.870 1.00 30.97 361 ILE A N 1
ATOM 2762 C CA . ILE A 1 361 ? -40.228 -32.140 -16.559 1.00 30.97 361 ILE A CA 1
ATOM 2763 C C . ILE A 1 361 ? -41.351 -31.476 -15.751 1.00 30.97 361 ILE A C 1
ATOM 2765 O O . ILE A 1 361 ? -41.446 -30.253 -15.692 1.00 30.97 361 ILE A O 1
ATOM 2769 N N . ASN A 1 362 ? -42.211 -32.296 -15.147 1.00 27.20 362 ASN A N 1
ATOM 2770 C CA . ASN A 1 362 ? -43.357 -31.872 -14.344 1.00 27.20 362 ASN A CA 1
ATOM 2771 C C . ASN A 1 362 ? -43.052 -32.083 -12.849 1.00 27.20 362 ASN A C 1
ATOM 2773 O O . ASN A 1 362 ? -42.503 -33.124 -12.487 1.00 27.20 362 ASN A O 1
ATOM 2777 N N . VAL A 1 363 ? -43.410 -31.128 -11.987 1.00 34.53 363 VAL A N 1
ATOM 2778 C CA . VAL A 1 363 ? -43.142 -31.182 -10.538 1.00 34.53 363 VAL A CA 1
ATOM 2779 C C . VAL A 1 363 ? -44.461 -31.319 -9.779 1.00 34.53 363 VAL A C 1
ATOM 2781 O O . VAL A 1 363 ? -45.378 -30.517 -9.946 1.00 34.53 363 VAL A O 1
ATOM 2784 N N . GLY A 1 364 ? -44.568 -32.365 -8.955 1.00 28.75 364 GLY A N 1
ATOM 2785 C CA . GLY A 1 364 ? -45.803 -32.724 -8.256 1.00 28.75 364 GLY A CA 1
ATOM 2786 C C . GLY A 1 364 ? -46.237 -31.702 -7.200 1.00 28.75 364 GLY A C 1
ATOM 2787 O O . GLY A 1 364 ? -45.426 -31.181 -6.438 1.00 28.75 364 GLY A O 1
ATOM 2788 N N . THR A 1 365 ? -47.544 -31.448 -7.122 1.00 35.06 365 THR A N 1
ATOM 2789 C CA . THR A 1 365 ? -48.148 -30.536 -6.141 1.00 35.06 365 THR A CA 1
ATOM 2790 C C . THR A 1 365 ? -48.025 -31.032 -4.702 1.00 35.06 365 THR A C 1
ATOM 2792 O O . THR A 1 365 ? -48.445 -32.150 -4.406 1.00 35.06 365 THR A O 1
ATOM 2795 N N . PHE A 1 366 ? -47.660 -30.132 -3.787 1.00 28.02 366 PHE A N 1
ATOM 2796 C CA . PHE A 1 366 ? -48.063 -30.206 -2.379 1.00 28.02 366 PHE A CA 1
ATOM 2797 C C . PHE A 1 366 ? -49.014 -29.054 -2.026 1.00 28.02 366 PHE A C 1
ATOM 2799 O O . PHE A 1 366 ? -48.929 -27.959 -2.581 1.00 28.02 366 PHE A O 1
ATOM 2806 N N . ARG A 1 367 ? -49.957 -29.319 -1.115 1.00 32.78 367 ARG A N 1
ATOM 2807 C CA . ARG A 1 367 ? -51.009 -28.392 -0.666 1.00 32.78 367 ARG A CA 1
ATOM 2808 C C . ARG A 1 367 ? -51.074 -28.379 0.859 1.00 32.78 367 ARG A C 1
ATOM 2810 O O . ARG A 1 367 ? -51.448 -29.395 1.427 1.00 32.78 367 ARG A O 1
ATOM 2817 N N . TYR A 1 368 ? -50.884 -27.215 1.473 1.00 27.50 368 TYR A N 1
ATOM 2818 C CA . TYR A 1 368 ? -51.597 -26.809 2.692 1.00 27.50 368 TYR A CA 1
ATOM 2819 C C . TYR A 1 368 ? -51.974 -25.325 2.520 1.00 27.50 368 TYR A C 1
ATOM 2821 O O . TYR A 1 368 ? -51.116 -24.484 2.297 1.00 27.50 368 TYR A O 1
ATOM 2829 N N . PHE A 1 369 ? -53.245 -25.024 2.238 1.00 25.55 369 PHE A N 1
ATOM 2830 C CA . PHE A 1 369 ? -54.347 -24.814 3.195 1.00 25.55 369 PHE A CA 1
ATOM 2831 C C . PHE A 1 369 ? -54.447 -23.355 3.679 1.00 25.55 369 PHE A C 1
ATOM 2833 O O . PHE A 1 369 ? -53.994 -23.001 4.759 1.00 25.55 369 PHE A O 1
ATOM 2840 N N . PHE A 1 370 ? -55.153 -22.534 2.894 1.00 26.78 370 PHE A N 1
ATOM 2841 C CA . PHE A 1 370 ? -55.884 -21.372 3.408 1.00 26.78 370 PHE A CA 1
ATOM 2842 C C . PHE A 1 370 ? -57.384 -21.691 3.359 1.00 26.78 370 PHE A C 1
ATOM 2844 O O . PHE A 1 370 ? -57.920 -21.998 2.292 1.00 26.78 370 PHE A O 1
ATOM 2851 N N . GLY A 1 371 ? -58.050 -21.648 4.516 1.00 28.03 371 GLY A N 1
ATOM 2852 C CA . GLY A 1 371 ? -59.499 -21.830 4.668 1.00 28.03 371 GLY A CA 1
ATOM 2853 C C . GLY A 1 371 ? -60.190 -20.495 4.994 1.00 28.03 371 GLY A C 1
ATOM 2854 O O . GLY A 1 371 ? -59.613 -19.706 5.741 1.00 28.03 371 GLY A O 1
ATOM 2855 N N . PRO A 1 372 ? -61.384 -20.191 4.446 1.00 39.03 372 PRO A N 1
ATOM 2856 C CA . PRO A 1 372 ? -61.968 -18.852 4.538 1.00 39.03 372 PRO A CA 1
ATOM 2857 C C . PRO A 1 372 ? -63.035 -18.703 5.636 1.00 39.03 372 PRO A C 1
ATOM 2859 O O . PRO A 1 372 ? -63.794 -19.631 5.907 1.00 39.03 372 PRO A O 1
ATOM 2862 N N . LEU A 1 373 ? -63.216 -17.472 6.127 1.00 26.92 373 LEU A N 1
ATOM 2863 C CA . LEU A 1 373 ? -64.489 -17.012 6.697 1.00 26.92 373 LEU A CA 1
ATOM 2864 C C . LEU A 1 373 ? -65.194 -16.061 5.715 1.00 26.92 373 LEU A C 1
ATOM 2866 O O . LEU A 1 373 ? -64.560 -15.226 5.069 1.00 26.92 373 LEU A O 1
ATOM 2870 N N . LYS A 1 374 ? -66.523 -16.175 5.603 1.00 31.44 374 LYS A N 1
ATOM 2871 C CA . LYS A 1 374 ? -67.370 -15.329 4.747 1.00 31.44 374 LYS A CA 1
ATOM 2872 C C . LYS A 1 374 ? -68.633 -14.896 5.496 1.00 31.44 374 LYS A C 1
ATOM 2874 O O . LYS A 1 374 ? -69.386 -15.754 5.923 1.00 31.44 374 LYS A O 1
ATOM 2879 N N . ARG A 1 375 ? -68.886 -13.579 5.477 1.00 28.97 375 ARG A N 1
ATOM 2880 C CA . ARG A 1 375 ? -70.197 -12.882 5.469 1.00 28.97 375 ARG A CA 1
ATOM 2881 C C . ARG A 1 375 ? -71.277 -13.251 6.506 1.00 28.97 375 ARG A C 1
ATOM 2883 O O . ARG A 1 375 ? -71.822 -14.342 6.465 1.00 28.97 375 ARG A O 1
ATOM 2890 N N . LEU A 1 376 ? -71.800 -12.208 7.154 1.00 27.41 376 LEU A N 1
ATOM 2891 C CA . LEU A 1 376 ? -73.178 -11.675 7.014 1.00 27.41 376 LEU A CA 1
ATOM 2892 C C . LEU A 1 376 ? -73.069 -10.156 7.335 1.00 27.41 376 LEU A C 1
ATOM 2894 O O . LEU A 1 376 ? -72.296 -9.797 8.212 1.00 27.41 376 LEU A O 1
ATOM 2898 N N . ALA A 1 377 ? -73.488 -9.211 6.480 1.00 28.94 377 ALA A N 1
ATOM 2899 C CA . ALA A 1 377 ? -74.854 -8.780 6.121 1.00 28.94 377 ALA A CA 1
ATOM 2900 C C . ALA A 1 377 ? -75.530 -7.893 7.201 1.00 28.94 377 ALA A C 1
ATOM 2902 O O . ALA A 1 377 ? -75.378 -8.178 8.379 1.00 28.94 377 ALA A O 1
ATOM 2903 N N . ALA A 1 378 ? -76.320 -6.851 6.890 1.00 28.17 378 ALA A N 1
ATOM 2904 C CA . ALA A 1 378 ? -76.443 -6.048 5.658 1.00 28.17 378 ALA A CA 1
ATOM 2905 C C . ALA A 1 378 ? -77.265 -4.756 5.915 1.00 28.17 378 ALA A C 1
ATOM 2907 O O . ALA A 1 378 ? -78.374 -4.850 6.427 1.00 28.17 378 ALA A O 1
ATOM 2908 N N . ALA A 1 379 ? -76.752 -3.588 5.502 1.00 29.94 379 ALA A N 1
ATOM 2909 C CA . ALA A 1 379 ? -77.462 -2.327 5.194 1.00 29.94 379 ALA A CA 1
ATOM 2910 C 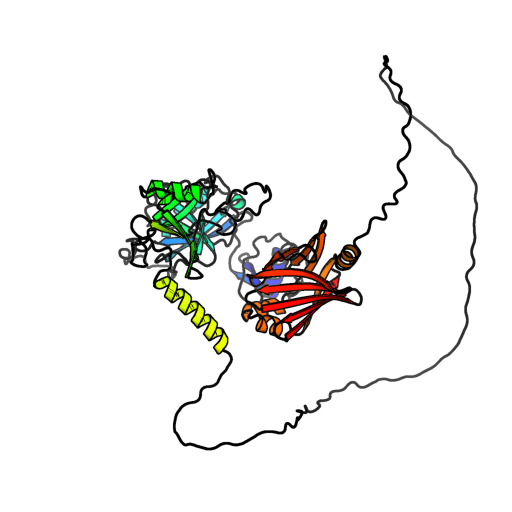C . ALA A 1 379 ? -76.410 -1.274 4.753 1.00 29.94 379 ALA A C 1
ATOM 2912 O O . ALA A 1 379 ? -75.283 -1.328 5.231 1.00 29.94 379 ALA A O 1
ATOM 2913 N N . GLY A 1 380 ? -76.654 -0.303 3.866 1.00 28.05 380 GLY A N 1
ATOM 2914 C CA . GLY A 1 380 ? -77.830 -0.089 3.019 1.00 28.05 380 GLY A CA 1
ATOM 2915 C C . GLY A 1 380 ? -78.372 1.343 3.064 1.00 28.05 380 GLY A C 1
ATOM 2916 O O . GLY A 1 380 ? -79.411 1.533 3.680 1.00 28.05 380 GLY A O 1
ATOM 2917 N N . LEU A 1 381 ? -77.708 2.314 2.412 1.00 30.47 381 LEU A N 1
ATOM 2918 C CA . LEU A 1 381 ? -78.290 3.592 1.942 1.00 30.47 381 LEU A CA 1
ATOM 2919 C C . LEU A 1 381 ? -77.312 4.371 1.020 1.00 30.47 381 LEU A C 1
ATOM 2921 O O . LEU A 1 381 ? -76.100 4.344 1.212 1.00 30.47 381 LEU A O 1
ATOM 2925 N N . HIS A 1 382 ? -77.872 5.070 0.031 1.00 26.88 382 HIS A N 1
ATOM 2926 C CA . HIS A 1 382 ? -77.280 6.028 -0.933 1.00 26.88 382 HIS A CA 1
ATOM 2927 C C . HIS A 1 382 ? -78.186 7.289 -0.919 1.00 26.88 382 HIS A C 1
ATOM 2929 O O . HIS A 1 382 ? -79.306 7.171 -0.412 1.00 26.88 382 HIS A O 1
ATOM 2935 N N . PRO A 1 383 ? -77.890 8.412 -1.620 1.00 42.94 383 PRO A N 1
ATOM 2936 C CA . PRO A 1 383 ? -76.636 9.093 -2.011 1.00 42.94 383 PRO A CA 1
ATOM 2937 C C . PRO A 1 383 ? -76.691 10.543 -1.408 1.00 42.94 383 PRO A C 1
ATOM 2939 O O . PRO A 1 383 ? -77.048 10.613 -0.234 1.00 42.94 383 PRO A O 1
ATOM 2942 N N . PRO A 1 384 ? -76.526 11.711 -2.096 1.00 39.50 384 PRO A N 1
ATOM 2943 C CA . PRO A 1 384 ? -75.646 12.201 -3.186 1.00 39.50 384 PRO A CA 1
ATOM 2944 C C . PRO A 1 384 ? -74.783 13.457 -2.783 1.00 39.50 384 PRO A C 1
ATOM 2946 O O . PRO A 1 384 ? -74.835 13.884 -1.633 1.00 39.50 384 PRO A O 1
ATOM 2949 N N . PRO A 1 385 ? -73.972 14.069 -3.688 1.00 45.69 385 PRO A N 1
ATOM 2950 C CA . PRO A 1 385 ? -73.189 15.318 -3.450 1.00 45.69 385 PRO A CA 1
ATOM 2951 C C . PRO A 1 385 ? -74.000 16.588 -3.895 1.00 45.69 385 PRO A C 1
ATOM 2953 O O . PRO A 1 385 ? -75.217 16.421 -4.010 1.00 45.69 385 PRO A O 1
ATOM 2956 N N . PRO A 1 386 ? -73.475 17.816 -4.227 1.00 45.31 386 PRO A N 1
ATOM 2957 C CA . PRO A 1 386 ? -72.085 18.343 -4.342 1.00 45.31 386 PRO A CA 1
ATOM 2958 C C . PRO A 1 386 ? -71.865 19.843 -3.905 1.00 45.31 386 PRO A C 1
ATOM 2960 O O . PRO A 1 386 ? -72.723 20.440 -3.268 1.00 45.31 386 PRO A O 1
ATOM 2963 N N . ARG A 1 387 ? -70.750 20.461 -4.376 1.00 27.25 387 ARG A N 1
ATOM 2964 C CA . ARG A 1 387 ? -70.479 21.909 -4.684 1.00 27.25 387 ARG A CA 1
ATOM 2965 C C . ARG A 1 387 ? -69.676 22.821 -3.724 1.00 27.25 387 ARG A C 1
ATOM 2967 O O . ARG A 1 387 ? -70.171 23.327 -2.730 1.00 27.25 387 ARG A O 1
ATOM 2974 N N . VAL A 1 388 ? -68.472 23.167 -4.204 1.00 30.95 388 VAL A N 1
ATOM 2975 C CA . VAL A 1 388 ? -67.942 24.524 -4.525 1.00 30.95 388 VAL A CA 1
ATOM 2976 C C . VAL A 1 388 ? -68.811 25.754 -4.187 1.00 30.95 388 VAL A C 1
ATOM 2978 O O . VAL A 1 388 ? -69.946 25.831 -4.651 1.00 30.95 388 VAL A O 1
ATOM 2981 N N . ILE A 1 389 ? -68.189 26.795 -3.602 1.00 28.36 389 ILE A N 1
ATOM 2982 C CA . ILE A 1 389 ? -68.451 28.236 -3.857 1.00 28.36 389 ILE A CA 1
ATOM 2983 C C . ILE A 1 389 ? -67.200 29.082 -3.496 1.00 28.36 389 ILE A C 1
ATOM 2985 O O . ILE A 1 389 ? -66.273 28.571 -2.870 1.00 28.36 389 ILE A O 1
ATOM 2989 N N . TRP A 1 390 ? -67.128 30.337 -3.964 1.00 26.95 390 TRP A N 1
ATOM 2990 C CA . TRP A 1 390 ? -65.959 31.243 -3.894 1.00 26.95 390 TRP A CA 1
ATOM 2991 C C . TRP A 1 390 ? -66.303 32.582 -3.191 1.00 26.95 390 TRP A C 1
ATOM 2993 O O . TRP A 1 390 ? -67.476 32.853 -2.949 1.00 26.95 390 TRP A O 1
ATOM 3003 N N . ALA A 1 391 ? -65.292 33.444 -2.982 1.00 28.77 391 ALA A N 1
ATOM 3004 C CA . ALA A 1 391 ? -65.353 34.811 -2.407 1.00 28.77 391 ALA A CA 1
ATOM 3005 C C . ALA A 1 391 ? -65.667 34.938 -0.885 1.00 28.77 391 ALA A C 1
ATOM 3007 O O . ALA A 1 391 ? -66.245 34.046 -0.282 1.00 28.77 391 ALA A O 1
ATOM 3008 N N . GLY A 1 392 ? -65.304 36.036 -0.193 1.00 26.22 392 GLY A N 1
ATOM 3009 C CA . GLY A 1 392 ? -64.323 37.072 -0.571 1.00 26.22 392 GLY A CA 1
ATOM 3010 C C . GLY A 1 392 ? -64.471 38.470 0.077 1.00 26.22 392 GLY A C 1
ATOM 3011 O O . GLY A 1 392 ? -65.358 39.229 -0.297 1.00 26.22 392 GLY A O 1
ATOM 3012 N N . GLY A 1 393 ? -63.484 38.874 0.896 1.00 26.92 393 GLY A N 1
ATOM 3013 C CA . GLY A 1 393 ? -62.974 40.262 0.986 1.00 26.92 393 GLY A CA 1
ATOM 3014 C C . GLY A 1 393 ? -63.472 41.234 2.087 1.00 26.92 393 GLY A C 1
ATOM 3015 O O . GLY A 1 393 ? -64.667 41.432 2.246 1.00 26.92 393 GLY A O 1
ATOM 3016 N N . ARG A 1 394 ? -62.503 41.992 2.657 1.00 30.17 394 ARG A N 1
ATOM 3017 C CA . ARG A 1 394 ? -62.601 43.309 3.371 1.00 30.17 394 ARG A CA 1
ATOM 3018 C C . ARG A 1 394 ? -63.333 43.324 4.742 1.00 30.17 394 ARG A C 1
ATOM 3020 O O . ARG A 1 394 ? -64.353 42.678 4.890 1.00 30.17 394 ARG A O 1
ATOM 3027 N N . GLY A 1 395 ? -62.926 44.092 5.771 1.00 27.44 395 GLY A N 1
ATOM 3028 C CA . GLY A 1 395 ? -61.743 44.958 5.988 1.00 27.44 395 GLY A CA 1
ATOM 3029 C C . GLY A 1 395 ? -61.937 45.995 7.136 1.00 27.44 395 GLY A C 1
ATOM 3030 O O . GLY A 1 395 ? -63.024 46.069 7.690 1.00 27.44 395 GLY A O 1
ATOM 3031 N N . LEU A 1 396 ? -60.917 46.848 7.391 1.00 29.89 396 LEU A N 1
ATOM 3032 C CA . LEU A 1 396 ? -60.883 48.116 8.194 1.00 29.89 396 LEU A CA 1
ATOM 3033 C C . LEU A 1 396 ? -60.698 48.113 9.749 1.00 29.89 396 LEU A C 1
ATOM 3035 O O . LEU A 1 396 ? -61.645 47.828 10.463 1.00 29.89 396 LEU A O 1
ATOM 3039 N N . ARG A 1 397 ? -59.591 48.770 10.202 1.00 28.62 397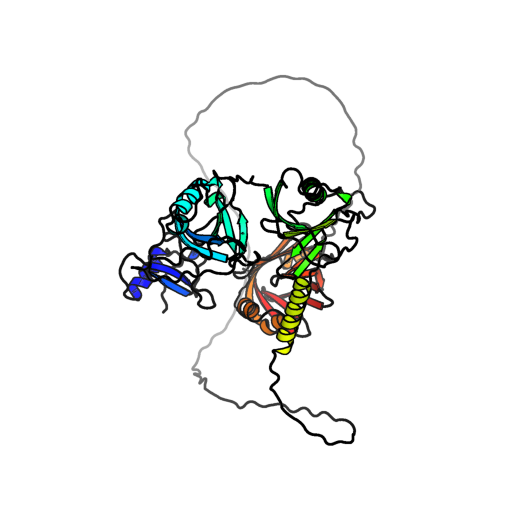 ARG A N 1
ATOM 3040 C CA . ARG A 1 397 ? -59.442 49.725 11.365 1.00 28.62 397 ARG A CA 1
ATOM 3041 C C . ARG A 1 397 ? -59.665 49.137 12.798 1.00 28.62 397 ARG A C 1
ATOM 3043 O O . ARG A 1 397 ? -60.340 48.136 12.923 1.00 28.62 397 ARG A O 1
ATOM 3050 N N . ARG A 1 398 ? -59.179 49.646 13.955 1.00 29.56 398 ARG A N 1
ATOM 3051 C CA . ARG A 1 398 ? -58.299 50.749 14.487 1.00 29.56 398 ARG A CA 1
ATOM 3052 C C . ARG A 1 398 ? -57.958 50.365 15.980 1.00 29.56 398 ARG A C 1
ATOM 3054 O O . ARG A 1 398 ? -58.633 49.477 16.476 1.00 29.56 398 ARG A O 1
ATOM 3061 N N . ALA A 1 399 ? -57.049 50.929 16.805 1.00 28.17 399 ALA A N 1
ATOM 3062 C CA . ALA A 1 399 ? -56.022 51.994 16.742 1.00 28.17 399 ALA A CA 1
ATOM 3063 C C . ALA A 1 399 ? -54.943 51.847 17.880 1.00 28.17 399 ALA A C 1
ATOM 3065 O O . ALA A 1 399 ? -55.013 50.942 18.699 1.00 28.17 399 ALA A O 1
ATOM 3066 N N . VAL A 1 400 ? -53.979 52.783 17.909 1.00 32.25 400 VAL A N 1
ATOM 3067 C CA . VAL A 1 400 ? -52.887 53.117 18.886 1.00 32.25 400 VAL A CA 1
ATOM 3068 C C . VAL A 1 400 ? -53.454 53.935 20.092 1.00 32.25 400 VAL A C 1
ATOM 3070 O O . VAL A 1 400 ? -54.475 54.582 19.833 1.00 32.25 400 VAL A O 1
ATOM 3073 N N . PRO A 1 401 ? -52.922 53.966 21.361 1.00 51.81 401 PRO A N 1
ATOM 3074 C CA . PRO A 1 401 ? -51.542 54.315 21.827 1.00 51.81 401 PRO A CA 1
ATOM 3075 C C . PRO A 1 401 ? -50.899 53.376 22.898 1.00 51.81 401 PRO A C 1
ATOM 3077 O O . PRO A 1 401 ? -51.522 52.404 23.296 1.00 51.81 401 PRO A O 1
ATOM 3080 N N . GLY A 1 402 ? -49.653 53.569 23.391 1.00 27.55 402 GLY A N 1
ATOM 3081 C CA . GLY A 1 402 ? -48.764 54.759 23.363 1.00 27.55 402 GLY A CA 1
ATOM 3082 C C . GLY A 1 402 ? -47.230 54.512 23.372 1.00 27.55 402 GLY A C 1
ATOM 3083 O O . GLY A 1 402 ? -46.756 53.573 22.746 1.00 27.55 402 GLY A O 1
ATOM 3084 N N . ARG A 1 403 ? -46.443 55.431 23.972 1.00 31.62 403 ARG A N 1
ATOM 3085 C CA . ARG A 1 403 ? -45.012 55.735 23.662 1.00 31.62 403 ARG A CA 1
ATOM 3086 C C . ARG A 1 403 ? -44.175 56.033 24.928 1.00 31.62 403 ARG A C 1
ATOM 3088 O O . ARG A 1 403 ? -44.754 56.639 25.819 1.00 31.62 403 ARG A O 1
ATOM 3095 N N . LEU A 1 404 ? -42.852 55.740 24.921 1.00 29.50 404 LEU A N 1
ATOM 3096 C CA . LEU A 1 404 ? -41.676 56.428 25.567 1.00 29.50 404 LEU A CA 1
ATOM 3097 C C . LEU A 1 404 ? -40.454 55.444 25.581 1.00 29.50 404 LEU A C 1
ATOM 3099 O O . LEU A 1 404 ? -40.703 54.260 25.768 1.00 29.50 404 LEU A O 1
ATOM 3103 N N . THR A 1 405 ? -39.155 55.758 25.368 1.00 28.92 405 THR A N 1
ATOM 3104 C CA . THR A 1 405 ? -38.417 56.974 24.909 1.00 28.92 405 THR A CA 1
ATOM 3105 C C . THR A 1 405 ? -37.035 56.614 24.282 1.00 28.92 405 THR A C 1
ATOM 3107 O O . THR A 1 405 ? -36.553 55.500 24.446 1.00 28.92 405 THR A O 1
ATOM 3110 N N . GLN A 1 406 ? -36.389 57.574 23.596 1.00 31.02 406 GLN A N 1
ATOM 3111 C CA . GLN A 1 406 ? -34.971 57.603 23.121 1.00 31.02 406 GLN A CA 1
ATOM 3112 C C . GLN A 1 406 ? -34.108 58.517 24.055 1.00 31.02 406 GLN A C 1
ATOM 3114 O O . GLN A 1 406 ? -34.737 59.031 24.987 1.00 31.02 406 GLN A O 1
ATOM 3119 N N . PRO A 1 407 ? -32.766 58.774 23.913 1.00 46.75 407 PRO A N 1
ATOM 3120 C CA . PRO A 1 407 ? -31.883 58.917 22.712 1.00 46.75 407 PRO A CA 1
ATOM 3121 C C . PRO A 1 407 ? -30.534 58.116 22.795 1.00 46.75 407 PRO A C 1
ATOM 3123 O O . PRO A 1 407 ? -30.392 57.319 23.714 1.00 46.75 407 PRO A O 1
ATOM 3126 N N . ALA A 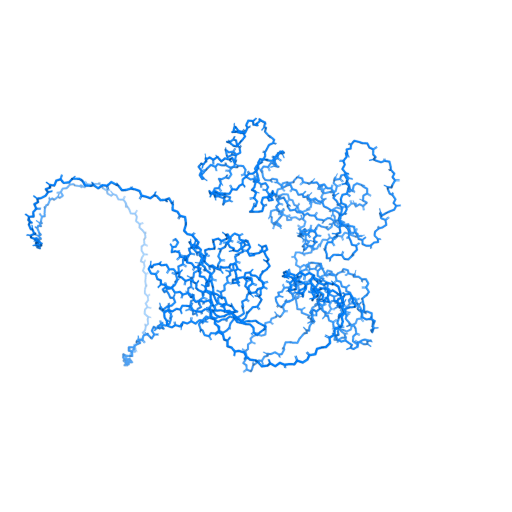1 408 ? -29.537 58.101 21.877 1.00 31.36 408 ALA A N 1
ATOM 3127 C CA . ALA A 1 408 ? -28.997 58.999 20.813 1.00 31.36 408 ALA A CA 1
ATOM 3128 C C . ALA A 1 408 ? -28.112 60.173 21.345 1.00 31.36 408 ALA A C 1
ATOM 3130 O O . ALA A 1 408 ? -28.334 60.595 22.474 1.00 31.36 408 ALA A O 1
ATOM 3131 N N . THR A 1 409 ? -27.080 60.764 20.702 1.00 31.44 409 THR A N 1
ATOM 3132 C CA . THR A 1 409 ? -26.391 60.736 19.359 1.00 31.44 409 THR A CA 1
ATOM 3133 C C . THR A 1 409 ? -24.831 60.806 19.601 1.00 31.44 409 THR A C 1
ATOM 3135 O O . THR A 1 409 ? -24.484 60.269 20.652 1.00 31.44 409 THR A O 1
ATOM 3138 N N . PRO A 1 410 ? -23.854 61.430 18.851 1.00 54.22 410 PRO A N 1
ATOM 3139 C CA . PRO A 1 410 ? -23.746 62.086 17.511 1.00 54.22 410 PRO A CA 1
ATOM 3140 C C . PRO A 1 410 ? -22.419 61.802 16.699 1.00 54.22 410 PRO A C 1
ATOM 3142 O O . PRO A 1 410 ? -21.711 60.849 16.989 1.00 54.22 410 PRO A O 1
ATOM 3145 N N . ALA A 1 411 ? -22.073 62.707 15.749 1.00 30.84 411 ALA A N 1
ATOM 3146 C CA . ALA A 1 411 ? -20.758 63.001 15.103 1.00 30.84 411 ALA A CA 1
ATOM 3147 C C . ALA A 1 411 ? -20.215 62.082 13.959 1.00 30.84 411 ALA A C 1
ATOM 3149 O O . ALA A 1 411 ? -20.269 60.867 14.076 1.00 30.84 411 ALA A O 1
ATOM 3150 N N . CYS A 1 412 ? -19.624 62.581 12.844 1.00 27.64 412 CYS A N 1
ATOM 3151 C CA . CYS A 1 412 ? -19.519 63.964 12.307 1.00 27.64 412 CYS A CA 1
ATOM 3152 C C . CYS A 1 412 ? -19.157 64.062 10.782 1.00 27.64 412 CYS A C 1
ATOM 3154 O O . CYS A 1 412 ? -18.386 63.258 10.278 1.00 27.64 412 CYS A O 1
ATOM 3156 N N . ASN A 1 413 ? -19.674 65.112 10.115 1.00 30.48 413 ASN A N 1
ATOM 3157 C CA . ASN A 1 413 ? -19.208 65.934 8.956 1.00 30.48 413 ASN A CA 1
ATOM 3158 C C . ASN A 1 413 ? -18.427 65.394 7.708 1.00 30.48 413 ASN A C 1
ATOM 3160 O O . ASN A 1 413 ? -17.265 65.022 7.809 1.00 30.48 413 ASN A O 1
ATOM 3164 N N . ASN A 1 414 ? -19.008 65.560 6.495 1.00 29.70 414 ASN A N 1
ATOM 3165 C CA . ASN A 1 414 ? -18.785 66.655 5.492 1.00 29.70 414 ASN A CA 1
ATOM 3166 C C . ASN A 1 414 ? -17.381 67.340 5.366 1.00 29.70 414 ASN A C 1
ATOM 3168 O O . ASN A 1 414 ? -16.791 67.647 6.393 1.00 29.70 414 ASN A O 1
ATOM 3172 N N . THR A 1 415 ? -16.816 67.774 4.206 1.00 33.06 415 THR A N 1
ATOM 3173 C CA . THR A 1 415 ? -17.221 67.900 2.758 1.00 33.06 415 THR A CA 1
ATOM 3174 C C . THR A 1 415 ? -15.976 68.132 1.845 1.00 33.06 415 THR A C 1
ATOM 3176 O O . THR A 1 415 ? -15.004 68.655 2.379 1.00 33.06 415 THR A O 1
ATOM 3179 N N . LEU A 1 416 ? -16.027 67.907 0.502 1.00 30.58 416 LEU A N 1
ATOM 3180 C CA . LEU A 1 416 ? -15.609 68.844 -0.606 1.00 30.58 416 LEU A CA 1
ATOM 3181 C C . LEU A 1 416 ? -15.511 68.203 -2.036 1.00 30.58 416 LEU A C 1
ATOM 3183 O O . LEU A 1 416 ? -15.597 66.990 -2.186 1.00 30.58 416 LEU A O 1
ATOM 3187 N N . HIS A 1 417 ? -15.381 69.046 -3.082 1.00 34.47 417 HIS A N 1
ATOM 3188 C CA . HIS A 1 417 ? -15.405 68.798 -4.561 1.00 34.47 417 HIS A CA 1
ATOM 3189 C C . HIS A 1 417 ? -14.058 69.256 -5.237 1.00 34.47 417 HIS A C 1
ATOM 3191 O O . HIS A 1 417 ? -13.210 69.685 -4.452 1.00 34.47 417 HIS A O 1
ATOM 3197 N N . PRO A 1 418 ? -13.787 69.260 -6.592 1.00 46.66 418 PRO A N 1
ATOM 3198 C CA . PRO A 1 418 ? -14.672 69.117 -7.783 1.00 46.66 418 PRO A CA 1
ATOM 3199 C C . PRO A 1 418 ? -14.171 68.341 -9.061 1.00 46.66 418 PRO A C 1
ATOM 3201 O O . PRO A 1 418 ? -12.995 68.068 -9.244 1.00 46.66 418 PRO A O 1
ATOM 3204 N N . ALA A 1 419 ? -15.126 68.098 -9.982 1.00 29.55 419 ALA A N 1
ATOM 3205 C CA . ALA A 1 419 ? -15.113 68.127 -11.474 1.00 29.55 419 ALA A CA 1
ATOM 3206 C C . ALA A 1 419 ? -13.976 67.565 -12.385 1.00 29.55 419 ALA A C 1
ATOM 3208 O O . ALA A 1 419 ? -12.840 68.024 -12.345 1.00 29.55 419 ALA A O 1
ATOM 3209 N N . CYS A 1 420 ? -14.382 66.790 -13.416 1.00 28.17 420 CYS A N 1
ATOM 3210 C CA . CYS A 1 420 ? -14.022 67.006 -14.841 1.00 28.17 420 CYS A CA 1
ATOM 3211 C C . CYS A 1 420 ? -15.037 66.316 -15.804 1.00 28.17 420 CYS A C 1
ATOM 3213 O O . CYS A 1 420 ? -15.837 65.492 -15.365 1.00 28.17 420 CYS A O 1
ATOM 3215 N N . ASN A 1 421 ? -15.028 66.663 -17.101 1.00 28.69 421 ASN A N 1
ATOM 3216 C CA . ASN A 1 421 ? -15.986 66.229 -18.141 1.00 28.69 421 ASN A CA 1
ATOM 3217 C C . ASN A 1 421 ? -15.560 64.965 -18.915 1.00 28.69 421 ASN A C 1
ATOM 3219 O O . ASN A 1 421 ? -14.370 64.749 -19.126 1.00 28.69 421 ASN A O 1
ATOM 3223 N N . THR A 1 422 ? -16.538 64.263 -19.513 1.00 31.66 422 THR A N 1
ATOM 3224 C CA . THR A 1 422 ? -16.607 63.970 -20.973 1.00 31.66 422 THR A CA 1
ATOM 3225 C C . THR A 1 422 ? -17.975 63.383 -21.354 1.00 31.66 422 THR A C 1
ATOM 3227 O O . THR A 1 422 ? -18.477 62.479 -20.692 1.00 31.66 422 THR A O 1
ATOM 3230 N N . THR A 1 423 ? -18.560 63.877 -22.450 1.00 34.31 423 THR A N 1
ATOM 3231 C CA . THR A 1 423 ? -19.842 63.422 -23.017 1.00 34.31 423 THR A CA 1
ATOM 3232 C C . THR A 1 423 ? -19.601 62.529 -24.235 1.00 34.31 423 THR A C 1
ATOM 3234 O O . THR A 1 423 ? -18.824 62.905 -25.110 1.00 34.31 423 THR A O 1
ATOM 3237 N N . GLN A 1 424 ? -20.311 61.402 -24.353 1.00 33.38 424 GLN A N 1
ATOM 3238 C CA . GLN A 1 424 ? -20.431 60.647 -25.609 1.00 33.38 424 GLN A CA 1
ATOM 3239 C C . GLN A 1 424 ? -21.883 60.213 -25.870 1.00 33.38 424 GLN A C 1
ATOM 3241 O O . GLN A 1 424 ? -22.666 60.014 -24.944 1.00 33.38 424 GLN A O 1
ATOM 3246 N N . GLN A 1 425 ? -22.242 60.130 -27.154 1.00 33.06 425 GLN A N 1
ATOM 3247 C CA . GLN A 1 425 ? -23.587 59.806 -27.644 1.00 33.06 425 GLN A CA 1
ATOM 3248 C C . GLN A 1 425 ? -23.828 58.283 -27.721 1.00 33.06 425 GLN A C 1
ATOM 3250 O O . GLN A 1 425 ? -22.866 57.519 -27.810 1.00 33.06 425 GLN A O 1
ATOM 3255 N N . PRO A 1 426 ? -25.094 57.818 -27.712 1.00 35.22 426 PRO A N 1
ATOM 3256 C CA . PRO A 1 426 ? -25.407 56.391 -27.762 1.00 35.22 426 PRO A CA 1
ATOM 3257 C C . PRO A 1 426 ? -25.133 55.770 -29.141 1.00 35.22 426 PRO A C 1
ATOM 3259 O O . PRO A 1 426 ? -25.560 56.289 -30.171 1.00 35.22 426 PRO A O 1
ATOM 3262 N N . ALA A 1 427 ? -24.484 54.605 -29.140 1.00 35.50 427 ALA A N 1
ATOM 3263 C CA . ALA A 1 427 ? -24.432 53.693 -30.283 1.00 35.50 427 ALA A CA 1
ATOM 3264 C C . ALA A 1 427 ? -25.733 52.857 -30.372 1.00 35.50 427 ALA A C 1
ATOM 3266 O O . ALA A 1 427 ? -26.392 52.652 -29.347 1.00 35.50 427 ALA A O 1
ATOM 3267 N N . PRO A 1 428 ? -26.134 52.373 -31.565 1.00 35.41 428 PRO A N 1
ATOM 3268 C CA . PRO A 1 428 ? -27.395 51.656 -31.740 1.00 35.41 428 PRO A CA 1
ATOM 3269 C C . PRO A 1 428 ? -27.399 50.282 -31.057 1.00 35.41 428 PRO A C 1
ATOM 3271 O O . PRO A 1 428 ? -26.374 49.607 -30.955 1.00 35.41 428 PRO A O 1
ATOM 3274 N N . SER A 1 429 ? -28.586 49.843 -30.638 1.00 38.66 429 SER A N 1
ATOM 3275 C CA . SER A 1 429 ? -28.807 48.519 -30.055 1.00 38.66 429 SER A CA 1
ATOM 3276 C C . SER A 1 429 ? -28.449 47.396 -31.042 1.00 38.66 429 SER A C 1
ATOM 3278 O O . SER A 1 429 ? -28.969 47.413 -32.164 1.00 38.66 429 SER A O 1
ATOM 3280 N N . PRO A 1 430 ? -27.662 46.376 -30.644 1.00 37.09 430 PRO A N 1
ATOM 3281 C CA . PRO A 1 430 ? -27.598 45.130 -31.401 1.00 37.09 430 PRO A CA 1
ATOM 3282 C C . PRO A 1 430 ? -28.987 44.461 -31.418 1.00 37.09 430 PRO A C 1
ATOM 3284 O O . PRO A 1 430 ? -29.797 44.704 -30.516 1.00 37.09 430 PRO A O 1
ATOM 3287 N N . PRO A 1 431 ? -29.297 43.624 -32.423 1.00 36.25 431 PRO A N 1
ATOM 3288 C CA . PRO A 1 431 ? -30.591 42.956 -32.496 1.00 36.25 431 PRO A CA 1
ATOM 3289 C C . PRO A 1 431 ? -30.817 42.047 -31.284 1.00 36.25 431 PRO A C 1
ATOM 3291 O O . PRO A 1 431 ? -29.884 41.413 -30.787 1.00 36.25 431 PRO A O 1
ATOM 3294 N N . PHE A 1 432 ? -32.079 41.925 -30.862 1.00 35.25 432 PHE A N 1
ATOM 3295 C CA . PHE A 1 432 ? -32.523 40.915 -29.899 1.00 35.25 432 PHE A CA 1
ATOM 3296 C C . PHE A 1 432 ? -32.380 39.510 -30.509 1.00 35.25 432 PHE A C 1
ATOM 3298 O O . PHE A 1 432 ? -33.346 38.891 -30.957 1.00 35.25 432 PHE A O 1
ATOM 3305 N N . ILE A 1 433 ? -31.155 38.979 -30.510 1.00 36.12 433 ILE A N 1
ATOM 3306 C CA . ILE A 1 433 ? -30.939 37.540 -30.612 1.00 36.12 433 ILE A CA 1
ATOM 3307 C C . ILE A 1 433 ? -31.456 36.956 -29.304 1.00 36.12 433 ILE A C 1
ATOM 3309 O O . ILE A 1 433 ? -30.750 36.942 -28.291 1.00 36.12 433 ILE A O 1
ATOM 3313 N N . LEU A 1 434 ? -32.696 36.467 -29.348 1.00 32.75 434 LEU A N 1
ATOM 3314 C CA . LEU A 1 434 ? -33.187 35.480 -28.402 1.00 32.75 434 LEU A CA 1
ATOM 3315 C C . LEU A 1 434 ? -32.199 34.313 -28.417 1.00 32.75 434 LEU A C 1
ATOM 3317 O O . LEU A 1 434 ? -32.277 33.417 -29.257 1.00 32.75 434 LEU A O 1
ATOM 3321 N N . HIS A 1 435 ? -31.278 34.326 -27.455 1.00 32.97 435 HIS A N 1
ATOM 3322 C CA . HIS A 1 435 ? -30.628 33.117 -26.996 1.00 32.97 435 HIS A CA 1
ATOM 3323 C C . HIS A 1 435 ? -31.710 32.284 -26.314 1.00 32.97 435 HIS A C 1
ATOM 3325 O O . HIS A 1 435 ? -31.824 32.239 -25.091 1.00 32.97 435 HIS A O 1
ATOM 3331 N N . LEU A 1 436 ? -32.496 31.594 -27.145 1.00 37.34 436 LEU A N 1
ATOM 3332 C CA . LEU A 1 436 ? -32.912 30.239 -26.844 1.00 37.34 436 LEU A CA 1
ATOM 3333 C C . LEU A 1 436 ? -31.629 29.497 -26.479 1.00 37.34 436 LEU A C 1
ATOM 3335 O O . LEU A 1 436 ? -30.907 29.012 -27.353 1.00 37.34 436 LEU A O 1
ATOM 3339 N N . GLN A 1 437 ? -31.312 29.476 -25.182 1.00 37.16 437 GLN A N 1
ATOM 3340 C CA . GLN A 1 437 ? -30.372 28.513 -24.648 1.00 37.16 437 GLN A CA 1
ATOM 3341 C C . GLN A 1 437 ? -30.899 27.170 -25.121 1.00 37.16 437 GLN A C 1
ATOM 3343 O O . GLN A 1 437 ? -31.990 26.751 -24.733 1.00 37.16 437 GLN A O 1
ATOM 3348 N N . ARG A 1 438 ? -30.153 26.538 -26.028 1.00 40.12 438 ARG A N 1
ATOM 3349 C CA . ARG A 1 438 ? -30.424 25.178 -26.458 1.00 40.12 438 ARG A CA 1
ATOM 3350 C C . ARG A 1 438 ? -30.079 24.303 -25.266 1.00 40.12 438 ARG A C 1
ATOM 3352 O O . ARG A 1 438 ? -28.965 23.796 -25.178 1.00 40.12 438 ARG A O 1
ATOM 3359 N N . THR A 1 439 ? -31.006 24.226 -24.314 1.00 42.81 439 THR A N 1
ATOM 3360 C CA . THR A 1 439 ? -30.921 23.328 -23.174 1.00 42.81 439 THR A CA 1
ATOM 3361 C C . THR A 1 439 ? -30.615 21.959 -23.749 1.00 42.81 439 THR A C 1
ATOM 3363 O O . THR A 1 439 ? -31.330 21.461 -24.623 1.00 42.81 439 THR A O 1
ATOM 3366 N N . ASN A 1 440 ? -29.472 21.398 -23.356 1.00 54.50 440 ASN A N 1
ATOM 3367 C CA . ASN A 1 440 ? -29.075 20.098 -23.856 1.00 54.50 440 ASN A CA 1
ATOM 3368 C C . ASN A 1 440 ? -30.128 19.116 -23.351 1.00 54.50 440 ASN A C 1
ATOM 3370 O O . ASN A 1 440 ? -30.143 18.774 -22.175 1.00 54.50 440 ASN A O 1
ATOM 3374 N N . HIS A 1 441 ? -31.024 18.682 -24.238 1.00 59.94 441 HIS A N 1
ATOM 3375 C CA . HIS A 1 441 ? -32.121 17.773 -23.895 1.00 59.94 441 HIS A CA 1
ATOM 3376 C C . HIS A 1 441 ? -31.586 16.491 -23.234 1.00 59.94 441 HIS A C 1
ATOM 3378 O O . HIS A 1 441 ? -32.251 15.883 -22.410 1.00 59.94 441 HIS A O 1
ATOM 3384 N N . VAL A 1 442 ? -30.339 16.132 -23.559 1.00 59.25 442 VAL A N 1
ATOM 3385 C CA . VAL A 1 442 ? -29.574 15.031 -22.970 1.00 59.25 442 VAL A CA 1
ATOM 3386 C C . VAL A 1 442 ? -29.151 15.285 -21.514 1.00 59.25 442 VAL A C 1
ATOM 3388 O O . VAL A 1 442 ? -29.173 14.350 -20.727 1.00 59.25 442 VAL A O 1
ATOM 3391 N N . ALA A 1 443 ? -28.830 16.527 -21.129 1.00 60.12 443 ALA A N 1
ATOM 3392 C CA . ALA A 1 443 ? -28.536 16.884 -19.735 1.00 60.12 443 ALA A CA 1
ATOM 3393 C C . ALA A 1 443 ? -29.780 16.705 -18.852 1.00 60.12 443 ALA A C 1
ATOM 3395 O O . ALA A 1 443 ? -29.730 15.979 -17.867 1.00 60.12 443 ALA A O 1
ATOM 3396 N N . ILE A 1 444 ? -30.924 17.242 -19.297 1.00 65.62 444 ILE A N 1
ATOM 3397 C CA . ILE A 1 444 ? -32.219 17.111 -18.606 1.00 65.62 444 ILE A CA 1
ATOM 3398 C C . ILE A 1 444 ? -32.601 15.631 -18.397 1.00 65.62 444 ILE A C 1
ATOM 3400 O O . ILE A 1 444 ? -33.183 15.278 -17.374 1.00 65.62 444 ILE A O 1
ATOM 3404 N N . MET A 1 445 ? -32.251 14.750 -19.344 1.00 77.81 445 MET A N 1
ATOM 3405 C CA . MET A 1 445 ? -32.494 13.305 -19.226 1.00 77.81 445 MET A CA 1
ATOM 3406 C C . MET A 1 445 ? -31.535 12.597 -18.247 1.00 77.81 445 MET A C 1
ATOM 3408 O O . MET A 1 445 ? -31.921 11.578 -17.682 1.00 77.81 445 MET A O 1
ATOM 3412 N N . VAL A 1 446 ? -30.330 13.125 -17.988 1.00 84.12 446 VAL A N 1
ATOM 3413 C CA . VAL A 1 446 ? -29.450 12.634 -16.904 1.00 84.12 446 VAL A CA 1
ATOM 3414 C C . VAL A 1 446 ? -29.905 13.155 -15.544 1.00 84.12 446 VAL A C 1
ATOM 3416 O O . VAL A 1 446 ? -29.922 12.384 -14.587 1.00 84.12 446 VAL A O 1
ATOM 3419 N N . ASP A 1 447 ? -30.320 14.422 -15.456 1.00 88.00 447 ASP A N 1
ATOM 3420 C CA . ASP A 1 447 ? -30.733 15.059 -14.197 1.00 88.00 447 ASP A CA 1
ATOM 3421 C C . ASP A 1 447 ? -31.882 14.286 -13.504 1.00 88.00 447 ASP A C 1
ATOM 3423 O O . ASP A 1 447 ? -31.971 14.258 -12.276 1.00 88.00 447 ASP A O 1
ATOM 3427 N N . ALA A 1 448 ? -32.719 13.573 -14.271 1.00 90.25 448 ALA A N 1
ATOM 3428 C CA . ALA A 1 448 ? -33.752 12.668 -13.755 1.00 90.25 448 ALA A CA 1
ATOM 3429 C C . ALA A 1 448 ? -33.200 11.503 -12.901 1.00 90.25 448 ALA A C 1
ATOM 3431 O O . ALA A 1 448 ? -33.852 11.070 -11.947 1.00 90.25 448 ALA A O 1
ATOM 3432 N N . PHE A 1 449 ? -31.997 11.009 -13.211 1.00 93.38 449 PHE A N 1
ATOM 3433 C CA . PHE A 1 449 ? -31.309 9.952 -12.460 1.00 93.38 449 PHE A CA 1
ATOM 3434 C C . PHE A 1 449 ? -30.549 10.483 -11.237 1.00 93.38 449 PHE A C 1
ATOM 3436 O O . PHE A 1 449 ? -30.136 9.681 -10.395 1.00 93.38 449 PHE A O 1
ATOM 3443 N N . CYS A 1 450 ? -30.353 11.802 -11.114 1.00 94.88 450 CYS A N 1
ATOM 3444 C CA . CYS A 1 450 ? -29.535 12.395 -10.059 1.00 94.88 450 CYS A CA 1
ATOM 3445 C C . CYS A 1 450 ? -30.201 12.289 -8.678 1.00 94.88 450 CYS A C 1
ATOM 3447 O O . CYS A 1 450 ? -31.100 13.052 -8.308 1.00 94.88 450 CYS A O 1
ATOM 3449 N N . ALA A 1 451 ? -29.750 11.301 -7.909 1.00 94.75 451 ALA A N 1
ATOM 3450 C CA . ALA A 1 451 ? -30.151 11.041 -6.536 1.00 94.75 451 ALA A CA 1
ATOM 3451 C C . ALA A 1 451 ? -29.176 10.066 -5.859 1.00 94.75 451 ALA A C 1
ATOM 3453 O O . ALA A 1 451 ? -28.334 9.438 -6.504 1.00 94.75 451 ALA A O 1
ATOM 3454 N N . THR A 1 452 ? -29.365 9.899 -4.553 1.00 95.56 452 THR A N 1
ATOM 3455 C CA . THR A 1 452 ? -28.881 8.747 -3.791 1.00 95.56 452 THR A CA 1
ATOM 3456 C C . THR A 1 452 ? -29.913 7.617 -3.898 1.00 95.56 452 THR A C 1
ATOM 3458 O O . THR A 1 452 ? -31.107 7.845 -3.694 1.00 95.56 452 THR A O 1
ATOM 3461 N N . TRP A 1 453 ? -29.456 6.408 -4.216 1.00 95.69 453 TRP A N 1
ATOM 3462 C CA . TRP A 1 453 ? -30.266 5.227 -4.520 1.00 95.69 453 TRP A CA 1
ATOM 3463 C C . TRP A 1 453 ? -29.801 4.028 -3.675 1.00 95.69 453 TRP A C 1
ATOM 3465 O O . TRP A 1 453 ? -28.677 3.562 -3.849 1.00 95.69 453 TRP A O 1
ATOM 3475 N N . LYS A 1 454 ? -30.639 3.497 -2.780 1.00 93.06 454 LYS A N 1
ATOM 3476 C CA . LYS A 1 454 ? -30.335 2.325 -1.927 1.00 93.06 454 LYS A CA 1
ATOM 3477 C C . LYS A 1 454 ? -30.836 1.036 -2.586 1.00 93.06 454 LYS A C 1
ATOM 3479 O O . LYS A 1 454 ? -31.978 1.004 -3.036 1.00 93.06 454 LYS A O 1
ATOM 3484 N N . LEU A 1 455 ? -30.021 -0.024 -2.639 1.00 93.56 455 LEU A N 1
ATOM 3485 C CA . LEU A 1 455 ? -30.467 -1.329 -3.157 1.00 93.56 455 LEU A CA 1
ATOM 3486 C C . LEU A 1 455 ? -31.565 -1.929 -2.262 1.00 93.56 455 LEU A C 1
ATOM 3488 O O . LEU A 1 455 ? -31.367 -2.054 -1.053 1.00 93.56 455 LEU A O 1
ATOM 3492 N N . VAL A 1 456 ? -32.666 -2.379 -2.872 1.00 93.69 456 VAL A N 1
ATOM 3493 C CA . VAL A 1 456 ? -33.765 -3.082 -2.182 1.00 93.69 456 VAL A CA 1
ATOM 3494 C C . VAL A 1 456 ? -34.023 -4.504 -2.692 1.00 93.69 456 VAL A C 1
ATOM 3496 O O . VAL A 1 456 ? -34.451 -5.341 -1.904 1.00 93.69 456 VAL A O 1
ATOM 3499 N N . ASP A 1 457 ? -33.723 -4.808 -3.961 1.00 94.06 457 ASP A N 1
ATOM 3500 C CA . ASP A 1 457 ? -33.861 -6.154 -4.548 1.00 94.06 457 ASP A CA 1
ATOM 3501 C C . ASP A 1 457 ? -32.734 -6.451 -5.556 1.00 94.06 457 ASP A C 1
ATOM 3503 O O . ASP A 1 457 ? -32.186 -5.539 -6.181 1.00 94.06 457 ASP A O 1
ATOM 3507 N N . SER A 1 458 ? -32.365 -7.725 -5.708 1.00 92.25 458 SER A N 1
ATOM 3508 C CA . SER A 1 458 ? -31.285 -8.185 -6.586 1.00 92.25 458 SER A CA 1
ATOM 3509 C C . SER A 1 458 ? -31.511 -9.617 -7.072 1.00 92.25 458 SER A C 1
ATOM 3511 O O . SER A 1 458 ? -31.405 -10.573 -6.307 1.00 92.25 458 SER A O 1
ATOM 3513 N N . GLN A 1 459 ? -31.694 -9.774 -8.380 1.00 94.06 459 GLN A N 1
ATOM 3514 C CA . GLN A 1 459 ? -32.025 -11.030 -9.044 1.00 94.06 459 GLN A CA 1
ATOM 3515 C C . GLN A 1 459 ? -30.885 -11.480 -9.971 1.00 94.06 459 GLN A C 1
ATOM 3517 O O . GLN A 1 459 ? -30.340 -10.683 -10.737 1.00 94.06 459 GLN A O 1
ATOM 3522 N N . ASN A 1 460 ? -30.536 -12.770 -9.905 1.00 93.94 460 ASN A N 1
ATOM 3523 C CA . ASN A 1 460 ? -29.538 -13.456 -10.746 1.00 93.94 460 ASN A CA 1
ATOM 3524 C C . ASN A 1 460 ? -28.099 -12.873 -10.736 1.00 93.94 460 ASN A C 1
ATOM 3526 O O . ASN A 1 460 ? -27.309 -13.111 -11.651 1.00 93.94 460 ASN A O 1
ATOM 3530 N N . PHE A 1 461 ? -27.734 -12.107 -9.702 1.00 92.31 461 PHE A N 1
ATOM 3531 C CA . PHE A 1 461 ? -26.451 -11.393 -9.653 1.00 92.31 461 PHE A CA 1
ATOM 3532 C C . PHE A 1 461 ? -25.222 -12.310 -9.477 1.00 92.31 461 PHE A C 1
ATOM 3534 O O . PHE A 1 461 ? -24.177 -11.994 -10.048 1.00 92.31 461 PHE A O 1
ATOM 3541 N N . ASP A 1 462 ? -25.338 -13.467 -8.798 1.00 89.56 462 ASP A N 1
ATOM 3542 C CA . ASP A 1 462 ? -24.220 -14.427 -8.698 1.00 89.56 462 ASP A CA 1
ATOM 3543 C C . ASP A 1 462 ? -23.805 -14.946 -10.071 1.00 89.56 462 ASP A C 1
ATOM 3545 O O . ASP A 1 462 ? -22.630 -14.885 -10.410 1.00 89.56 462 ASP A O 1
ATOM 3549 N N . GLU A 1 463 ? -24.767 -15.397 -10.882 1.00 90.12 463 GLU A N 1
ATOM 3550 C CA . GLU A 1 463 ? -24.508 -15.940 -12.218 1.00 90.12 463 GLU A CA 1
ATOM 3551 C C . GLU A 1 463 ? -23.914 -14.874 -13.154 1.00 90.12 463 GLU A C 1
ATOM 3553 O O . GLU A 1 463 ? -22.994 -15.168 -13.914 1.00 90.12 463 GLU A O 1
ATOM 3558 N N . TYR A 1 464 ? -24.350 -13.613 -13.049 1.00 91.88 464 TYR A N 1
ATOM 3559 C CA . TYR A 1 464 ? -23.736 -12.497 -13.782 1.00 91.88 464 TYR A CA 1
ATOM 3560 C C . TYR A 1 464 ? -22.274 -12.254 -13.362 1.00 91.88 464 TYR A C 1
ATOM 3562 O O . TYR A 1 464 ? -21.389 -12.136 -14.212 1.00 91.88 464 TYR A O 1
ATOM 3570 N N . MET A 1 465 ? -21.988 -12.221 -12.056 1.00 87.75 465 MET A N 1
ATOM 3571 C CA . MET A 1 465 ? -20.619 -12.083 -11.542 1.00 87.75 465 MET A CA 1
ATOM 3572 C C . MET A 1 465 ? -19.744 -13.307 -11.882 1.00 87.75 465 MET A C 1
ATOM 3574 O O . MET A 1 465 ? -18.558 -13.173 -12.175 1.00 87.75 465 MET A O 1
ATOM 3578 N N . LYS A 1 466 ? -20.321 -14.508 -11.874 1.00 85.25 466 LYS A N 1
ATOM 3579 C CA . LYS A 1 466 ? -19.684 -15.786 -12.220 1.00 85.25 466 LYS A CA 1
ATOM 3580 C C . LYS A 1 466 ? -19.277 -15.818 -13.692 1.00 85.25 466 LYS A C 1
ATOM 3582 O O . LYS A 1 466 ? -18.128 -16.140 -13.977 1.00 85.25 466 LYS A O 1
ATOM 3587 N N . GLU A 1 467 ? -20.162 -15.399 -14.596 1.00 89.06 467 GLU A N 1
ATOM 3588 C CA . GLU A 1 467 ? -19.885 -15.297 -16.036 1.00 89.06 467 GLU A CA 1
ATOM 3589 C C . GLU A 1 467 ? -18.828 -14.217 -16.341 1.00 89.06 467 GLU A C 1
ATOM 3591 O O . GLU A 1 467 ? -17.926 -14.433 -17.153 1.00 89.06 467 GLU A O 1
ATOM 3596 N N . LEU A 1 468 ? -18.841 -13.084 -15.620 1.00 82.38 468 LEU A N 1
ATOM 3597 C CA . LEU A 1 468 ? -17.751 -12.093 -15.669 1.00 82.38 468 LEU A CA 1
ATOM 3598 C C . LEU A 1 468 ? -16.377 -12.682 -15.287 1.00 82.38 468 LEU A C 1
ATOM 3600 O O . LEU A 1 468 ? -15.350 -12.181 -15.757 1.00 82.38 468 LEU A O 1
ATOM 3604 N N . GLY A 1 469 ? -16.353 -13.748 -14.480 1.00 78.31 469 GLY A N 1
ATOM 3605 C CA . GLY A 1 469 ? -15.148 -14.401 -13.962 1.00 78.31 469 GLY A CA 1
ATOM 3606 C C . GLY A 1 469 ? -14.792 -14.029 -12.517 1.00 78.31 469 GLY A C 1
ATOM 3607 O O . GLY A 1 469 ? -13.670 -14.293 -12.087 1.00 78.31 469 GLY A O 1
ATOM 3608 N N . VAL A 1 470 ? -15.714 -13.421 -11.762 1.00 77.69 470 VAL A N 1
ATOM 3609 C CA . VAL A 1 470 ? -15.493 -13.018 -10.364 1.00 77.69 470 VAL A CA 1
ATOM 3610 C C . VAL A 1 470 ? -15.384 -14.253 -9.455 1.00 77.69 470 VAL A C 1
ATOM 3612 O O . VAL A 1 470 ? -16.227 -15.161 -9.481 1.00 77.69 470 VAL A O 1
ATOM 3615 N N . GLY A 1 471 ? -14.336 -14.277 -8.626 1.00 70.69 471 GLY A N 1
ATOM 3616 C CA . GLY A 1 471 ? -14.025 -15.377 -7.709 1.00 70.69 471 GLY A CA 1
ATOM 3617 C C . GLY A 1 471 ? -15.113 -15.617 -6.657 1.00 70.69 471 GLY A C 1
ATOM 3618 O O . GLY A 1 471 ? -15.737 -14.676 -6.176 1.00 70.69 471 GLY A O 1
ATOM 3619 N N . PHE A 1 472 ? -15.335 -16.886 -6.294 1.00 64.81 472 PHE A N 1
ATOM 3620 C CA . PHE A 1 472 ? -16.481 -17.329 -5.483 1.00 64.81 472 PHE A CA 1
ATOM 3621 C C . PHE A 1 472 ? -16.703 -16.507 -4.201 1.00 64.81 472 PHE A C 1
ATOM 3623 O O . PHE A 1 472 ? -17.810 -16.011 -4.001 1.00 64.81 472 PHE A O 1
ATOM 3630 N N . ALA A 1 473 ? -15.662 -16.300 -3.386 1.00 68.19 473 ALA A N 1
ATOM 3631 C CA . ALA A 1 473 ? -15.755 -15.523 -2.146 1.00 68.19 473 ALA A CA 1
ATOM 3632 C C . ALA A 1 473 ? -16.225 -14.077 -2.397 1.00 68.19 473 ALA A C 1
ATOM 3634 O O . ALA A 1 473 ? -17.195 -13.624 -1.794 1.00 68.19 473 ALA A O 1
ATOM 3635 N N . THR A 1 474 ? -15.619 -13.386 -3.370 1.00 70.06 474 THR A N 1
ATOM 3636 C CA . THR A 1 474 ? -16.015 -12.031 -3.791 1.00 70.06 474 THR A CA 1
ATOM 3637 C C . THR A 1 474 ? -17.470 -11.970 -4.257 1.00 70.06 474 THR A C 1
ATOM 3639 O O . THR A 1 474 ? -18.152 -10.977 -4.008 1.00 70.06 474 THR A O 1
ATOM 3642 N N . ARG A 1 475 ? -17.985 -13.034 -4.892 1.00 81.75 475 ARG A N 1
ATOM 3643 C CA . ARG A 1 475 ? -19.402 -13.098 -5.272 1.00 81.75 475 ARG A CA 1
ATOM 3644 C C . ARG A 1 475 ? -20.328 -13.252 -4.073 1.00 81.75 475 ARG A C 1
ATOM 3646 O O . ARG A 1 475 ? -21.348 -12.574 -4.038 1.00 81.75 475 ARG A O 1
ATOM 3653 N N . GLN A 1 476 ? -19.976 -14.081 -3.084 1.00 80.38 476 GLN A N 1
ATOM 3654 C CA . GLN A 1 476 ? -20.784 -14.214 -1.865 1.00 80.38 476 GLN A CA 1
ATOM 3655 C C . GLN A 1 476 ? -20.944 -12.850 -1.175 1.00 80.38 476 GLN A C 1
ATOM 3657 O O . GLN A 1 476 ? -22.077 -12.421 -0.950 1.00 80.38 476 GLN A O 1
ATOM 3662 N N . VAL A 1 477 ? -19.842 -12.106 -1.004 1.00 76.06 477 VAL A N 1
ATOM 3663 C CA . VAL A 1 477 ? -19.874 -10.714 -0.516 1.00 76.06 477 VAL A CA 1
ATOM 3664 C C . VAL A 1 477 ? -20.743 -9.825 -1.413 1.00 76.06 477 VAL A C 1
ATOM 3666 O O . VAL A 1 477 ? -21.634 -9.132 -0.922 1.00 76.06 477 VAL A O 1
ATOM 3669 N N . GLY A 1 478 ? -20.535 -9.846 -2.733 1.00 77.44 478 GLY A N 1
ATOM 3670 C CA . GLY A 1 478 ? -21.273 -9.009 -3.688 1.00 77.44 478 GLY A CA 1
ATOM 3671 C C . GLY A 1 478 ? -22.788 -9.258 -3.724 1.00 77.44 478 GLY A C 1
ATOM 3672 O O . GLY A 1 478 ? -23.555 -8.330 -3.998 1.00 77.44 478 GLY A O 1
ATOM 3673 N N . ASN A 1 479 ? -23.233 -10.480 -3.416 1.00 80.19 479 ASN A N 1
ATOM 3674 C CA . ASN A 1 479 ? -24.651 -10.832 -3.325 1.00 80.19 479 ASN A CA 1
ATOM 3675 C C . ASN A 1 479 ? -25.305 -10.291 -2.043 1.00 80.19 479 ASN A C 1
ATOM 3677 O O . ASN A 1 479 ? -26.401 -9.738 -2.129 1.00 80.19 479 ASN A O 1
ATOM 3681 N N . VAL A 1 480 ? -24.651 -10.416 -0.879 1.00 80.62 480 VAL A N 1
ATOM 3682 C CA . VAL A 1 480 ? -25.199 -9.915 0.403 1.00 80.62 480 VAL A CA 1
ATOM 3683 C C . VAL A 1 480 ? -25.058 -8.397 0.556 1.00 80.62 480 VAL A C 1
ATOM 3685 O O . VAL A 1 480 ? -25.852 -7.759 1.248 1.00 80.62 480 VAL A O 1
ATOM 3688 N N . THR A 1 481 ? -24.082 -7.795 -0.128 1.00 80.69 481 THR A N 1
ATOM 3689 C CA . THR A 1 481 ? -23.818 -6.354 -0.085 1.00 80.69 481 THR A CA 1
ATOM 3690 C C . THR A 1 481 ? -24.956 -5.556 -0.727 1.00 80.69 481 THR A C 1
ATOM 3692 O O . THR A 1 481 ? -25.273 -5.722 -1.911 1.00 80.69 481 THR A O 1
ATOM 3695 N N . LYS A 1 482 ? -25.511 -4.608 0.040 1.00 87.31 482 LYS A N 1
ATOM 3696 C CA . LYS A 1 482 ? -26.519 -3.627 -0.394 1.00 87.31 482 LYS A CA 1
ATOM 3697 C C . LYS A 1 482 ? -25.860 -2.264 -0.675 1.00 87.31 482 LYS A C 1
ATOM 3699 O O . LYS A 1 482 ? -25.860 -1.402 0.201 1.00 87.31 482 LYS A O 1
ATOM 3704 N N . PRO A 1 483 ? -25.259 -2.044 -1.862 1.00 88.06 483 PRO A N 1
ATOM 3705 C CA . PRO A 1 483 ? -24.630 -0.773 -2.182 1.00 88.06 483 PRO A CA 1
ATOM 3706 C C . PRO A 1 483 ? -25.656 0.357 -2.282 1.00 88.06 483 PRO A C 1
ATOM 3708 O O . PRO A 1 483 ? -26.784 0.165 -2.748 1.00 88.06 483 PRO A O 1
ATOM 3711 N N . THR A 1 484 ? -25.208 1.557 -1.935 1.00 91.81 484 THR A N 1
ATOM 3712 C CA . THR A 1 484 ? -25.882 2.813 -2.265 1.00 91.81 484 THR A CA 1
ATOM 3713 C C . THR A 1 484 ? -25.203 3.421 -3.490 1.00 91.81 484 THR A C 1
ATOM 3715 O O . THR A 1 484 ? -23.982 3.542 -3.520 1.00 91.81 484 THR A O 1
ATOM 3718 N N . ILE A 1 485 ? -25.966 3.791 -4.516 1.00 94.38 485 ILE A N 1
ATOM 3719 C CA . ILE A 1 485 ? -25.458 4.485 -5.705 1.00 94.38 485 ILE A CA 1
ATOM 3720 C C . ILE A 1 485 ? -25.848 5.960 -5.608 1.00 94.38 485 ILE A C 1
ATOM 3722 O O . ILE A 1 485 ? -27.030 6.282 -5.543 1.00 94.38 485 ILE A O 1
ATOM 3726 N N . VAL A 1 486 ? -24.872 6.862 -5.635 1.00 95.44 486 VAL A N 1
ATOM 3727 C CA . VAL A 1 486 ? -25.088 8.305 -5.795 1.00 95.44 486 VAL A CA 1
ATOM 3728 C C . VAL A 1 486 ? -24.801 8.666 -7.246 1.00 95.44 486 VAL A C 1
ATOM 3730 O O . VAL A 1 486 ? -23.706 8.400 -7.744 1.00 95.44 486 VAL A O 1
ATOM 3733 N N . ILE A 1 487 ? -25.773 9.270 -7.925 1.00 95.25 487 ILE A N 1
ATOM 3734 C CA . ILE A 1 487 ? -25.599 9.832 -9.268 1.00 95.25 487 ILE A CA 1
ATOM 3735 C C . ILE A 1 487 ? -25.651 11.356 -9.153 1.00 95.25 487 ILE A C 1
ATOM 3737 O O . ILE A 1 487 ? -26.642 11.904 -8.667 1.00 95.25 487 ILE A O 1
ATOM 3741 N N . SER A 1 488 ? -24.608 12.037 -9.622 1.00 92.88 488 SER A N 1
ATOM 3742 C CA . SER A 1 488 ? -24.558 13.494 -9.791 1.00 92.88 488 SER A CA 1
ATOM 3743 C C . SER A 1 488 ? -24.201 13.857 -11.234 1.00 92.88 488 SER A C 1
ATOM 3745 O O . SER A 1 488 ? -23.661 13.050 -11.994 1.00 92.88 488 SER A O 1
ATOM 3747 N N . HIS A 1 489 ? -24.547 15.079 -11.626 1.00 87.62 489 HIS A N 1
ATOM 3748 C CA . HIS A 1 489 ? -24.217 15.651 -12.923 1.00 87.62 489 HIS A CA 1
ATOM 3749 C C . HIS A 1 489 ? -23.455 16.959 -12.670 1.00 87.62 489 HIS A C 1
ATOM 3751 O O . HIS A 1 489 ? -23.965 17.870 -12.019 1.00 87.62 489 HIS A O 1
ATOM 3757 N N . GLU A 1 490 ? -22.193 16.998 -13.094 1.00 85.75 490 GLU A N 1
ATOM 3758 C CA . GLU A 1 490 ? -21.212 18.028 -12.733 1.00 85.75 490 GLU A CA 1
ATOM 3759 C C . GLU A 1 490 ? -20.642 18.654 -14.020 1.00 85.75 490 GLU A C 1
ATOM 3761 O O . GLU A 1 490 ? -19.900 18.011 -14.767 1.00 85.75 490 GLU A O 1
ATOM 3766 N N . ASP A 1 491 ? -21.029 19.903 -14.297 1.00 81.94 491 ASP A N 1
ATOM 3767 C CA . ASP A 1 491 ? -20.812 20.660 -15.546 1.00 81.94 491 ASP A CA 1
ATOM 3768 C C . ASP A 1 491 ? -21.315 19.958 -16.829 1.00 81.94 491 ASP A C 1
ATOM 3770 O O . ASP A 1 491 ? -22.372 20.289 -17.362 1.00 81.94 491 ASP A O 1
ATOM 3774 N N . GLU A 1 492 ? -20.534 19.005 -17.343 1.00 82.94 492 GLU A N 1
ATOM 3775 C CA . GLU A 1 492 ? -20.813 18.186 -18.537 1.00 82.94 492 GLU A CA 1
ATOM 3776 C C . GLU A 1 492 ? -20.524 16.688 -18.283 1.00 82.94 492 GLU A C 1
ATOM 3778 O O . GLU A 1 492 ? -20.407 15.895 -19.225 1.00 82.94 492 GLU A O 1
ATOM 3783 N N . ARG A 1 493 ? -20.316 16.293 -17.019 1.00 87.38 493 ARG A N 1
ATOM 3784 C CA . ARG A 1 493 ? -19.905 14.946 -16.603 1.00 87.38 493 ARG A CA 1
ATOM 3785 C C . ARG A 1 493 ? -20.999 14.266 -15.801 1.00 87.38 493 ARG A C 1
ATOM 3787 O O . ARG A 1 493 ? -21.447 14.794 -14.788 1.00 87.38 493 ARG A O 1
ATOM 3794 N N . VAL A 1 494 ? -21.348 13.048 -16.197 1.00 91.50 494 VAL A N 1
ATOM 3795 C CA . VAL A 1 494 ? -22.080 12.126 -15.328 1.00 91.50 494 VAL A CA 1
ATOM 3796 C C . VAL A 1 494 ? -21.081 11.549 -14.334 1.00 91.50 494 VAL A C 1
ATOM 3798 O O . VAL A 1 494 ? -20.037 11.027 -14.738 1.00 91.50 494 VAL A O 1
ATOM 3801 N N . VAL A 1 495 ? -21.396 11.644 -13.047 1.00 92.62 495 VAL A N 1
ATOM 3802 C CA . VAL A 1 495 ? -20.615 11.064 -11.955 1.00 92.62 495 VAL A CA 1
ATOM 3803 C C . VAL A 1 495 ? -21.469 10.001 -11.278 1.00 92.62 495 VAL A C 1
ATOM 3805 O O . VAL A 1 495 ? -22.603 10.257 -10.877 1.00 92.62 495 VAL A O 1
ATOM 3808 N N . VAL A 1 496 ? -20.931 8.788 -11.163 1.00 94.56 496 VAL A N 1
ATOM 3809 C CA . VAL A 1 496 ? -21.595 7.665 -10.495 1.00 94.56 496 VAL A CA 1
ATOM 3810 C C . VAL A 1 496 ? -20.675 7.159 -9.394 1.00 94.56 496 VAL A C 1
ATOM 3812 O O . VAL A 1 496 ? -19.575 6.670 -9.660 1.00 94.56 496 VAL A O 1
ATOM 3815 N N . LYS A 1 497 ? -21.126 7.284 -8.148 1.00 92.25 497 LYS A N 1
ATOM 3816 C CA . LYS A 1 497 ? -20.423 6.807 -6.954 1.00 92.25 497 LYS A CA 1
ATOM 3817 C C . LYS A 1 497 ? -21.180 5.603 -6.410 1.00 92.25 497 LYS A C 1
ATOM 3819 O O . LYS A 1 497 ? -22.365 5.710 -6.116 1.00 92.25 497 LYS A O 1
ATOM 3824 N N . THR A 1 498 ? -20.513 4.466 -6.266 1.00 88.62 498 THR A N 1
ATOM 3825 C CA . THR A 1 498 ? -21.072 3.278 -5.610 1.00 88.62 498 THR A CA 1
ATOM 3826 C C . THR A 1 498 ? -20.423 3.162 -4.243 1.00 88.62 498 THR A C 1
ATOM 3828 O O . THR A 1 498 ? -19.212 2.971 -4.149 1.00 88.62 498 THR A O 1
ATOM 3831 N N . GLN A 1 499 ? -21.225 3.302 -3.195 1.00 84.88 499 GLN A N 1
ATOM 3832 C CA . GLN A 1 499 ? -20.813 3.189 -1.803 1.00 84.88 499 GLN A CA 1
ATOM 3833 C C . GLN A 1 499 ? -21.243 1.831 -1.246 1.00 84.88 499 GLN A C 1
ATOM 3835 O O . GLN A 1 499 ? -22.399 1.433 -1.413 1.00 84.88 499 GLN A O 1
ATOM 3840 N N . SER A 1 500 ? -20.335 1.106 -0.596 1.00 77.69 500 SER A N 1
ATOM 3841 C CA . SER A 1 500 ? -20.640 -0.169 0.056 1.00 77.69 500 SER A CA 1
ATOM 3842 C C . SER A 1 500 ? -19.629 -0.518 1.148 1.00 77.69 500 SER A C 1
ATOM 3844 O O . SER A 1 500 ? -18.500 -0.034 1.127 1.00 77.69 500 SER A O 1
ATOM 3846 N N . THR A 1 501 ? -20.020 -1.403 2.066 1.00 67.69 501 THR A N 1
ATOM 3847 C CA . THR A 1 501 ? -19.142 -1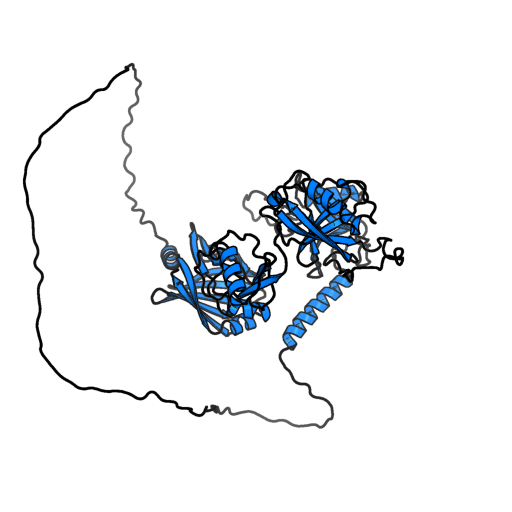.957 3.112 1.00 67.69 501 THR A CA 1
ATOM 3848 C C . THR A 1 501 ? -17.984 -2.789 2.555 1.00 67.69 501 THR A C 1
ATOM 3850 O O . THR A 1 501 ? -16.963 -2.916 3.218 1.00 67.69 501 THR A O 1
ATOM 3853 N N . PHE A 1 502 ? -18.108 -3.326 1.335 1.00 64.44 502 PHE A N 1
ATOM 3854 C CA . PHE A 1 502 ? -17.042 -4.083 0.675 1.00 64.44 502 PHE A CA 1
ATOM 3855 C C . PHE A 1 502 ? -16.022 -3.177 -0.027 1.00 64.44 502 PHE A C 1
ATOM 3857 O O . PHE A 1 502 ? -14.816 -3.316 0.167 1.00 64.44 502 PHE A O 1
ATOM 3864 N N . LYS A 1 503 ? -16.496 -2.257 -0.877 1.00 70.62 503 LYS A N 1
ATOM 3865 C CA . LYS A 1 503 ? -15.639 -1.339 -1.640 1.00 70.62 503 LYS A CA 1
ATOM 3866 C C . LYS A 1 503 ? -16.417 -0.118 -2.121 1.00 70.62 503 LYS A C 1
ATOM 3868 O O . LYS A 1 503 ? -17.547 -0.237 -2.598 1.00 70.62 503 LYS A O 1
ATOM 3873 N N . ASN A 1 504 ? -15.778 1.045 -2.054 1.00 83.25 504 ASN A N 1
ATOM 3874 C CA . ASN A 1 504 ? -16.292 2.285 -2.627 1.00 83.25 504 ASN A CA 1
ATOM 3875 C C . ASN A 1 504 ? -15.633 2.535 -3.992 1.00 83.25 504 ASN A C 1
ATOM 3877 O O . ASN A 1 504 ? -14.417 2.404 -4.124 1.00 83.25 504 ASN A O 1
ATOM 3881 N N . THR A 1 505 ? -16.419 2.917 -4.997 1.00 83.94 505 THR A N 1
ATOM 3882 C CA . THR A 1 505 ? -15.928 3.275 -6.341 1.00 83.94 505 THR A CA 1
ATOM 3883 C C . THR A 1 505 ? -16.559 4.575 -6.815 1.00 83.94 505 THR A C 1
ATOM 3885 O O . THR A 1 505 ? -17.741 4.807 -6.571 1.00 83.94 505 THR A O 1
ATOM 3888 N N . GLU A 1 506 ? -15.816 5.382 -7.563 1.00 91.12 506 GLU A N 1
ATOM 3889 C CA . GLU A 1 506 ? -16.302 6.616 -8.179 1.00 91.12 506 GLU A CA 1
ATOM 3890 C C . GLU A 1 506 ? -15.818 6.692 -9.626 1.00 91.12 506 GLU A C 1
ATOM 3892 O O . GLU A 1 506 ? -14.626 6.546 -9.895 1.00 91.12 506 GLU A O 1
ATOM 3897 N N . VAL A 1 507 ? -16.747 6.918 -10.555 1.00 91.62 507 VAL A N 1
ATOM 3898 C CA . VAL A 1 507 ? -16.462 7.054 -11.988 1.00 91.62 507 VAL A CA 1
ATOM 3899 C C . VAL A 1 507 ? -17.071 8.348 -12.517 1.00 91.62 507 VAL A C 1
ATOM 3901 O O . VAL A 1 507 ? -18.190 8.703 -12.150 1.00 91.62 507 VAL A O 1
ATOM 3904 N N . SER A 1 508 ? -16.344 9.064 -13.381 1.00 92.12 508 SER A N 1
ATOM 3905 C CA . SER A 1 508 ? -16.846 10.288 -14.017 1.00 92.12 508 SER A CA 1
ATOM 3906 C C . SER A 1 508 ? -16.481 10.364 -15.498 1.00 92.12 508 SER A C 1
ATOM 3908 O O . SER A 1 508 ? -15.311 10.292 -15.881 1.00 92.12 508 SER A O 1
ATOM 3910 N N . GLY A 1 509 ? -17.488 10.568 -16.343 1.00 91.00 509 GLY A N 1
ATOM 3911 C CA . GLY A 1 509 ? -17.332 10.602 -17.796 1.00 91.00 509 GLY A CA 1
ATOM 3912 C C . GLY A 1 509 ? -18.315 11.565 -18.446 1.00 91.00 509 GLY A C 1
ATOM 3913 O O . GLY A 1 509 ? -19.376 11.849 -17.891 1.00 91.00 509 GLY A O 1
ATOM 3914 N N . LYS A 1 510 ? -17.972 12.079 -19.629 1.00 90.75 510 LYS A N 1
ATOM 3915 C CA . LYS A 1 510 ? -18.952 12.781 -20.464 1.00 90.75 510 LYS A CA 1
ATOM 3916 C C . LYS A 1 510 ? -19.784 11.773 -21.248 1.00 90.75 510 LYS A C 1
ATOM 3918 O O . LYS A 1 510 ? -19.317 10.678 -21.557 1.00 90.75 510 LYS A O 1
ATOM 3923 N N . LEU A 1 511 ? -21.002 12.159 -21.612 1.00 90.69 511 LEU A N 1
ATOM 3924 C CA . LEU A 1 511 ? -21.834 11.342 -22.492 1.00 90.69 511 LEU A CA 1
ATOM 3925 C C . LEU A 1 511 ? -21.206 11.223 -23.887 1.00 90.69 511 LEU A C 1
ATOM 3927 O O . LEU A 1 511 ? -20.845 12.226 -24.499 1.00 90.69 511 LEU A O 1
ATOM 3931 N N . GLY A 1 512 ? -21.100 9.995 -24.390 1.00 90.75 512 GLY A N 1
ATOM 3932 C CA . GLY A 1 512 ? -20.517 9.676 -25.695 1.00 90.75 512 GLY A CA 1
ATOM 3933 C C . GLY A 1 512 ? -18.986 9.740 -25.770 1.00 90.75 512 GLY A C 1
ATOM 3934 O O . GLY A 1 512 ? -18.437 9.395 -26.814 1.00 90.75 512 GLY A O 1
ATOM 3935 N N . GLU A 1 513 ? -18.287 10.136 -24.700 1.00 92.31 513 GLU A N 1
ATOM 3936 C CA . GLU A 1 513 ? -16.821 10.064 -24.621 1.00 92.31 513 GLU A CA 1
ATOM 3937 C C . GLU A 1 513 ? -16.388 8.783 -23.890 1.00 92.31 513 GLU A C 1
ATOM 3939 O O . GLU A 1 513 ? -16.932 8.430 -22.842 1.00 92.31 513 GLU A O 1
ATOM 3944 N N . GLU A 1 514 ? -15.387 8.090 -24.436 1.00 93.69 514 GLU A N 1
ATOM 3945 C CA . GLU A 1 514 ? -14.767 6.939 -23.779 1.00 93.69 514 GLU A CA 1
ATOM 3946 C C . GLU A 1 514 ? -13.777 7.407 -22.698 1.00 93.69 514 GLU A C 1
ATOM 3948 O O . GLU A 1 514 ? -12.968 8.311 -22.929 1.00 93.69 514 GLU A O 1
ATOM 3953 N N . PHE A 1 515 ? -13.819 6.778 -21.525 1.00 92.38 515 PHE A N 1
ATOM 3954 C CA . PHE A 1 515 ? -12.916 7.031 -20.404 1.00 92.38 515 PHE A CA 1
ATOM 3955 C C . PHE A 1 515 ? -12.431 5.716 -19.785 1.00 92.38 515 PHE A C 1
ATOM 3957 O O . PHE A 1 515 ? -13.061 4.673 -19.944 1.00 92.38 515 PHE A O 1
ATOM 3964 N N . ASP A 1 516 ? -11.302 5.756 -19.081 1.00 90.75 516 ASP A N 1
ATOM 3965 C CA . ASP A 1 516 ? -10.751 4.582 -18.402 1.00 90.75 516 ASP A CA 1
ATOM 3966 C C . ASP A 1 516 ? -11.363 4.458 -16.991 1.00 90.75 516 ASP A C 1
ATOM 3968 O O . ASP A 1 516 ? -11.390 5.427 -16.230 1.00 90.75 516 ASP A O 1
ATOM 3972 N N . GLU A 1 517 ? -11.873 3.275 -16.648 1.00 87.88 517 GLU A N 1
ATOM 3973 C CA . GLU A 1 517 ? -12.531 2.939 -15.378 1.00 87.88 517 GLU A CA 1
ATOM 3974 C C . GLU A 1 517 ? -11.795 1.767 -14.707 1.00 87.88 517 GLU A C 1
ATOM 3976 O O . GLU A 1 517 ? -11.453 0.787 -15.366 1.00 87.88 517 GLU A O 1
ATOM 3981 N N . THR A 1 518 ? -11.594 1.833 -13.388 1.00 84.00 518 THR A N 1
ATOM 3982 C CA . THR A 1 518 ? -11.253 0.653 -12.577 1.00 84.00 518 THR A CA 1
ATOM 3983 C C . THR A 1 518 ? -12.523 0.182 -11.884 1.00 84.00 518 THR A C 1
ATOM 3985 O O . THR A 1 518 ? -13.108 0.926 -11.093 1.00 84.00 518 THR A O 1
ATOM 3988 N N . THR A 1 519 ? -12.973 -1.033 -12.188 1.00 81.00 519 THR A N 1
ATOM 3989 C CA . THR A 1 519 ? -14.206 -1.588 -11.616 1.00 81.00 519 THR A CA 1
ATOM 3990 C C . THR A 1 519 ? -14.021 -2.011 -10.154 1.00 81.00 519 THR A C 1
ATOM 3992 O O . THR A 1 519 ? -12.904 -2.119 -9.645 1.00 81.00 519 THR A O 1
ATOM 3995 N N . ALA A 1 520 ? -15.124 -2.294 -9.451 1.00 71.81 520 ALA A N 1
ATOM 3996 C CA . ALA A 1 520 ? -15.065 -2.786 -8.070 1.00 71.81 520 ALA A CA 1
ATOM 3997 C C . ALA A 1 520 ? -14.251 -4.092 -7.939 1.00 71.81 520 ALA A C 1
ATOM 3999 O O . ALA A 1 520 ? -13.542 -4.272 -6.955 1.00 71.81 520 ALA A O 1
ATOM 4000 N N . ASP A 1 521 ? -14.282 -4.953 -8.955 1.00 69.75 521 ASP A N 1
ATOM 4001 C CA . ASP A 1 521 ? -13.496 -6.186 -9.085 1.00 69.75 521 ASP A CA 1
ATOM 4002 C C . ASP A 1 521 ? -12.123 -5.988 -9.774 1.00 69.75 521 ASP A C 1
ATOM 4004 O O . ASP A 1 521 ? -11.582 -6.920 -10.363 1.00 69.75 521 ASP A O 1
ATOM 4008 N N . ASP A 1 522 ? -11.566 -4.771 -9.708 1.00 73.88 522 ASP A N 1
ATOM 4009 C CA . ASP A 1 522 ? -10.201 -4.388 -10.122 1.00 73.88 522 ASP A CA 1
ATOM 4010 C C . ASP A 1 522 ? -9.827 -4.666 -11.590 1.00 73.88 522 ASP A C 1
ATOM 4012 O O . ASP A 1 522 ? -8.649 -4.668 -11.961 1.00 73.88 522 ASP A O 1
ATOM 4016 N N . ARG A 1 523 ? -10.822 -4.810 -12.475 1.00 78.94 523 ARG A N 1
ATOM 4017 C CA . ARG A 1 523 ? -10.593 -4.762 -13.924 1.00 78.94 523 ARG A CA 1
ATOM 4018 C C . ARG A 1 523 ? -10.407 -3.311 -14.356 1.00 78.94 523 ARG A C 1
ATOM 4020 O O . ARG A 1 523 ? -11.282 -2.476 -14.127 1.00 78.94 523 ARG A O 1
ATOM 4027 N N . THR A 1 524 ? -9.312 -3.026 -15.055 1.00 84.62 524 THR A N 1
ATOM 4028 C CA . THR A 1 524 ? -9.196 -1.805 -15.860 1.00 84.62 524 THR A CA 1
ATOM 4029 C C . THR A 1 524 ? -10.003 -2.000 -17.140 1.00 84.62 524 THR A C 1
ATOM 4031 O O . THR A 1 524 ? -9.678 -2.861 -17.957 1.00 84.62 524 THR A O 1
ATOM 4034 N N . VAL A 1 525 ? -11.060 -1.214 -17.313 1.00 90.94 525 VAL A N 1
ATOM 4035 C CA . VAL A 1 525 ? -11.975 -1.273 -18.457 1.00 90.94 525 VAL A CA 1
ATOM 4036 C C . VAL A 1 525 ? -12.051 0.089 -19.145 1.00 90.94 525 VAL A C 1
ATOM 4038 O O . VAL A 1 525 ? -11.794 1.130 -18.542 1.00 90.94 525 VAL A O 1
ATOM 4041 N N . LYS A 1 526 ? -12.430 0.091 -20.420 1.00 94.25 526 LYS A N 1
ATOM 4042 C CA . LYS A 1 526 ? -12.797 1.299 -21.159 1.00 94.25 526 LYS A CA 1
ATOM 4043 C C . LYS A 1 526 ? -14.309 1.448 -21.134 1.00 94.25 526 LYS A C 1
ATOM 4045 O O . LYS A 1 526 ? -15.025 0.542 -21.562 1.00 94.25 526 LYS A O 1
ATOM 4050 N N . SER A 1 527 ? -14.777 2.571 -20.614 1.00 95.19 527 SER A N 1
ATOM 4051 C CA . SER A 1 527 ? -16.181 2.817 -20.317 1.00 95.19 527 SER A CA 1
ATOM 4052 C C . SER A 1 527 ? -16.747 3.979 -21.110 1.00 95.19 527 SER A C 1
ATOM 4054 O O . SER A 1 527 ? -16.038 4.904 -21.501 1.00 95.19 527 SER A O 1
ATOM 4056 N N . THR A 1 528 ? -18.049 3.943 -21.373 1.00 95.88 528 THR A N 1
ATOM 4057 C CA . THR A 1 528 ? -18.770 5.035 -22.039 1.00 95.88 528 THR A CA 1
ATOM 4058 C C . THR A 1 528 ? -20.170 5.153 -21.451 1.00 95.88 528 THR A C 1
ATOM 4060 O O . THR A 1 528 ? -20.886 4.154 -21.361 1.00 95.88 528 THR A O 1
ATOM 4063 N N . PHE A 1 529 ? -20.568 6.371 -21.072 1.00 95.50 529 PHE A N 1
ATOM 4064 C CA . PHE A 1 529 ? -21.950 6.690 -20.710 1.00 95.50 529 PHE A CA 1
ATOM 4065 C C . PHE A 1 529 ? -22.716 7.201 -21.936 1.00 95.50 529 PHE A C 1
ATOM 4067 O O . PHE A 1 529 ? -22.191 7.989 -22.720 1.00 95.50 529 PHE A O 1
ATOM 4074 N N . THR A 1 530 ? -23.967 6.783 -22.096 1.00 94.06 530 THR A N 1
ATOM 4075 C CA . THR A 1 530 ? -24.863 7.171 -23.198 1.00 94.06 530 THR A CA 1
ATOM 4076 C C . THR A 1 530 ? -26.310 7.228 -22.708 1.00 94.06 530 THR A C 1
ATOM 4078 O O . THR A 1 530 ? -26.647 6.575 -21.724 1.00 94.06 530 THR A O 1
ATOM 4081 N N . MET A 1 531 ? -27.164 7.989 -23.397 1.00 92.25 531 MET A N 1
ATOM 4082 C CA . MET A 1 531 ? -28.618 7.919 -23.212 1.00 92.25 531 MET A CA 1
ATOM 4083 C C . MET A 1 531 ? -29.229 7.142 -24.381 1.00 92.25 531 MET A C 1
ATOM 4085 O O . MET A 1 531 ? -29.147 7.588 -25.527 1.00 92.25 531 MET A O 1
ATOM 4089 N N . GLU A 1 532 ? -29.824 5.982 -24.105 1.00 90.88 532 GLU A N 1
ATOM 4090 C CA . GLU A 1 532 ? -30.561 5.175 -25.087 1.00 90.88 532 GLU A CA 1
ATOM 4091 C C . GLU A 1 532 ? -32.066 5.386 -24.874 1.00 90.88 532 GLU A C 1
ATOM 4093 O O . GLU A 1 532 ? -32.726 4.655 -24.132 1.00 90.88 532 GLU A O 1
ATOM 4098 N N . GLY A 1 533 ? -32.597 6.450 -25.487 1.00 88.88 533 GLY A N 1
ATOM 4099 C CA . GLY A 1 533 ? -33.902 6.995 -25.108 1.00 88.88 533 GLY A CA 1
ATOM 4100 C C . GLY A 1 533 ? -33.831 7.582 -23.697 1.00 88.88 533 GLY A C 1
ATOM 4101 O O . GLY A 1 533 ? -32.876 8.288 -23.374 1.00 88.88 533 GLY A O 1
ATOM 4102 N N . ASP A 1 534 ? -34.801 7.239 -22.853 1.00 90.19 534 ASP A N 1
ATOM 4103 C CA . ASP A 1 534 ? -34.862 7.681 -21.453 1.00 90.19 534 ASP A CA 1
ATOM 4104 C C . ASP A 1 534 ? -33.923 6.888 -20.512 1.00 90.19 534 ASP A C 1
ATOM 4106 O O . ASP A 1 534 ? -33.859 7.172 -19.318 1.00 90.19 534 ASP A O 1
ATOM 4110 N N . ASN A 1 535 ? -33.182 5.893 -21.022 1.00 94.31 535 ASN A N 1
ATOM 4111 C CA . ASN A 1 535 ? -32.319 5.021 -20.216 1.00 94.31 535 ASN A CA 1
ATOM 4112 C C . ASN A 1 535 ? -30.866 5.508 -20.157 1.00 94.31 535 ASN A C 1
ATOM 4114 O O . ASN A 1 535 ? -30.233 5.708 -21.198 1.00 94.31 535 ASN A O 1
ATOM 4118 N N . LEU A 1 536 ? -30.299 5.586 -18.949 1.00 94.81 536 LEU A N 1
ATOM 4119 C CA . LEU A 1 536 ? -28.874 5.858 -18.741 1.00 94.81 536 LEU A CA 1
ATOM 4120 C C . LEU A 1 536 ? -28.069 4.559 -18.875 1.00 94.81 536 LEU A C 1
ATOM 4122 O O . LEU A 1 536 ? -28.108 3.674 -18.015 1.00 94.81 536 LEU A O 1
ATOM 4126 N N . VAL A 1 537 ? -27.309 4.460 -19.960 1.00 96.06 537 VAL A N 1
ATOM 4127 C CA . VAL A 1 537 ? -26.554 3.271 -20.356 1.00 96.06 537 VAL A CA 1
ATOM 4128 C C . VAL A 1 537 ? -25.059 3.474 -20.134 1.00 96.06 537 VAL A C 1
ATOM 4130 O O . VAL A 1 537 ? -24.472 4.445 -20.608 1.00 96.06 537 VAL A O 1
ATOM 4133 N N . GLN A 1 538 ? -24.431 2.521 -19.447 1.00 95.75 538 GLN A N 1
ATOM 4134 C CA . GLN A 1 538 ? -22.981 2.409 -19.288 1.00 95.75 538 GLN A CA 1
ATOM 4135 C C . GLN A 1 538 ? -22.519 1.109 -19.950 1.00 95.75 538 GLN A C 1
ATOM 4137 O O . GLN A 1 538 ? -23.030 0.032 -19.639 1.00 95.75 538 GLN A O 1
ATOM 4142 N N . VAL A 1 539 ? -21.550 1.205 -20.855 1.00 95.81 539 VAL A N 1
ATOM 4143 C CA . VAL A 1 539 ? -20.908 0.051 -21.501 1.00 95.81 539 VAL A CA 1
ATOM 4144 C C . VAL A 1 539 ? -19.458 -0.009 -21.036 1.00 95.81 539 VAL A C 1
ATOM 4146 O O . VAL A 1 539 ? -18.783 1.014 -21.096 1.00 95.81 539 VAL A O 1
ATOM 4149 N N . GLN A 1 540 ? -18.991 -1.179 -20.587 1.00 94.88 540 GLN A N 1
ATOM 4150 C CA . GLN A 1 540 ? -17.609 -1.428 -20.147 1.00 94.88 540 GLN A CA 1
ATOM 4151 C C . GLN A 1 540 ? -16.930 -2.450 -21.073 1.00 94.88 540 GLN A C 1
ATOM 4153 O O . GLN A 1 540 ? -17.508 -3.506 -21.342 1.00 94.88 540 GLN A O 1
ATOM 4158 N N . LYS A 1 541 ? -15.699 -2.174 -21.523 1.00 93.19 541 LYS A N 1
ATOM 4159 C CA . LYS A 1 541 ? -14.940 -2.981 -22.502 1.00 93.19 541 LYS A CA 1
ATOM 4160 C C . LYS A 1 541 ? -13.525 -3.311 -22.034 1.00 93.19 541 LYS A C 1
ATOM 4162 O O . LYS A 1 541 ? -12.798 -2.424 -21.598 1.00 93.19 541 LYS A O 1
ATOM 4167 N N . TRP A 1 542 ? -13.115 -4.570 -22.163 1.00 91.81 542 TRP A N 1
ATOM 4168 C CA . TRP A 1 542 ? -11.760 -5.055 -21.855 1.00 91.81 542 TRP A CA 1
ATOM 4169 C C . TRP A 1 542 ? -11.510 -6.377 -22.585 1.00 91.81 542 TRP A C 1
ATOM 4171 O O . TRP A 1 542 ? -12.442 -7.152 -22.746 1.00 91.81 542 TRP A O 1
ATOM 4181 N N . ASP A 1 543 ? -10.291 -6.651 -23.053 1.00 86.12 543 ASP A N 1
ATOM 4182 C CA . ASP A 1 543 ? -9.887 -7.952 -23.632 1.00 86.12 543 ASP A CA 1
ATOM 4183 C C . ASP A 1 543 ? -10.833 -8.551 -24.705 1.00 86.12 543 ASP A C 1
ATOM 4185 O O . ASP A 1 543 ? -10.990 -9.766 -24.817 1.00 86.12 543 ASP A O 1
ATOM 4189 N N . GLY A 1 544 ? -11.507 -7.700 -25.491 1.00 86.12 544 GLY A N 1
ATOM 4190 C CA . GLY A 1 544 ? -12.515 -8.113 -26.483 1.00 86.12 544 GLY A CA 1
ATOM 4191 C C . GLY A 1 544 ? -13.890 -8.496 -25.905 1.00 86.12 544 GLY A C 1
ATOM 4192 O O . GLY A 1 544 ? -14.792 -8.844 -26.663 1.00 86.12 544 GLY A O 1
ATOM 4193 N N . LYS A 1 545 ? -14.064 -8.408 -24.584 1.00 89.00 545 LYS A N 1
ATOM 4194 C CA . LYS A 1 545 ? -15.322 -8.553 -23.843 1.00 89.00 545 LYS A CA 1
ATOM 4195 C C . LYS A 1 545 ? -16.037 -7.204 -23.686 1.00 89.00 545 LYS A C 1
ATOM 4197 O O . LYS A 1 545 ? -15.401 -6.152 -23.609 1.00 89.00 545 LYS A O 1
ATOM 4202 N N . GLU A 1 546 ? -17.363 -7.254 -23.574 1.00 92.31 546 GLU A N 1
ATOM 4203 C CA . GLU A 1 546 ? -18.236 -6.107 -23.297 1.00 92.31 546 GLU A CA 1
ATOM 4204 C C . GLU A 1 546 ? -19.308 -6.505 -22.268 1.00 92.31 546 GLU A C 1
ATOM 4206 O O . GLU A 1 546 ? -19.938 -7.548 -22.435 1.00 92.31 546 GLU A O 1
ATOM 4211 N N . THR A 1 547 ? -19.538 -5.686 -21.233 1.00 92.62 547 THR A N 1
ATOM 4212 C CA . THR A 1 547 ? -20.744 -5.753 -20.377 1.00 92.62 547 THR A CA 1
ATOM 4213 C C . THR A 1 547 ? -21.537 -4.451 -20.475 1.00 92.62 547 THR A C 1
ATOM 4215 O O . THR A 1 547 ? -20.955 -3.369 -20.609 1.00 92.62 547 THR A O 1
ATOM 4218 N N . LYS A 1 548 ? -22.869 -4.553 -20.409 1.00 94.94 548 LYS A N 1
ATOM 4219 C CA . LYS A 1 548 ? -23.798 -3.424 -20.532 1.00 94.94 548 LYS A CA 1
ATOM 4220 C C . LYS A 1 548 ? -24.666 -3.288 -19.283 1.00 94.94 548 LYS A C 1
ATOM 4222 O O . LYS A 1 548 ? -25.326 -4.238 -18.863 1.00 94.94 548 LYS A O 1
ATOM 4227 N N . PHE A 1 549 ? -24.660 -2.089 -18.706 1.00 96.69 549 PHE A N 1
ATOM 4228 C CA . PHE A 1 549 ? -25.462 -1.690 -17.553 1.00 96.69 549 PHE A CA 1
ATOM 4229 C C . PHE A 1 549 ? -26.515 -0.689 -18.053 1.00 96.69 549 PHE A C 1
ATOM 4231 O O . PHE A 1 549 ? -26.165 0.398 -18.516 1.00 96.69 549 PHE A O 1
ATOM 4238 N N . VAL A 1 550 ? -27.797 -1.029 -17.957 1.00 97.06 550 VAL A N 1
ATOM 4239 C CA . VAL A 1 550 ? -28.925 -0.167 -18.347 1.00 97.06 550 VAL A CA 1
ATOM 4240 C C . VAL A 1 550 ? -29.651 0.276 -17.085 1.00 97.06 550 VAL A C 1
ATOM 4242 O O . VAL A 1 550 ? -30.142 -0.572 -16.343 1.00 97.06 550 VAL A O 1
ATOM 4245 N N . ARG A 1 551 ? -29.711 1.584 -16.824 1.00 97.38 551 ARG A N 1
ATOM 4246 C CA . ARG A 1 551 ? -30.470 2.170 -15.712 1.00 97.38 551 ARG A CA 1
ATOM 4247 C C . ARG A 1 551 ? -31.746 2.800 -16.262 1.00 97.38 551 ARG A C 1
ATOM 4249 O O . ARG A 1 551 ? -31.683 3.634 -17.163 1.00 97.38 551 ARG A O 1
ATOM 4256 N N . GLU A 1 552 ? -32.875 2.408 -15.693 1.00 96.50 552 GLU A N 1
ATOM 4257 C CA . GLU A 1 552 ? -34.228 2.810 -16.086 1.00 96.50 552 GLU A CA 1
ATOM 4258 C C . GLU A 1 552 ? -34.993 3.303 -14.848 1.00 96.50 552 GLU A C 1
ATOM 4260 O O . GLU A 1 552 ? -34.827 2.750 -13.757 1.00 96.50 552 GLU A O 1
ATOM 4265 N N . LEU A 1 553 ? -35.835 4.330 -14.993 1.00 95.38 553 LEU A N 1
ATOM 4266 C CA . LEU A 1 553 ? -36.672 4.847 -13.905 1.00 95.38 553 LEU A CA 1
ATOM 4267 C C . LEU A 1 553 ? -38.109 4.335 -14.055 1.00 95.38 553 LEU A C 1
ATOM 4269 O O . LEU A 1 553 ? -38.790 4.658 -15.026 1.00 95.38 553 LEU A O 1
ATOM 4273 N N . LYS A 1 554 ? -38.579 3.551 -13.079 1.00 91.31 554 LYS A N 1
ATOM 4274 C CA . LYS A 1 554 ? -39.928 2.959 -13.041 1.00 91.31 554 LYS A CA 1
ATOM 4275 C C . LYS A 1 554 ? -40.537 3.118 -11.656 1.00 91.31 554 LYS A C 1
ATOM 4277 O O . LYS A 1 554 ? -39.912 2.759 -10.665 1.00 91.31 554 LYS A O 1
ATOM 4282 N N . ASP A 1 555 ? -41.746 3.673 -11.593 1.00 90.69 555 ASP A N 1
ATOM 4283 C CA . ASP A 1 555 ? -42.554 3.798 -10.368 1.00 90.69 555 ASP A CA 1
ATOM 4284 C C . ASP A 1 555 ? -41.807 4.424 -9.167 1.00 90.69 555 ASP A C 1
ATOM 4286 O O . ASP A 1 555 ? -41.984 4.032 -8.015 1.00 90.69 555 ASP A O 1
ATOM 4290 N N . GLY A 1 556 ? -40.933 5.402 -9.443 1.00 89.44 556 GLY A N 1
ATOM 4291 C CA . GLY A 1 556 ? -40.097 6.082 -8.442 1.00 89.44 556 GLY A CA 1
ATOM 4292 C C . GLY A 1 556 ? -38.818 5.335 -8.032 1.00 89.44 556 GLY A C 1
ATOM 4293 O O . GLY A 1 556 ? -38.050 5.852 -7.219 1.00 89.44 556 GLY A O 1
ATOM 4294 N N . LYS A 1 557 ? -38.563 4.153 -8.601 1.00 94.75 557 LYS A N 1
ATOM 4295 C CA . LYS A 1 557 ? -37.375 3.316 -8.379 1.00 94.75 557 LYS A CA 1
ATOM 4296 C C . LYS A 1 557 ? -36.425 3.379 -9.576 1.00 94.75 557 LYS A C 1
ATOM 4298 O O . LYS A 1 557 ? -36.859 3.586 -10.709 1.00 94.75 557 LYS A O 1
ATOM 4303 N N . MET A 1 558 ? -35.138 3.137 -9.336 1.00 97.25 558 MET A N 1
ATOM 4304 C CA . MET A 1 558 ? -34.160 2.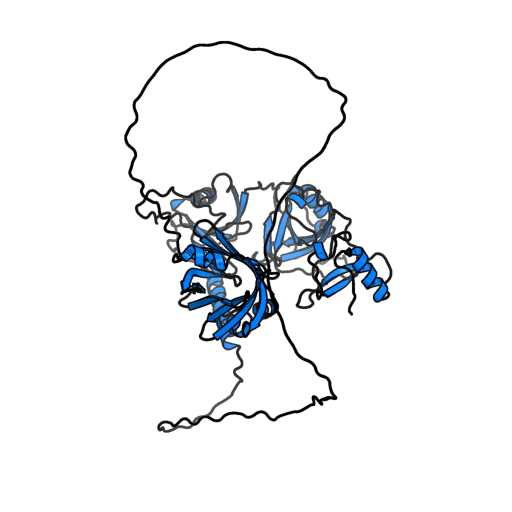878 -10.395 1.00 97.25 558 MET A CA 1
ATOM 4305 C C . MET A 1 558 ? -33.987 1.366 -10.557 1.00 97.25 558 MET A C 1
ATOM 4307 O O . MET A 1 558 ? -33.525 0.680 -9.643 1.00 97.25 558 MET A O 1
ATOM 4311 N N . VAL A 1 559 ? -34.330 0.840 -11.729 1.00 97.31 559 VAL A N 1
ATOM 4312 C CA . VAL A 1 559 ? -34.067 -0.548 -12.118 1.00 97.31 559 VAL A CA 1
ATOM 4313 C C . VAL A 1 559 ? -32.774 -0.572 -12.927 1.00 97.31 559 VAL A C 1
ATOM 4315 O O . VAL A 1 559 ? -32.679 0.067 -13.973 1.00 97.31 559 VAL A O 1
ATOM 4318 N N . MET A 1 560 ? -31.763 -1.290 -12.441 1.00 97.31 560 MET A N 1
ATOM 4319 C CA . MET A 1 560 ? -30.486 -1.470 -13.128 1.00 97.31 560 MET A CA 1
ATOM 4320 C C . MET A 1 560 ? -30.378 -2.896 -13.669 1.00 97.31 560 MET A C 1
ATOM 4322 O O . MET A 1 560 ? -30.250 -3.854 -12.906 1.00 97.31 560 MET A O 1
ATOM 4326 N N . THR A 1 561 ? -30.402 -3.028 -14.992 1.00 97.12 561 THR A N 1
ATOM 4327 C CA . THR A 1 561 ? -30.222 -4.298 -15.704 1.00 97.12 561 THR A CA 1
ATOM 4328 C C . THR A 1 561 ? -28.766 -4.442 -16.136 1.00 97.12 561 THR A C 1
ATOM 4330 O O . THR A 1 561 ? -28.214 -3.564 -16.796 1.00 97.12 561 THR A O 1
ATOM 4333 N N . LEU A 1 562 ? -28.143 -5.555 -15.770 1.00 95.75 562 LEU A N 1
ATOM 4334 C CA . LEU A 1 562 ? -26.744 -5.892 -16.019 1.00 95.75 562 LEU A CA 1
ATOM 4335 C C . LEU A 1 562 ? -26.698 -7.075 -16.986 1.00 95.75 562 LEU A C 1
ATOM 4337 O O . LEU A 1 562 ? -27.363 -8.075 -16.732 1.00 95.75 562 LEU A O 1
ATOM 4341 N N . THR A 1 563 ? -25.962 -6.983 -18.095 1.00 94.69 563 THR A N 1
ATOM 4342 C CA . THR A 1 563 ? -25.917 -8.052 -19.114 1.00 94.69 563 THR A CA 1
ATOM 4343 C C . THR A 1 563 ? -24.486 -8.355 -19.553 1.00 94.69 563 THR A C 1
ATOM 4345 O O . THR A 1 563 ? -23.797 -7.472 -20.066 1.00 94.69 563 THR A O 1
ATOM 4348 N N . PHE A 1 564 ? -24.059 -9.611 -19.386 1.00 91.56 564 PHE A N 1
ATOM 4349 C CA . PHE A 1 564 ? -22.751 -10.124 -19.807 1.00 91.56 564 PHE A CA 1
ATOM 4350 C C . PHE A 1 564 ? -22.847 -11.600 -20.227 1.00 91.56 564 PHE A C 1
ATOM 4352 O O . PHE A 1 564 ? -23.556 -12.369 -19.591 1.00 91.56 564 PHE A O 1
ATOM 4359 N N . GLY A 1 565 ? -22.166 -12.012 -21.304 1.00 83.81 565 GLY A N 1
ATOM 4360 C CA . GLY A 1 565 ? -22.120 -13.421 -21.751 1.00 83.81 565 GLY A CA 1
ATOM 4361 C C . GLY A 1 565 ? -23.463 -14.047 -22.179 1.00 83.81 565 GLY A C 1
ATOM 4362 O O . GLY A 1 565 ? -23.531 -15.244 -22.432 1.00 83.81 565 GLY A O 1
ATOM 4363 N N . GLY A 1 566 ? -24.540 -13.258 -22.262 1.00 86.44 566 GLY A N 1
ATOM 4364 C CA . GLY A 1 566 ? -25.919 -13.752 -22.405 1.00 86.44 566 GLY A CA 1
ATOM 4365 C C . GLY A 1 566 ? -26.640 -13.981 -21.068 1.00 86.44 566 GLY A C 1
ATOM 4366 O O . GLY A 1 566 ? -27.853 -14.177 -21.060 1.00 86.44 566 GLY A O 1
ATOM 4367 N N . VAL A 1 567 ? -25.930 -13.882 -19.941 1.00 92.31 567 VAL A N 1
ATOM 4368 C CA . VAL A 1 567 ? -26.508 -13.824 -18.594 1.00 92.31 567 VAL A CA 1
ATOM 4369 C C . VAL A 1 567 ? -26.980 -12.398 -18.303 1.00 92.31 567 VAL A C 1
ATOM 4371 O O . VAL A 1 567 ? -26.291 -11.418 -18.600 1.00 92.31 567 VAL A O 1
ATOM 4374 N N . GLN A 1 568 ? -28.157 -12.284 -17.689 1.00 95.25 568 GLN A N 1
ATOM 4375 C CA . GLN A 1 568 ? -28.733 -11.021 -17.239 1.00 95.25 568 GLN A CA 1
ATOM 4376 C C . GLN A 1 568 ? -29.019 -11.062 -15.736 1.00 95.25 568 GLN A C 1
ATOM 4378 O O . GLN A 1 568 ? -29.553 -12.051 -15.235 1.00 95.25 568 GLN A O 1
ATOM 4383 N N . ALA A 1 569 ? -28.695 -9.978 -15.035 1.00 94.94 569 ALA A N 1
ATOM 4384 C CA . ALA A 1 569 ? -29.072 -9.728 -13.647 1.00 94.94 569 ALA A CA 1
ATOM 4385 C C . ALA A 1 569 ? -29.828 -8.399 -13.535 1.00 94.94 569 ALA A C 1
ATOM 4387 O O . ALA A 1 569 ? -29.603 -7.480 -14.324 1.00 94.94 569 ALA A O 1
ATOM 4388 N N . VAL A 1 570 ? -30.712 -8.284 -12.546 1.00 96.94 570 VAL A N 1
ATOM 4389 C CA . VAL A 1 570 ? -31.528 -7.083 -12.311 1.00 96.94 570 VAL A CA 1
ATOM 4390 C C . VAL A 1 570 ? -31.370 -6.658 -10.859 1.00 96.94 570 VAL A C 1
ATOM 4392 O O . VAL A 1 570 ? -31.516 -7.477 -9.956 1.00 96.94 570 VAL A O 1
ATOM 4395 N N . ARG A 1 571 ? -31.049 -5.386 -10.619 1.00 95.62 571 ARG A N 1
ATOM 4396 C CA . ARG A 1 571 ? -30.901 -4.801 -9.279 1.00 95.62 571 ARG A CA 1
ATOM 4397 C C . ARG A 1 571 ? -31.799 -3.574 -9.166 1.00 95.62 571 ARG A C 1
ATOM 4399 O O . ARG A 1 571 ? -31.663 -2.635 -9.950 1.00 95.62 571 ARG A O 1
ATOM 4406 N N . THR A 1 572 ? -32.725 -3.588 -8.215 1.00 96.75 572 THR A N 1
ATOM 4407 C CA . THR A 1 572 ? -33.715 -2.524 -8.010 1.00 96.75 572 THR A CA 1
ATOM 4408 C C . THR A 1 572 ? -33.321 -1.673 -6.815 1.00 96.75 572 THR A C 1
ATOM 4410 O O . THR A 1 572 ? -33.007 -2.192 -5.742 1.00 96.75 572 THR A O 1
ATOM 4413 N N . TYR A 1 573 ? -33.362 -0.357 -7.005 1.00 96.38 573 TYR A N 1
ATOM 4414 C CA . TYR A 1 573 ? -32.973 0.633 -6.013 1.00 96.38 573 TYR A CA 1
ATOM 4415 C C . TYR A 1 573 ? -34.112 1.618 -5.744 1.00 96.38 573 TYR A C 1
ATOM 4417 O O . TYR A 1 573 ? -34.784 2.075 -6.670 1.00 96.38 573 TYR A O 1
ATOM 4425 N N . GLU A 1 574 ? -34.288 1.997 -4.485 1.00 95.69 574 GLU A N 1
ATOM 4426 C CA . GLU A 1 574 ? -35.214 3.050 -4.058 1.00 95.69 574 GLU A CA 1
ATOM 4427 C C . GLU A 1 574 ? -34.460 4.349 -3.763 1.00 95.69 574 GLU A C 1
ATOM 4429 O O . GLU A 1 574 ? -33.280 4.331 -3.403 1.00 95.69 574 GLU A O 1
ATOM 4434 N N . LYS A 1 575 ? -35.131 5.491 -3.952 1.00 93.62 575 LYS A N 1
ATOM 4435 C CA . LYS A 1 575 ? -34.558 6.805 -3.643 1.00 93.62 575 LYS A CA 1
ATOM 4436 C C . LYS A 1 575 ? -34.399 6.942 -2.124 1.00 93.62 575 LYS A C 1
ATOM 4438 O O . LYS A 1 575 ? -35.316 6.606 -1.379 1.00 93.62 575 LYS A O 1
ATOM 4443 N N . ALA A 1 576 ? -33.200 7.340 -1.707 1.00 82.25 576 ALA A N 1
ATOM 4444 C CA . ALA A 1 576 ? -32.665 7.118 -0.363 1.00 82.25 576 ALA A CA 1
ATOM 4445 C C . ALA A 1 576 ? -33.110 8.112 0.717 1.00 82.25 576 ALA A C 1
ATOM 4447 O O . ALA A 1 576 ? -33.458 9.260 0.372 1.00 82.25 576 ALA A O 1
#